Protein AF-A0A496R4R6-F1 (afdb_monomer)

pLDDT: mean 84.53, std 13.25, range [42.06, 98.25]

Solvent-accessible surface area (backbone atoms only — not comparable to full-atom values): 22936 Å² total; per-residue (Å²): 134,59,88,72,53,56,62,54,52,52,51,52,52,51,51,53,51,51,51,51,52,50,50,50,54,51,58,68,63,30,71,66,47,49,51,52,49,48,33,39,51,51,21,48,46,52,35,63,45,89,72,69,90,57,68,87,78,54,81,43,17,47,56,54,48,25,46,62,56,33,37,39,68,36,93,84,15,40,47,33,47,39,53,56,57,48,70,44,63,63,84,45,95,64,55,90,48,72,68,54,38,57,54,45,55,71,67,51,39,71,72,39,30,55,45,14,53,50,44,19,49,52,52,67,68,69,64,69,61,102,76,69,61,86,43,48,42,59,42,38,12,43,52,50,32,36,46,51,47,32,50,42,54,49,52,42,48,46,50,67,61,73,95,77,52,90,69,86,75,68,97,70,94,71,74,15,53,58,58,44,51,24,50,19,46,25,53,28,47,46,42,57,51,64,91,79,74,62,87,88,57,52,70,70,48,48,48,52,53,48,55,50,48,75,71,29,68,67,54,51,56,38,52,50,45,36,56,48,21,53,50,49,50,51,24,59,54,56,44,45,84,65,34,70,51,48,52,55,36,28,74,79,41,58,65,57,50,58,52,49,52,52,51,49,24,48,51,42,10,35,59,40,34,53,38,71,37,44,40,41,66,73,55,56,103,59,98,66,82,65,45,61,62,71,79,71,63,38,71,51,64,81,41,64,78,39,76,50,51,28,68,44,98,90,44,97,49,60,25,36,38,40,39,38,53,27,42,23,22,56,57,86,31,61,64,49,51,56,53,50,68,76,36,44,68,60,53,41,56,50,51,51,52,57,56,38,74,37,46,67,71,72,75,48,89,52,94,61,38,65,55,50,48,17,40,55,40,17,52,72,37,41,64,56,35,58,61,46,32,75,78,45,57,42,64,54,95,66,30,67,45,60,69,41,67,51,70,77,45,75,49,76,44,67,62,130

Mean predicted aligned error: 9.27 Å

Structure (mmCIF, N/CA/C/O backbone):
data_AF-A0A496R4R6-F1
#
_entry.id   AF-A0A496R4R6-F1
#
loop_
_atom_site.group_PDB
_atom_site.id
_atom_site.type_symbol
_atom_site.label_atom_id
_atom_site.label_alt_id
_atom_site.label_comp_id
_atom_site.label_asym_id
_atom_site.label_entity_id
_atom_site.label_seq_id
_atom_site.pdbx_PDB_ins_code
_atom_site.Cartn_x
_atom_site.Cartn_y
_atom_site.Cartn_z
_atom_site.occupancy
_atom_site.B_iso_or_equiv
_atom_site.auth_seq_id
_atom_site.auth_comp_id
_atom_site.auth_asym_id
_atom_site.auth_atom_id
_atom_site.pdbx_PDB_model_num
ATOM 1 N N . MET A 1 1 ? -59.969 5.761 44.847 1.00 56.72 1 MET A N 1
ATOM 2 C CA . MET A 1 1 ? -59.142 6.991 44.813 1.00 56.72 1 MET A CA 1
ATOM 3 C C . MET A 1 1 ? -60.073 8.198 44.739 1.00 56.72 1 MET A C 1
ATOM 5 O O . MET A 1 1 ? -60.975 8.191 43.911 1.00 56.72 1 MET A O 1
ATOM 9 N N . SER A 1 2 ? -59.933 9.185 45.628 1.00 58.22 2 SER A N 1
ATOM 10 C CA . SER A 1 2 ? -60.813 10.366 45.664 1.00 58.22 2 SER A CA 1
ATOM 11 C C . SER A 1 2 ? -60.614 11.240 44.414 1.00 58.22 2 SER A C 1
ATOM 13 O O . SER A 1 2 ? -59.483 11.438 43.965 1.00 58.22 2 SER A O 1
ATOM 15 N N . ARG A 1 3 ? -61.689 11.828 43.863 1.00 59.38 3 ARG A N 1
ATOM 16 C CA . ARG A 1 3 ? -61.599 12.794 42.742 1.00 59.38 3 ARG A CA 1
ATOM 17 C C . ARG A 1 3 ? -60.706 14.005 43.063 1.00 59.38 3 ARG A C 1
ATOM 19 O O . ARG A 1 3 ? -60.225 14.654 42.145 1.00 59.38 3 ARG A O 1
ATOM 26 N N . LYS A 1 4 ? -60.438 14.279 44.347 1.00 65.00 4 LYS A N 1
ATOM 27 C CA . LYS A 1 4 ? -59.539 15.352 44.807 1.00 65.00 4 LYS A CA 1
ATOM 28 C C . LYS A 1 4 ? -58.064 14.938 44.901 1.00 65.00 4 LYS A C 1
ATOM 30 O O . LYS A 1 4 ? -57.206 15.807 44.920 1.00 65.00 4 LYS A O 1
ATOM 35 N N . THR A 1 5 ? -57.750 13.639 44.934 1.00 66.25 5 THR A N 1
ATOM 36 C CA . THR A 1 5 ? -56.356 13.151 45.025 1.00 66.25 5 THR A CA 1
ATOM 37 C C . THR A 1 5 ? -55.632 13.103 43.677 1.00 66.25 5 THR A C 1
ATOM 39 O O . THR A 1 5 ? -54.421 13.275 43.642 1.00 66.25 5 THR A O 1
ATOM 42 N N . ILE A 1 6 ? -56.353 12.932 42.563 1.00 71.38 6 ILE A N 1
ATOM 43 C CA . ILE A 1 6 ? -55.758 12.869 41.212 1.00 71.38 6 ILE A CA 1
ATOM 44 C C . ILE A 1 6 ? -55.112 14.208 40.785 1.00 71.38 6 ILE A C 1
ATOM 46 O O . ILE A 1 6 ? -53.975 14.178 40.318 1.00 71.38 6 ILE A O 1
ATOM 50 N N . PRO A 1 7 ? -55.750 15.383 40.979 1.00 75.38 7 PRO A N 1
ATOM 51 C CA . PRO A 1 7 ? -55.152 16.672 40.616 1.00 75.38 7 PRO A CA 1
ATOM 52 C C . PRO A 1 7 ? -53.901 17.003 41.437 1.00 75.38 7 PRO A C 1
ATOM 54 O O . PRO A 1 7 ? -52.939 17.539 40.899 1.00 75.38 7 PRO A O 1
ATOM 57 N N . ILE A 1 8 ? -53.900 16.651 42.728 1.00 76.38 8 ILE A N 1
ATOM 58 C CA . ILE A 1 8 ? -52.760 16.870 43.629 1.00 76.38 8 ILE A CA 1
ATOM 59 C C . ILE A 1 8 ? -51.579 15.997 43.196 1.00 76.38 8 ILE A C 1
ATOM 61 O O . ILE A 1 8 ? -50.468 16.498 43.070 1.00 76.38 8 ILE A O 1
ATOM 65 N N . LEU A 1 9 ? -51.827 14.720 42.885 1.00 78.31 9 LEU A N 1
ATOM 66 C CA . LEU A 1 9 ? -50.794 13.806 42.396 1.00 78.31 9 LEU A CA 1
ATOM 67 C C . LEU A 1 9 ? -50.186 14.291 41.066 1.00 78.31 9 LEU A C 1
ATOM 69 O O . LEU A 1 9 ? -48.968 14.301 40.914 1.00 78.31 9 LEU A O 1
ATOM 73 N N . MET A 1 10 ? -51.024 14.743 40.127 1.00 77.94 10 MET A N 1
ATOM 74 C CA . MET A 1 10 ? -50.587 15.300 38.838 1.00 77.94 10 MET A CA 1
ATOM 75 C C . MET A 1 10 ? -49.743 16.569 39.022 1.00 77.94 10 MET A C 1
ATOM 77 O O . MET A 1 10 ? -48.710 16.715 38.371 1.00 77.94 10 MET A O 1
ATOM 81 N N . ALA A 1 11 ? -50.136 17.458 39.940 1.00 81.19 11 ALA A N 1
ATOM 82 C CA . ALA A 1 11 ? -49.364 18.654 40.269 1.00 81.19 11 ALA A CA 1
ATOM 83 C C . ALA A 1 11 ? -48.002 18.302 40.893 1.00 81.19 11 ALA A C 1
ATOM 85 O O . ALA A 1 11 ? -46.986 18.869 40.500 1.00 81.19 11 ALA A O 1
ATOM 86 N N . SER A 1 12 ? -47.949 17.328 41.807 1.00 82.44 12 SER A N 1
ATOM 87 C CA . SER A 1 12 ? -46.692 16.865 42.410 1.00 82.44 12 SER A CA 1
ATOM 88 C C . SER A 1 12 ? -45.744 16.230 41.387 1.00 82.44 12 SER A C 1
ATOM 90 O O . SER A 1 12 ? -44.550 16.520 41.413 1.00 82.44 12 SER A O 1
ATOM 92 N N . ILE A 1 13 ? -46.260 15.417 40.456 1.00 86.56 13 ILE A N 1
ATOM 93 C CA . ILE A 1 13 ? -45.467 14.831 39.360 1.00 86.56 13 ILE A CA 1
ATOM 94 C C . ILE A 1 13 ? -44.928 15.929 38.434 1.00 86.56 13 ILE A C 1
ATOM 96 O O . ILE A 1 13 ? -43.754 15.898 38.068 1.00 86.56 13 ILE A O 1
ATOM 100 N N . ALA A 1 14 ? -45.754 16.920 38.085 1.00 83.12 14 ALA A N 1
ATOM 101 C CA . ALA A 1 14 ? -45.334 18.037 37.243 1.00 83.12 14 ALA A CA 1
ATOM 102 C C . ALA A 1 14 ? -44.225 18.874 37.903 1.00 83.12 14 ALA A C 1
ATOM 104 O O . ALA A 1 14 ? -43.240 19.209 37.248 1.00 83.12 14 ALA A O 1
ATOM 105 N N . VAL A 1 15 ? -44.336 19.159 39.205 1.00 88.06 15 VAL A N 1
ATOM 106 C CA . VAL A 1 15 ? -43.291 19.868 39.963 1.00 88.06 15 VAL A CA 1
ATOM 107 C C . VAL A 1 15 ? -41.997 19.053 40.012 1.00 88.06 15 VAL A C 1
ATOM 109 O O . VAL A 1 15 ? -40.930 19.607 39.759 1.00 88.06 15 VAL A O 1
ATOM 112 N N . LEU A 1 16 ? -42.073 17.741 40.261 1.00 89.12 16 LEU A N 1
ATOM 113 C CA . LEU A 1 16 ? -40.908 16.847 40.239 1.00 89.12 16 LEU A CA 1
ATOM 114 C C . LEU A 1 16 ? -40.214 16.825 38.871 1.00 89.12 16 LEU A C 1
ATOM 116 O O . LEU A 1 16 ? -38.990 16.911 38.810 1.00 89.12 16 LEU A O 1
ATOM 120 N N . LEU A 1 17 ? -40.981 16.767 37.779 1.00 89.31 17 LEU A N 1
ATOM 121 C CA . LEU A 1 17 ? -40.442 16.837 36.418 1.00 89.31 17 LEU A CA 1
ATOM 122 C C . LEU A 1 17 ? -39.761 18.180 36.140 1.00 89.31 17 LEU A C 1
ATOM 124 O O . LEU A 1 17 ? -38.663 18.195 35.591 1.00 89.31 17 LEU A O 1
ATOM 128 N N . ILE A 1 18 ? -40.366 19.301 36.541 1.00 89.50 18 ILE A N 1
ATOM 129 C CA . ILE A 1 18 ? -39.772 20.634 36.355 1.00 89.50 18 ILE A CA 1
ATOM 130 C C . ILE A 1 18 ? -38.472 20.760 37.157 1.00 89.50 18 ILE A C 1
ATOM 132 O O . ILE A 1 18 ? -37.471 21.222 36.616 1.00 89.50 18 ILE A O 1
ATOM 136 N N . VAL A 1 19 ? -38.452 20.310 38.414 1.00 87.00 19 VAL A N 1
ATOM 137 C CA . VAL A 1 19 ? -37.242 20.319 39.252 1.00 87.00 19 VAL A CA 1
ATOM 138 C C . VAL A 1 19 ? -36.148 19.445 38.640 1.00 87.00 19 VAL A C 1
ATOM 140 O O . VAL A 1 19 ? -35.006 19.888 38.549 1.00 87.00 19 VAL A O 1
ATOM 143 N N . LEU A 1 20 ? -36.488 18.249 38.149 1.00 87.56 20 LEU A N 1
ATOM 144 C CA . LEU A 1 20 ? -35.544 17.375 37.454 1.00 87.56 20 LEU A CA 1
ATOM 145 C C . LEU A 1 20 ? -34.964 18.058 36.208 1.00 87.56 20 LEU A C 1
ATOM 147 O O . LEU A 1 20 ? -33.751 18.053 36.021 1.00 87.56 20 LEU A O 1
ATOM 151 N N . VAL A 1 21 ? -35.804 18.692 35.385 1.00 86.75 21 VAL A N 1
ATOM 152 C CA . VAL A 1 21 ? -35.360 19.436 34.196 1.00 86.75 21 VAL A CA 1
ATOM 153 C C . VAL A 1 21 ? -34.434 20.587 34.585 1.00 86.75 21 VAL A C 1
ATOM 155 O O . VAL A 1 21 ? -33.389 20.751 33.963 1.00 86.75 21 VAL A O 1
ATOM 158 N N . VAL A 1 22 ? -34.760 21.357 35.627 1.00 83.31 22 VAL A N 1
ATOM 159 C CA . VAL A 1 22 ? -33.910 22.458 36.109 1.00 83.31 22 VAL A CA 1
ATOM 160 C C . VAL A 1 22 ? -32.563 21.932 36.609 1.00 83.31 22 VAL A C 1
ATOM 162 O O . VAL A 1 22 ? -31.532 22.479 36.226 1.00 83.31 22 VAL A O 1
ATOM 165 N N . ILE A 1 23 ? -32.545 20.849 37.392 1.00 80.75 23 ILE A N 1
ATOM 166 C CA . ILE A 1 23 ? -31.305 20.207 37.858 1.00 80.75 23 ILE A CA 1
ATOM 167 C C . ILE A 1 23 ? -30.465 19.738 36.666 1.00 80.75 23 ILE A C 1
ATOM 169 O O . ILE A 1 23 ? -29.273 20.031 36.616 1.00 80.75 23 ILE A O 1
ATOM 173 N N . VAL A 1 24 ? -31.077 19.085 35.675 1.00 77.31 24 VAL A N 1
ATOM 174 C CA . VAL A 1 24 ? -30.392 18.645 34.450 1.00 77.31 24 VAL A CA 1
ATOM 175 C C . VAL A 1 24 ? -29.831 19.841 33.678 1.00 77.31 24 VAL A C 1
ATOM 177 O O . VAL A 1 24 ? -28.680 19.804 33.255 1.00 77.31 24 VAL A O 1
ATOM 180 N N . VAL A 1 25 ? -30.585 20.932 33.533 1.00 79.19 25 VAL A N 1
ATOM 181 C CA . VAL A 1 25 ? -30.117 22.156 32.860 1.00 79.19 25 VAL A CA 1
ATOM 182 C C . VAL A 1 25 ? -28.949 22.796 33.611 1.00 79.19 25 VAL A C 1
ATOM 184 O O . VAL A 1 25 ? -28.004 23.250 32.966 1.00 79.19 25 VAL A O 1
ATOM 187 N N . PHE A 1 26 ? -28.976 22.828 34.945 1.00 74.31 26 PHE A N 1
ATOM 188 C CA . PHE A 1 26 ? -27.861 23.331 35.753 1.00 74.31 26 PHE A CA 1
ATOM 189 C C . PHE A 1 26 ? -26.631 22.426 35.657 1.00 74.31 26 PHE A C 1
ATOM 191 O O . PHE A 1 26 ? -25.529 22.936 35.463 1.00 74.31 26 PHE A O 1
ATOM 198 N N . MET A 1 27 ? -26.809 21.104 35.717 1.00 69.81 27 MET A N 1
ATOM 199 C CA . MET A 1 27 ? -25.722 20.136 35.550 1.00 69.81 27 MET A CA 1
ATOM 200 C C . MET A 1 27 ? -25.083 20.229 34.159 1.00 69.81 27 MET A C 1
ATOM 202 O O . MET A 1 27 ? -23.863 20.284 34.053 1.00 69.81 27 MET A O 1
ATOM 206 N N . LEU A 1 28 ? -25.883 20.342 33.094 1.00 69.25 28 LEU A N 1
ATOM 207 C CA . LEU A 1 28 ? -25.392 20.503 31.717 1.00 69.25 28 LEU A CA 1
ATOM 208 C C . LEU A 1 28 ? -24.742 21.872 31.454 1.00 69.25 28 LEU A C 1
ATOM 210 O O . LEU A 1 28 ? -24.021 22.032 30.470 1.00 69.25 28 LEU A O 1
ATOM 214 N N . ASN A 1 29 ? -25.004 22.873 32.297 1.00 72.94 29 ASN A N 1
ATOM 215 C CA . ASN A 1 29 ? -24.421 24.212 32.191 1.00 72.94 29 ASN A CA 1
ATOM 216 C C . ASN A 1 29 ? -23.369 24.501 33.265 1.00 72.94 29 ASN A C 1
ATOM 218 O O . ASN A 1 29 ? -22.939 25.660 33.365 1.00 72.94 29 ASN A O 1
ATOM 222 N N . SER A 1 30 ? -22.945 23.495 34.032 1.00 74.25 30 SER A N 1
ATOM 223 C CA . SER A 1 30 ? -21.873 23.647 35.011 1.00 74.25 30 SER A CA 1
ATOM 224 C C . SER A 1 30 ? -20.559 24.051 34.317 1.00 74.25 30 SER A C 1
ATOM 226 O O . SER A 1 30 ? -20.356 23.730 33.139 1.00 74.25 30 SER A O 1
ATOM 228 N N . PRO A 1 31 ? -19.664 24.788 34.999 1.00 72.88 31 PRO A N 1
ATOM 229 C CA . PRO A 1 31 ? -18.361 25.162 34.449 1.00 72.88 31 PRO A CA 1
ATOM 230 C C . PRO A 1 31 ? -17.564 23.949 33.954 1.00 72.88 31 PRO A C 1
ATOM 232 O O . PRO A 1 31 ? -17.073 23.971 32.827 1.00 72.88 31 PRO A O 1
ATOM 235 N N . ASP A 1 32 ? -17.543 22.868 34.733 1.00 70.44 32 ASP A N 1
ATOM 236 C CA . ASP A 1 32 ? -16.808 21.639 34.415 1.00 70.44 32 ASP A CA 1
ATOM 237 C C . ASP A 1 32 ? -17.337 20.981 33.137 1.00 70.44 32 ASP A C 1
ATOM 239 O O . ASP A 1 32 ? -16.568 20.613 32.250 1.00 70.44 32 ASP A O 1
ATOM 243 N N . PHE A 1 33 ? -18.664 20.931 32.966 1.00 69.81 33 PHE A N 1
ATOM 244 C CA . PHE A 1 33 ? -19.266 20.377 31.755 1.00 69.81 33 PHE A CA 1
ATOM 245 C C . PHE A 1 33 ? -18.976 21.241 30.520 1.00 69.81 33 PHE A C 1
ATOM 247 O O . PHE A 1 33 ? -18.755 20.718 29.424 1.00 69.81 33 PHE A O 1
ATOM 254 N N . ARG A 1 34 ? -18.936 22.573 30.668 1.00 74.31 34 ARG A N 1
ATOM 255 C CA . ARG A 1 34 ? -18.546 23.476 29.569 1.00 74.31 34 ARG A CA 1
ATOM 256 C C . ARG A 1 34 ? -17.086 23.277 29.175 1.00 74.31 34 ARG A C 1
ATOM 258 O O . ARG A 1 34 ? -16.805 23.229 27.978 1.00 74.31 34 ARG A O 1
ATOM 265 N N . VAL A 1 35 ? -16.194 23.140 30.152 1.00 76.06 35 VAL A N 1
ATOM 266 C CA . VAL A 1 35 ? -14.762 22.894 29.938 1.00 76.06 35 VAL A CA 1
ATOM 267 C C . VAL A 1 35 ? -14.551 21.539 29.256 1.00 76.06 35 VAL A C 1
ATOM 269 O O . VAL A 1 35 ? -13.935 21.484 28.191 1.00 76.06 35 VAL A O 1
ATOM 272 N N . ALA A 1 36 ? -15.165 20.467 29.761 1.00 72.50 36 ALA A N 1
ATOM 273 C CA . ALA A 1 36 ? -15.125 19.145 29.132 1.00 72.50 36 ALA A CA 1
ATOM 274 C C . ALA A 1 36 ? -15.673 19.174 27.694 1.00 72.50 36 ALA A C 1
ATOM 276 O O . ALA A 1 36 ? -15.075 18.620 26.771 1.00 72.50 36 ALA A O 1
ATOM 277 N N . ARG A 1 37 ? -16.781 19.887 27.451 1.00 77.88 37 ARG A N 1
ATOM 278 C CA . ARG A 1 37 ? -17.339 20.064 26.101 1.00 77.88 37 ARG A CA 1
ATOM 279 C C . ARG A 1 37 ? -16.389 20.818 25.168 1.00 77.88 37 ARG A C 1
ATOM 281 O O . ARG A 1 37 ? -16.319 20.480 23.984 1.00 77.88 37 ARG A O 1
ATOM 288 N N . GLN A 1 38 ? -15.687 21.836 25.663 1.00 81.69 38 GLN A N 1
ATOM 289 C CA . GLN A 1 38 ? -14.679 22.563 24.889 1.00 81.69 38 GLN A CA 1
ATOM 290 C C . GLN A 1 38 ? -13.499 21.657 24.531 1.00 81.69 38 GLN A C 1
ATOM 292 O O . GLN A 1 38 ? -13.155 21.584 23.354 1.00 81.69 38 GLN A O 1
ATOM 297 N N . PHE A 1 39 ? -12.958 20.902 25.489 1.00 80.56 39 PHE A N 1
ATOM 298 C CA . PHE A 1 39 ? -11.883 19.936 25.245 1.00 80.56 39 PHE A CA 1
ATOM 299 C C . PHE A 1 39 ? -12.272 18.874 24.216 1.00 80.56 39 PHE A C 1
ATOM 301 O O . PHE A 1 39 ? -11.573 18.699 23.218 1.00 80.56 39 PHE A O 1
ATOM 308 N N . ARG A 1 40 ? -13.448 18.256 24.369 1.00 82.56 40 ARG A N 1
ATOM 309 C CA . ARG A 1 40 ? -13.989 17.282 23.405 1.00 82.56 40 ARG A CA 1
ATOM 310 C C . ARG A 1 40 ? -14.172 17.886 22.009 1.00 82.56 40 ARG A C 1
ATOM 312 O O . ARG A 1 40 ? -13.862 17.251 21.004 1.00 82.56 40 ARG A O 1
ATOM 319 N N . SER A 1 41 ? -14.647 19.130 21.925 1.00 84.00 41 SER A N 1
ATOM 320 C CA . SER A 1 41 ? -14.771 19.862 20.655 1.00 84.00 41 SER A CA 1
ATOM 321 C C . SER A 1 41 ? -13.409 20.095 19.994 1.00 84.00 41 SER A C 1
ATOM 323 O O . SER A 1 41 ? -13.270 19.883 18.788 1.00 84.00 41 SER A O 1
ATOM 325 N N . THR A 1 42 ? -12.397 20.485 20.770 1.00 84.38 42 THR A N 1
ATOM 326 C CA . THR A 1 42 ? -11.020 20.666 20.290 1.00 84.38 42 THR A CA 1
ATOM 327 C C . THR A 1 42 ? -10.412 19.343 19.834 1.00 84.38 42 THR A C 1
ATOM 329 O O . THR A 1 42 ? -9.906 19.277 18.717 1.00 84.38 42 THR A O 1
ATOM 332 N N . ALA A 1 43 ? -10.559 18.271 20.616 1.00 85.81 43 ALA A N 1
ATOM 333 C CA . ALA A 1 43 ? -10.089 16.935 20.258 1.00 85.81 43 ALA A CA 1
ATOM 334 C C . ALA A 1 43 ? -10.667 16.471 18.910 1.00 85.81 43 ALA A C 1
ATOM 336 O O . ALA A 1 43 ? -9.937 16.016 18.029 1.00 85.81 43 ALA A O 1
ATOM 337 N N . LEU A 1 44 ? -11.973 16.672 18.696 1.00 86.81 44 LEU A N 1
ATOM 338 C CA . LEU A 1 44 ? -12.625 16.338 17.426 1.00 86.81 44 LEU A CA 1
ATOM 339 C C . LEU A 1 44 ? -12.135 17.184 16.259 1.00 86.81 44 LEU A C 1
ATOM 341 O O . LEU A 1 44 ? -12.008 16.668 15.149 1.00 86.81 44 LEU A O 1
ATOM 345 N N . LYS A 1 45 ? -11.905 18.480 16.480 1.00 84.38 45 LYS A N 1
ATOM 346 C CA . LYS A 1 45 ? -11.366 19.361 15.440 1.00 84.38 45 LYS A CA 1
ATOM 347 C C . LYS A 1 45 ? -9.963 18.922 15.040 1.00 84.38 45 LYS A C 1
ATOM 349 O O . LYS A 1 45 ? -9.708 18.839 13.848 1.00 84.38 45 LYS A O 1
ATOM 354 N N . THR A 1 46 ? -9.117 18.579 16.003 1.00 84.69 46 THR A N 1
ATOM 355 C CA . THR A 1 46 ? -7.771 18.050 15.763 1.00 84.69 46 THR A CA 1
ATOM 356 C C . THR A 1 46 ? -7.807 16.765 14.936 1.00 84.69 46 THR A C 1
ATOM 358 O O . THR A 1 46 ? -7.237 16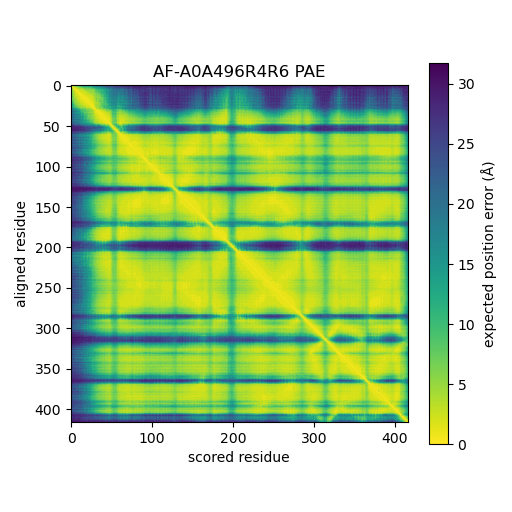.723 13.851 1.00 84.69 46 THR A O 1
ATOM 361 N N . LEU A 1 47 ? -8.531 15.742 15.400 1.00 89.44 47 LEU A N 1
ATOM 362 C CA . LEU A 1 47 ? -8.514 14.422 14.761 1.00 89.44 47 LEU A CA 1
ATOM 363 C C . LEU A 1 47 ? -9.216 14.412 13.390 1.00 89.44 47 LEU A C 1
ATOM 365 O O . LEU A 1 47 ? -8.811 13.689 12.481 1.00 89.44 47 LEU A O 1
ATOM 369 N N . LEU A 1 48 ? -10.304 15.183 13.245 1.00 87.06 48 LEU A N 1
ATOM 370 C CA . LEU A 1 48 ? -11.259 15.060 12.133 1.00 87.06 48 LEU A CA 1
ATOM 371 C C . LEU A 1 48 ? -11.409 16.335 11.286 1.00 87.06 48 LEU A C 1
ATOM 373 O O . LEU A 1 48 ? -12.397 16.445 10.540 1.00 87.06 48 LEU A O 1
ATOM 377 N N . SER A 1 49 ? -10.488 17.302 11.385 1.00 79.31 49 SER A N 1
ATOM 378 C CA . SER A 1 49 ? -10.545 18.538 10.590 1.00 79.31 49 SER A CA 1
ATOM 379 C C . SER A 1 49 ? -10.703 18.240 9.090 1.00 79.31 49 SER A C 1
ATOM 381 O O . SER A 1 49 ? -10.204 17.250 8.545 1.00 79.31 49 SER A O 1
ATOM 383 N N . ARG A 1 50 ? -11.472 19.100 8.410 1.00 65.00 50 ARG A N 1
ATOM 384 C CA . ARG A 1 50 ? -11.637 19.079 6.949 1.00 65.00 50 ARG A CA 1
ATOM 385 C C . ARG A 1 50 ? -10.647 19.982 6.222 1.00 65.00 50 ARG A C 1
ATOM 387 O O . ARG A 1 50 ? -10.408 19.722 5.049 1.00 65.00 50 ARG A O 1
ATOM 394 N N . SER A 1 51 ? -10.131 21.011 6.890 1.00 56.50 51 SER A N 1
ATOM 395 C CA . SER A 1 51 ? -9.323 22.052 6.259 1.00 56.50 51 SER A CA 1
ATOM 396 C C . SER A 1 51 ? -7.862 21.924 6.677 1.00 56.50 51 SER A C 1
ATOM 398 O O . SER A 1 51 ? -7.595 21.870 7.880 1.00 56.50 51 SER A O 1
ATOM 400 N N . PRO A 1 52 ? -6.928 21.909 5.715 1.00 50.16 52 PRO A N 1
ATOM 401 C CA . PRO A 1 52 ? -5.498 22.029 5.950 1.00 50.16 52 PRO A CA 1
ATOM 402 C C . PRO A 1 52 ? -5.063 23.505 6.026 1.00 50.16 52 PRO A C 1
ATOM 404 O O . PRO A 1 52 ? -3.939 23.805 5.658 1.00 50.16 52 PRO A O 1
ATOM 407 N N . ASP A 1 53 ? -5.932 24.439 6.437 1.00 49.84 53 ASP A N 1
ATOM 408 C CA . ASP A 1 53 ? -5.672 25.886 6.289 1.00 49.84 53 ASP A CA 1
ATOM 409 C C . ASP A 1 53 ? -4.493 26.405 7.144 1.00 49.84 53 ASP A C 1
ATOM 411 O O . ASP A 1 53 ? -4.023 27.512 6.909 1.00 49.84 53 ASP A O 1
ATOM 415 N N . SER A 1 54 ? -3.959 25.569 8.041 1.00 47.62 54 SER A N 1
ATOM 416 C CA . SER A 1 54 ? -2.561 25.605 8.489 1.00 47.62 54 SER A CA 1
ATOM 417 C C . SER A 1 54 ? -2.035 24.165 8.553 1.00 47.62 54 SER A C 1
ATOM 419 O O . SER A 1 54 ? -2.312 23.463 9.529 1.00 47.62 54 SER A O 1
ATOM 421 N N . PRO A 1 55 ? -1.296 23.677 7.540 1.00 45.44 55 PRO A N 1
ATOM 422 C CA . PRO A 1 55 ? -0.664 22.355 7.576 1.00 45.44 55 PRO A CA 1
ATOM 423 C C . PRO A 1 55 ? 0.353 22.228 8.721 1.00 45.44 55 PRO A C 1
ATOM 425 O O . PRO A 1 55 ? 0.623 21.127 9.184 1.00 45.44 55 PRO A O 1
ATOM 428 N N . GLU A 1 56 ? 0.878 23.362 9.191 1.00 51.84 56 GLU A N 1
ATOM 429 C CA . GLU A 1 56 ? 1.890 23.454 10.247 1.00 51.84 56 GLU A CA 1
ATOM 430 C C . GLU A 1 56 ? 1.333 23.199 11.660 1.00 51.84 56 GLU A C 1
ATOM 432 O O . GLU A 1 56 ? 2.098 22.850 12.554 1.00 51.84 56 GLU A O 1
ATOM 437 N N . ASP A 1 57 ? 0.013 23.290 11.876 1.00 50.00 57 ASP A N 1
ATOM 438 C CA . ASP A 1 57 ? -0.551 23.289 13.235 1.00 50.00 57 ASP A CA 1
ATOM 439 C C . ASP A 1 57 ? -1.015 21.907 13.735 1.00 50.00 57 ASP A C 1
ATOM 441 O O . ASP A 1 57 ? -1.324 21.763 14.922 1.00 50.00 57 ASP A O 1
ATOM 445 N N . ASN A 1 58 ? -1.109 20.873 12.878 1.00 64.56 58 ASN A N 1
ATOM 446 C CA . ASN A 1 58 ? -1.544 19.549 13.347 1.00 64.56 58 ASN A CA 1
ATOM 447 C C . ASN A 1 58 ? -1.211 18.360 12.417 1.00 64.56 58 ASN A C 1
ATOM 449 O O . ASN A 1 58 ? -2.085 17.914 11.665 1.00 64.56 58 ASN A O 1
ATOM 453 N N . PRO A 1 59 ? 0.001 17.779 12.495 1.00 68.75 59 PRO A N 1
ATOM 454 C CA . PRO A 1 59 ? 0.362 16.588 11.714 1.00 68.75 59 PRO A CA 1
ATOM 455 C C . PRO A 1 59 ? -0.479 15.346 12.074 1.00 68.75 59 PRO A C 1
ATOM 457 O O . PRO A 1 59 ? -0.597 14.420 11.283 1.00 68.75 59 PRO A O 1
ATOM 460 N N . LEU A 1 60 ? -1.146 15.340 13.234 1.00 77.50 60 LEU A N 1
ATOM 461 C CA . LEU A 1 60 ? -1.914 14.210 13.766 1.00 77.50 60 LEU A CA 1
ATOM 462 C C . LEU A 1 60 ? -3.398 14.222 13.340 1.00 77.50 60 LEU A C 1
ATOM 464 O O . LEU A 1 60 ? -4.297 13.852 14.098 1.00 77.50 60 LEU A O 1
ATOM 468 N N . ASN A 1 61 ? -3.671 14.668 12.114 1.00 87.69 61 ASN A N 1
ATOM 469 C CA . ASN A 1 61 ? -5.007 14.695 11.519 1.00 87.69 61 ASN A CA 1
ATOM 470 C C . ASN A 1 61 ? -5.187 13.517 10.553 1.00 87.69 61 ASN A C 1
ATOM 472 O O . ASN A 1 61 ? -4.462 13.408 9.565 1.00 87.69 61 ASN A O 1
ATOM 476 N N . LEU A 1 62 ? -6.232 12.703 10.746 1.00 91.62 62 LEU A N 1
ATOM 477 C CA . LEU A 1 62 ? -6.497 11.526 9.903 1.00 91.62 62 LEU A CA 1
ATOM 478 C C . LEU A 1 62 ? -6.695 11.861 8.415 1.00 91.62 62 LEU A C 1
ATOM 480 O O . LEU A 1 62 ? -6.463 11.021 7.552 1.00 91.62 62 LEU A O 1
ATOM 484 N N . ASN A 1 63 ? -7.139 13.077 8.085 1.00 88.94 63 ASN A N 1
ATOM 485 C CA . ASN A 1 63 ? -7.253 13.522 6.696 1.00 88.94 63 ASN A CA 1
ATOM 486 C C . ASN A 1 63 ? -5.894 13.827 6.054 1.00 88.94 63 ASN A C 1
ATOM 488 O O . ASN A 1 63 ? -5.757 13.633 4.851 1.00 88.94 63 ASN A O 1
ATOM 492 N N . LEU A 1 64 ? -4.934 14.341 6.829 1.00 87.62 64 LEU A N 1
ATOM 493 C CA . LEU A 1 64 ? -3.573 14.574 6.342 1.00 87.62 64 LEU A CA 1
ATOM 494 C C . LEU A 1 64 ? -2.846 13.242 6.185 1.00 87.62 64 LEU A C 1
ATOM 496 O O . LEU A 1 64 ? -2.350 12.977 5.102 1.00 87.62 64 LEU A O 1
ATOM 500 N N . ILE A 1 65 ? -2.955 12.353 7.174 1.00 92.00 65 ILE A N 1
ATOM 501 C CA . ILE A 1 65 ? -2.406 10.990 7.111 1.00 92.00 65 ILE A CA 1
ATOM 502 C C . ILE A 1 65 ? -2.927 10.240 5.874 1.00 92.00 65 ILE A C 1
ATOM 504 O O . ILE A 1 65 ? -2.155 9.664 5.112 1.00 92.00 65 ILE A O 1
ATOM 508 N N . ALA A 1 66 ? -4.240 10.290 5.612 1.00 92.00 66 ALA A N 1
ATOM 509 C CA . ALA A 1 66 ? -4.800 9.705 4.393 1.00 92.00 66 ALA A CA 1
ATOM 510 C C . ALA A 1 66 ? -4.220 10.352 3.122 1.00 92.00 66 ALA A C 1
ATOM 512 O O . ALA A 1 66 ? -3.894 9.653 2.168 1.00 92.00 66 ALA A O 1
ATOM 513 N N . LYS A 1 67 ? -4.065 11.681 3.101 1.00 90.44 67 LYS A N 1
ATOM 514 C CA . LYS A 1 67 ? -3.483 12.399 1.961 1.00 90.44 67 LYS A CA 1
ATOM 515 C C . LYS A 1 67 ? -2.023 12.002 1.724 1.00 90.44 67 LYS A C 1
ATOM 517 O O . LYS A 1 67 ? -1.651 11.774 0.579 1.00 90.44 67 LYS A O 1
ATOM 522 N N . ASP A 1 68 ? -1.223 11.874 2.775 1.00 91.06 68 ASP A N 1
ATOM 523 C CA . ASP A 1 68 ? 0.182 11.471 2.677 1.00 91.06 68 ASP A CA 1
ATOM 524 C C . ASP A 1 68 ? 0.319 10.046 2.131 1.00 91.06 68 ASP A C 1
ATOM 526 O O . ASP A 1 68 ? 1.182 9.783 1.296 1.00 91.06 68 ASP A O 1
ATOM 530 N N . LEU A 1 69 ? -0.610 9.154 2.483 1.00 93.56 69 LEU A N 1
ATOM 531 C CA . LEU A 1 69 ? -0.704 7.820 1.892 1.00 93.56 69 LEU A CA 1
ATOM 532 C C . LEU A 1 69 ? -1.062 7.843 0.391 1.00 93.56 69 LEU A C 1
ATOM 534 O O . LEU A 1 69 ? -0.564 7.013 -0.371 1.00 93.56 69 LEU A O 1
ATOM 538 N N . HIS A 1 70 ? -1.904 8.783 -0.055 1.00 93.62 70 HIS A N 1
ATOM 539 C CA . HIS A 1 70 ? -2.239 8.955 -1.477 1.00 93.62 70 HIS A CA 1
ATOM 540 C C . HIS A 1 70 ? -1.163 9.714 -2.267 1.00 93.62 70 HIS A C 1
ATOM 542 O O . HIS A 1 70 ? -1.080 9.548 -3.486 1.00 93.62 70 HIS A O 1
ATOM 548 N N . LYS A 1 71 ? -0.322 10.512 -1.598 1.00 93.44 71 LYS A N 1
ATOM 549 C CA . LYS A 1 71 ? 0.666 11.418 -2.203 1.00 93.44 71 LYS A CA 1
ATOM 550 C C . LYS A 1 71 ? 1.532 10.775 -3.295 1.00 93.44 71 LYS A C 1
ATOM 552 O O . LYS A 1 71 ? 1.706 11.433 -4.318 1.00 93.44 71 LYS A O 1
ATOM 557 N N . PRO A 1 72 ? 2.026 9.521 -3.183 1.00 96.31 72 PRO A N 1
ATOM 558 C CA . PRO A 1 72 ? 2.770 8.895 -4.279 1.00 96.31 72 PRO A CA 1
ATOM 559 C C . PRO A 1 72 ? 1.953 8.762 -5.574 1.00 96.31 72 PRO A C 1
ATOM 561 O O . PRO A 1 72 ? 2.501 8.904 -6.667 1.00 96.31 72 PRO A O 1
ATOM 564 N N . CYS A 1 73 ? 0.650 8.490 -5.458 1.00 95.81 73 CYS A N 1
ATOM 565 C CA . CYS A 1 73 ? -0.266 8.269 -6.579 1.00 95.81 73 CYS A CA 1
ATOM 566 C C . CYS A 1 73 ? -0.933 9.557 -7.097 1.00 95.81 73 CYS A C 1
ATOM 568 O O . CYS A 1 73 ? -1.481 9.551 -8.199 1.00 95.81 73 CYS A O 1
ATOM 570 N N . GLU A 1 74 ? -0.939 10.639 -6.315 1.00 94.94 74 GLU A N 1
ATOM 571 C CA . GLU A 1 74 ? -1.494 11.933 -6.728 1.00 94.94 74 GLU A CA 1
ATOM 572 C C . GLU A 1 74 ? -0.659 12.590 -7.839 1.00 94.94 74 GLU A C 1
ATOM 574 O O . GLU A 1 74 ? 0.508 12.270 -8.046 1.00 94.94 74 GLU A O 1
ATOM 579 N N . THR A 1 75 ? -1.246 13.551 -8.562 1.00 93.06 75 THR A N 1
ATOM 580 C CA . THR A 1 75 ? -0.533 14.284 -9.618 1.00 93.06 75 THR A CA 1
ATOM 581 C C . THR A 1 75 ? 0.710 14.990 -9.070 1.00 93.06 75 THR A C 1
ATOM 583 O O . THR A 1 75 ? 0.607 15.866 -8.215 1.00 93.06 75 THR A O 1
ATOM 586 N N . GLY A 1 76 ? 1.878 14.653 -9.614 1.00 92.62 76 GLY A N 1
ATOM 587 C CA . GLY A 1 76 ? 3.186 15.128 -9.167 1.00 92.62 76 GLY A CA 1
ATOM 588 C C . GLY A 1 76 ? 3.857 14.232 -8.120 1.00 92.62 76 GLY A C 1
ATOM 589 O O . GLY A 1 76 ? 5.013 14.492 -7.785 1.00 92.62 76 GLY A O 1
ATOM 590 N N . GLY A 1 77 ? 3.178 13.189 -7.636 1.00 96.00 77 GLY A N 1
ATOM 591 C CA . GLY A 1 77 ? 3.724 12.168 -6.742 1.00 96.00 77 GLY A CA 1
ATOM 592 C C . GLY A 1 77 ? 4.761 11.268 -7.413 1.00 96.00 77 GLY A C 1
ATOM 593 O O . GLY A 1 77 ? 4.884 11.240 -8.637 1.00 96.00 77 GLY A O 1
ATOM 594 N N . SER A 1 78 ? 5.536 10.521 -6.625 1.00 96.88 78 SER A N 1
ATOM 595 C CA . SER A 1 78 ? 6.616 9.663 -7.139 1.00 96.88 78 SER A CA 1
ATOM 596 C C . SER A 1 78 ? 6.125 8.583 -8.109 1.00 96.88 78 SER A C 1
ATOM 598 O O . SER A 1 78 ? 6.685 8.446 -9.200 1.00 96.88 78 SER A O 1
ATOM 600 N N . LEU A 1 79 ? 5.051 7.860 -7.767 1.00 97.50 79 LEU A N 1
ATOM 601 C CA . LEU A 1 79 ? 4.463 6.840 -8.642 1.00 97.50 79 LEU A CA 1
ATOM 602 C C . LEU A 1 79 ? 3.828 7.464 -9.880 1.00 97.50 79 LEU A C 1
ATOM 604 O O . LEU A 1 79 ? 4.032 6.969 -10.987 1.00 97.50 79 LEU A O 1
ATOM 608 N N . ASP A 1 80 ? 3.092 8.560 -9.723 1.00 97.81 80 ASP A N 1
ATOM 609 C CA . ASP A 1 80 ? 2.497 9.280 -10.850 1.00 97.81 80 ASP A CA 1
ATOM 610 C C . ASP A 1 80 ? 3.562 9.838 -11.815 1.00 97.81 80 ASP A C 1
ATOM 612 O O . ASP A 1 80 ? 3.416 9.713 -13.032 1.00 97.81 80 ASP A O 1
ATOM 616 N N . ASN A 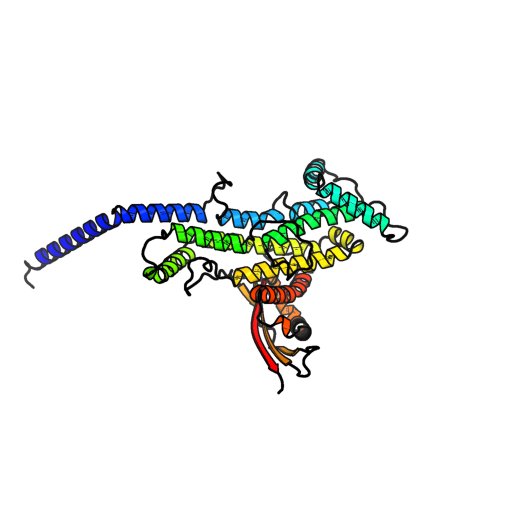1 81 ? 4.676 10.371 -11.309 1.00 97.81 81 ASN A N 1
ATOM 617 C CA . ASN A 1 81 ? 5.798 10.827 -12.135 1.00 97.81 81 ASN A CA 1
ATOM 618 C C . ASN A 1 81 ? 6.469 9.667 -12.881 1.00 97.81 81 ASN A C 1
ATOM 620 O O . ASN A 1 81 ? 6.801 9.816 -14.063 1.00 97.81 81 ASN A O 1
ATOM 624 N N . LEU A 1 82 ? 6.627 8.505 -12.234 1.00 98.25 82 LEU A N 1
ATOM 625 C CA . LEU A 1 82 ? 7.092 7.287 -12.897 1.00 98.25 82 LEU A CA 1
ATOM 626 C C . LEU A 1 82 ? 6.119 6.875 -14.010 1.00 98.25 82 LEU A C 1
ATOM 628 O O . LEU A 1 82 ? 6.537 6.714 -15.154 1.00 98.25 82 LEU A O 1
ATOM 632 N N . TYR A 1 83 ? 4.818 6.785 -13.729 1.00 97.75 83 TYR A N 1
ATOM 633 C CA . TYR A 1 83 ? 3.797 6.461 -14.731 1.00 97.75 83 TYR A CA 1
ATOM 634 C C . TYR A 1 83 ? 3.770 7.450 -15.897 1.00 97.75 83 TYR A C 1
ATOM 636 O O . TYR A 1 83 ? 3.688 7.039 -17.058 1.00 97.75 83 TYR A O 1
ATOM 644 N N . HIS A 1 84 ? 3.878 8.745 -15.606 1.00 97.69 84 HIS A N 1
ATOM 645 C CA . HIS A 1 84 ? 3.978 9.778 -16.623 1.00 97.69 84 HIS A CA 1
ATOM 646 C C . HIS A 1 84 ? 5.222 9.565 -17.489 1.00 97.69 84 HIS A C 1
ATOM 648 O O . HIS A 1 84 ? 5.099 9.545 -18.712 1.00 97.69 84 HIS A O 1
ATOM 654 N N . PHE A 1 85 ? 6.397 9.312 -16.901 1.00 97.62 85 PHE A N 1
ATOM 655 C CA . PHE A 1 85 ? 7.603 8.981 -17.666 1.00 97.62 85 PHE A CA 1
ATOM 656 C C . PHE A 1 85 ? 7.436 7.725 -18.526 1.00 97.62 85 PHE A C 1
ATOM 658 O O . PHE A 1 85 ? 7.784 7.739 -19.704 1.00 97.62 85 PHE A O 1
ATOM 665 N N . LEU A 1 86 ? 6.829 6.670 -17.984 1.00 97.38 86 LEU A N 1
ATOM 666 C CA . LEU A 1 86 ? 6.547 5.431 -18.711 1.00 97.38 86 LEU A CA 1
ATOM 667 C C . LEU A 1 86 ? 5.516 5.608 -19.840 1.00 97.38 86 LEU A C 1
ATOM 669 O O . LEU A 1 86 ? 5.411 4.739 -20.700 1.00 97.38 86 LEU A O 1
ATOM 673 N N . SER A 1 87 ? 4.762 6.711 -19.880 1.00 95.81 87 SER A N 1
ATOM 674 C CA . SER A 1 87 ? 3.885 7.034 -21.018 1.00 95.81 87 SER A CA 1
ATOM 675 C C . SER A 1 87 ? 4.653 7.562 -22.238 1.00 95.81 87 SER A C 1
ATOM 677 O O . SER A 1 87 ? 4.137 7.548 -23.359 1.00 95.81 87 SER A O 1
ATOM 679 N N . LYS A 1 88 ? 5.904 7.997 -22.041 1.00 93.69 88 LYS A N 1
ATOM 680 C CA . LYS A 1 88 ? 6.797 8.453 -23.103 1.00 93.69 88 LYS A CA 1
ATOM 681 C C . LYS A 1 88 ? 7.279 7.270 -23.943 1.00 93.69 88 LYS A C 1
ATOM 683 O O . LYS A 1 88 ? 7.546 6.180 -23.443 1.00 93.69 88 LYS A O 1
ATOM 688 N N . ASP A 1 89 ? 7.454 7.508 -25.237 1.00 92.12 89 ASP A N 1
ATOM 689 C CA . ASP A 1 89 ? 8.142 6.564 -26.113 1.00 92.12 89 ASP A CA 1
ATOM 690 C C . ASP A 1 89 ? 9.644 6.487 -25.747 1.00 92.12 89 ASP A C 1
ATOM 692 O O . ASP A 1 89 ? 10.305 7.531 -25.776 1.00 92.12 89 ASP A O 1
ATOM 696 N N . PRO A 1 90 ? 10.199 5.304 -25.408 1.00 91.25 90 PRO A N 1
ATOM 697 C CA . PRO A 1 90 ? 11.580 5.152 -24.947 1.00 91.25 90 PRO A CA 1
ATOM 698 C C . PRO A 1 90 ? 12.626 5.696 -25.919 1.00 91.25 90 PRO A C 1
ATOM 700 O O . PRO A 1 90 ? 13.601 6.298 -25.488 1.00 91.25 90 PRO A O 1
ATOM 703 N N . GLY A 1 91 ? 12.392 5.555 -27.229 1.00 88.56 91 GLY A N 1
ATOM 704 C CA . GLY A 1 91 ? 13.311 6.028 -28.269 1.00 88.56 91 GLY A CA 1
ATOM 705 C C . GLY A 1 91 ? 13.309 7.543 -28.490 1.00 88.56 91 GLY A C 1
ATOM 706 O O . GLY A 1 91 ? 14.088 8.046 -29.297 1.00 88.56 91 GLY A O 1
ATOM 707 N N . ARG A 1 92 ? 12.431 8.298 -27.818 1.00 89.69 92 ARG A N 1
ATOM 708 C CA . ARG A 1 92 ? 12.411 9.761 -27.920 1.00 89.69 92 ARG A CA 1
ATOM 709 C C . ARG A 1 92 ? 13.258 10.380 -26.822 1.00 89.69 92 ARG A C 1
ATOM 711 O O . ARG A 1 92 ? 13.178 9.977 -25.667 1.00 89.69 92 ARG A O 1
ATOM 718 N N . ARG A 1 93 ? 13.965 11.462 -27.145 1.00 85.25 93 ARG A N 1
ATOM 719 C CA . ARG A 1 93 ? 14.680 12.272 -26.146 1.00 85.25 93 ARG A CA 1
ATOM 720 C C . ARG A 1 93 ? 13.728 12.985 -25.183 1.00 85.25 93 ARG A C 1
ATOM 722 O O . ARG A 1 93 ? 13.901 12.908 -23.971 1.00 85.25 93 ARG A O 1
ATOM 729 N N . ASP A 1 94 ? 12.644 13.550 -25.710 1.00 88.44 94 ASP A N 1
ATOM 730 C CA . ASP A 1 94 ? 11.656 14.320 -24.949 1.00 88.44 94 ASP A CA 1
ATOM 731 C C . ASP A 1 94 ? 10.223 13.845 -25.206 1.00 88.44 94 ASP A C 1
ATOM 733 O O . ASP A 1 94 ? 9.935 13.132 -26.172 1.00 88.44 94 ASP A O 1
ATOM 737 N N . PHE A 1 95 ? 9.297 14.264 -24.342 1.00 94.31 95 PHE A N 1
ATOM 738 C CA . PHE A 1 95 ? 7.870 14.116 -24.609 1.00 94.31 95 PHE A CA 1
ATOM 739 C C . PHE A 1 95 ? 7.446 14.904 -25.854 1.00 94.31 95 PHE A C 1
ATOM 741 O O . PHE A 1 95 ? 7.976 15.978 -26.153 1.00 94.31 95 PHE A O 1
ATOM 748 N N . ALA A 1 96 ? 6.441 14.388 -26.567 1.00 91.00 96 ALA A N 1
ATOM 749 C CA . ALA A 1 96 ? 5.905 15.032 -27.765 1.00 91.00 96 ALA A CA 1
ATOM 750 C C . ALA A 1 96 ? 5.235 16.384 -27.447 1.00 91.00 96 ALA A C 1
ATOM 752 O O . ALA A 1 96 ? 5.455 17.369 -28.157 1.00 91.00 96 ALA A O 1
ATOM 753 N N . GLY A 1 97 ? 4.452 16.442 -26.366 1.00 92.88 97 GLY A N 1
ATOM 754 C CA . GLY A 1 97 ? 3.725 17.633 -25.932 1.00 92.88 97 GLY A CA 1
ATOM 755 C C . GLY A 1 97 ? 4.585 18.605 -25.123 1.00 92.88 97 GLY A C 1
ATOM 756 O O . GLY A 1 97 ? 5.399 18.202 -24.297 1.00 92.88 97 GLY A O 1
ATOM 757 N N . ALA A 1 98 ? 4.382 19.911 -25.321 1.00 94.19 98 ALA A N 1
ATOM 758 C CA . ALA A 1 98 ? 5.077 20.940 -24.540 1.00 94.19 98 ALA A CA 1
ATOM 759 C C . ALA A 1 98 ? 4.689 20.924 -23.048 1.00 94.19 98 ALA A C 1
ATOM 761 O O . ALA A 1 98 ? 5.533 21.208 -22.200 1.00 94.19 98 ALA A O 1
ATOM 762 N N . GLY A 1 99 ? 3.435 20.576 -22.732 1.00 94.06 99 GLY A N 1
ATOM 763 C CA . GLY A 1 99 ? 2.963 20.422 -21.352 1.00 94.06 99 GLY A CA 1
ATOM 764 C C . GLY A 1 99 ? 3.697 19.298 -20.622 1.00 94.06 99 GLY A C 1
ATOM 765 O O . GLY A 1 99 ? 4.268 19.529 -19.560 1.00 94.06 99 GLY A O 1
ATOM 766 N N . ASP A 1 100 ? 3.780 18.125 -21.248 1.00 94.50 100 ASP A N 1
ATOM 767 C CA . ASP A 1 100 ? 4.472 16.963 -20.685 1.00 94.50 100 ASP A CA 1
ATOM 768 C C . ASP A 1 100 ? 5.975 17.206 -20.539 1.00 94.50 100 ASP A C 1
ATOM 770 O O . ASP A 1 100 ? 6.5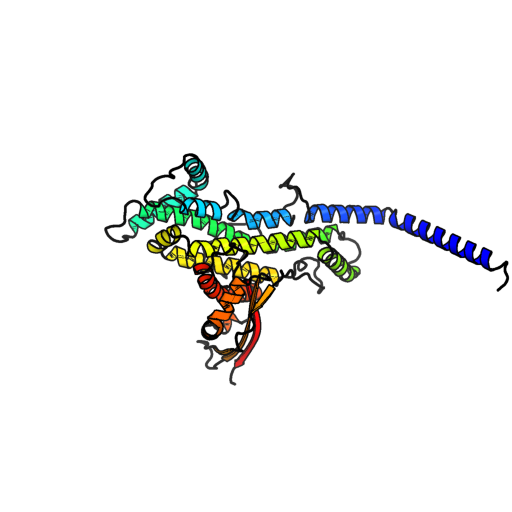53 16.815 -19.532 1.00 94.50 100 ASP A O 1
ATOM 774 N N . ARG A 1 101 ? 6.607 17.926 -21.482 1.00 94.06 101 ARG A N 1
ATOM 775 C CA . ARG A 1 101 ? 8.011 18.362 -21.343 1.00 94.06 101 ARG A CA 1
ATOM 776 C C . ARG A 1 101 ? 8.218 19.260 -20.125 1.00 94.06 101 ARG A C 1
ATOM 778 O O . ARG A 1 101 ? 9.190 19.096 -19.394 1.00 94.06 101 ARG A O 1
ATOM 785 N N . ARG A 1 102 ? 7.308 20.214 -19.898 1.00 93.19 102 ARG A N 1
ATOM 786 C CA . ARG A 1 102 ? 7.370 21.100 -18.727 1.00 93.19 102 ARG A CA 1
ATOM 787 C C . ARG A 1 102 ? 7.194 20.309 -17.433 1.00 93.19 102 ARG A C 1
ATOM 789 O O . ARG A 1 102 ? 7.930 20.546 -16.483 1.00 93.19 102 ARG A O 1
ATOM 796 N N . ARG A 1 103 ? 6.251 19.363 -17.410 1.00 94.25 103 ARG A N 1
ATOM 797 C CA . ARG A 1 103 ? 6.027 18.477 -16.263 1.00 94.25 103 ARG A CA 1
ATOM 798 C C . ARG A 1 103 ? 7.241 17.589 -16.002 1.00 94.25 103 ARG A C 1
ATOM 800 O O . ARG A 1 103 ? 7.699 17.528 -14.868 1.00 94.25 103 ARG A O 1
ATOM 807 N N . SER A 1 104 ? 7.790 16.960 -17.043 1.00 93.94 104 SER A N 1
ATOM 808 C CA . SER A 1 104 ? 8.946 16.077 -16.910 1.00 93.94 104 SER A CA 1
ATOM 809 C C . SER A 1 104 ? 10.167 16.807 -16.387 1.00 93.94 104 SER A C 1
ATOM 811 O O . SER A 1 104 ? 10.806 16.301 -15.476 1.00 93.94 104 SER A O 1
ATOM 813 N N . ALA A 1 105 ? 10.429 18.024 -16.871 1.00 91.75 105 ALA A N 1
ATOM 814 C CA . ALA A 1 105 ? 11.523 18.851 -16.366 1.00 91.75 105 ALA A CA 1
ATOM 815 C C . ALA A 1 105 ? 11.440 19.097 -14.846 1.00 91.75 105 ALA A C 1
ATOM 817 O O . ALA A 1 105 ? 12.476 19.216 -14.199 1.00 91.75 105 ALA A O 1
ATOM 818 N N . GLY A 1 106 ? 10.229 19.134 -14.275 1.00 90.25 106 GLY A N 1
ATOM 819 C CA . GLY A 1 106 ? 10.018 19.322 -12.840 1.00 90.25 106 GLY A CA 1
ATOM 820 C C . GLY A 1 106 ? 10.493 18.149 -11.980 1.00 90.25 106 GLY A C 1
ATOM 821 O O . GLY A 1 106 ? 11.038 18.379 -10.907 1.00 90.25 106 GLY A O 1
ATOM 822 N N . TYR A 1 107 ? 10.329 16.907 -12.447 1.00 91.75 107 TYR A N 1
ATOM 823 C CA . TYR A 1 107 ? 10.690 15.712 -11.671 1.00 91.75 107 TYR A CA 1
ATOM 824 C C . TYR A 1 107 ? 11.964 15.006 -12.165 1.00 91.75 107 TYR A C 1
ATOM 826 O O . TYR A 1 107 ? 12.509 14.165 -11.453 1.00 91.75 107 TYR A O 1
ATOM 834 N N . SER A 1 108 ? 12.442 15.313 -13.376 1.00 88.25 108 SER A N 1
ATOM 835 C CA . SER A 1 108 ? 13.648 14.709 -13.963 1.00 88.25 108 SER A CA 1
ATOM 836 C C . SER A 1 108 ? 14.919 15.538 -13.753 1.00 88.25 108 SER A C 1
ATOM 838 O O . SER A 1 108 ? 15.977 15.144 -14.233 1.00 88.25 108 SER A O 1
ATOM 840 N N . GLY A 1 109 ? 14.818 16.706 -13.115 1.00 87.62 109 GLY A N 1
ATOM 841 C CA . GLY A 1 109 ? 15.958 17.556 -12.763 1.00 87.62 109 GLY A CA 1
ATOM 842 C C . GLY A 1 109 ? 16.543 17.244 -11.380 1.00 87.62 109 GLY A C 1
ATOM 843 O O . GLY A 1 109 ? 16.144 16.287 -10.714 1.00 87.62 109 GLY A O 1
ATOM 844 N N . GLY A 1 110 ? 17.490 18.076 -10.934 1.00 90.81 110 GLY A N 1
ATOM 845 C CA . GLY A 1 110 ? 18.057 18.017 -9.581 1.00 90.81 110 GLY A CA 1
ATOM 846 C C . GLY A 1 110 ? 18.688 16.663 -9.240 1.00 90.81 110 GLY A C 1
ATOM 847 O O . GLY A 1 110 ? 19.370 16.063 -10.068 1.00 90.81 110 GLY A O 1
ATOM 848 N N . ALA A 1 111 ? 18.440 16.175 -8.022 1.00 89.25 111 ALA A N 1
ATOM 849 C CA . ALA A 1 111 ? 18.981 14.902 -7.541 1.00 89.25 111 ALA A CA 1
ATOM 850 C C . ALA A 1 111 ? 18.530 13.695 -8.386 1.00 89.25 111 ALA A C 1
ATOM 852 O O . ALA A 1 111 ? 19.336 12.803 -8.644 1.00 89.25 111 ALA A O 1
ATOM 853 N N . THR A 1 112 ? 17.280 13.684 -8.869 1.00 93.00 112 THR A N 1
ATOM 854 C CA . THR A 1 112 ? 16.779 12.621 -9.758 1.00 93.00 112 THR A CA 1
ATOM 855 C C . THR A 1 112 ? 17.551 12.597 -11.075 1.00 93.00 112 THR A C 1
ATOM 857 O O . THR A 1 112 ? 17.919 11.527 -11.548 1.00 93.00 112 THR A O 1
ATOM 860 N N . GLY A 1 113 ? 17.824 13.772 -11.654 1.00 92.69 113 GLY A N 1
ATOM 861 C CA . GLY A 1 113 ? 18.614 13.895 -12.881 1.00 92.69 113 GLY A CA 1
ATOM 862 C C . GLY A 1 113 ? 20.045 13.385 -12.704 1.00 92.69 113 GLY A C 1
ATOM 863 O O . GLY A 1 113 ? 20.502 12.576 -13.505 1.00 92.69 113 GLY A O 1
ATOM 864 N N . ILE A 1 114 ? 20.703 13.773 -11.606 1.00 94.94 114 ILE A N 1
ATOM 865 C CA . ILE A 1 114 ? 22.065 13.320 -11.273 1.00 94.94 114 ILE A CA 1
ATOM 866 C C . ILE A 1 114 ? 22.113 11.793 -11.124 1.00 94.94 114 ILE A C 1
ATOM 868 O O . ILE A 1 114 ? 22.981 11.150 -11.708 1.00 94.94 114 ILE A O 1
ATOM 872 N N . ARG A 1 115 ? 21.159 11.191 -10.398 1.00 94.44 115 ARG A N 1
ATOM 873 C CA . ARG A 1 115 ? 21.068 9.725 -10.284 1.00 94.44 115 ARG A CA 1
ATOM 874 C C . ARG A 1 115 ? 20.820 9.060 -11.633 1.00 94.44 115 ARG A C 1
ATOM 876 O O . ARG A 1 115 ? 21.421 8.035 -11.927 1.00 94.44 115 ARG A O 1
ATOM 883 N N . ALA A 1 116 ? 19.963 9.640 -12.473 1.00 94.81 116 ALA A N 1
ATOM 884 C CA . ALA A 1 116 ? 19.698 9.094 -13.800 1.00 94.81 116 ALA A CA 1
ATOM 885 C C . ALA A 1 116 ? 20.961 9.088 -14.675 1.00 94.81 116 ALA A C 1
ATOM 887 O O . ALA A 1 116 ? 21.203 8.109 -15.379 1.00 94.81 116 ALA A O 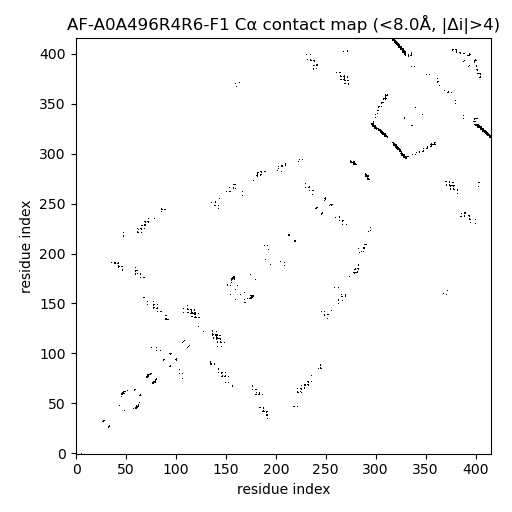1
ATOM 888 N N . GLU A 1 117 ? 21.775 10.145 -14.615 1.00 95.75 117 GLU A N 1
ATOM 889 C CA . GLU A 1 117 ? 23.069 10.225 -15.306 1.00 95.75 117 GLU A CA 1
ATOM 890 C C . GLU A 1 117 ? 24.070 9.194 -14.769 1.00 95.75 117 GLU A C 1
ATOM 892 O O . GLU A 1 117 ? 24.739 8.537 -15.565 1.00 95.75 117 GLU A O 1
ATOM 897 N N . GLN A 1 118 ? 24.117 8.992 -13.448 1.00 95.19 118 GLN A N 1
ATOM 898 C CA . GLN A 1 118 ? 24.940 7.954 -12.815 1.00 95.19 118 GLN A CA 1
ATOM 899 C C . GLN A 1 118 ? 24.546 6.556 -13.300 1.00 95.19 118 GLN A C 1
ATOM 901 O O . GLN A 1 118 ? 25.378 5.862 -13.874 1.00 95.19 118 GLN A O 1
ATOM 906 N N . TYR A 1 119 ? 23.266 6.181 -13.201 1.00 94.44 119 TYR A N 1
ATOM 907 C CA . TYR A 1 119 ? 22.792 4.878 -13.685 1.00 94.44 119 TYR A CA 1
ATOM 908 C C . TYR A 1 119 ? 23.012 4.685 -15.185 1.00 94.44 119 TYR A C 1
ATOM 910 O O . TYR A 1 119 ? 23.316 3.583 -15.638 1.00 94.44 119 TYR A O 1
ATOM 918 N N . THR A 1 120 ? 22.884 5.762 -15.962 1.00 93.38 120 THR A N 1
ATOM 919 C CA . THR A 1 120 ? 23.194 5.739 -17.393 1.00 93.38 120 THR A CA 1
ATOM 920 C C . THR A 1 120 ? 24.673 5.404 -17.613 1.00 93.38 120 THR A C 1
ATOM 922 O O . THR A 1 120 ? 24.983 4.534 -18.425 1.00 93.38 120 THR A O 1
ATOM 925 N N . ALA A 1 121 ? 25.587 6.056 -16.888 1.00 92.56 121 ALA A N 1
ATOM 926 C CA . ALA A 1 121 ? 27.024 5.809 -16.986 1.00 92.56 121 ALA A CA 1
ATOM 927 C C . ALA A 1 121 ? 27.411 4.399 -16.510 1.00 92.56 121 ALA A C 1
ATOM 929 O O . ALA A 1 121 ? 28.171 3.719 -17.199 1.00 92.56 121 ALA A O 1
ATOM 930 N N . ASP A 1 122 ? 26.843 3.930 -15.397 1.00 90.56 122 ASP A N 1
ATOM 931 C CA . ASP A 1 122 ? 27.089 2.592 -14.844 1.00 90.56 122 ASP A CA 1
ATOM 932 C C . ASP A 1 122 ? 26.662 1.492 -15.827 1.00 90.56 122 ASP A C 1
ATOM 934 O O . ASP A 1 122 ? 27.375 0.507 -16.047 1.00 90.56 122 ASP A O 1
ATOM 938 N N . MET A 1 123 ? 25.522 1.682 -16.495 1.00 88.31 123 MET A N 1
ATOM 939 C CA . MET A 1 123 ? 25.042 0.757 -17.520 1.00 88.31 123 MET A CA 1
ATOM 940 C C . MET A 1 123 ? 25.943 0.748 -18.764 1.00 88.31 123 MET A C 1
ATOM 942 O O . MET A 1 123 ? 26.168 -0.306 -19.356 1.00 88.31 123 MET A O 1
ATOM 946 N N . MET A 1 124 ? 26.498 1.900 -19.155 1.00 85.31 124 MET A N 1
ATOM 947 C CA . MET A 1 124 ? 27.479 1.961 -20.246 1.00 85.31 124 MET A CA 1
ATOM 948 C C . MET A 1 124 ? 28.828 1.335 -19.854 1.00 85.31 124 MET A C 1
ATOM 950 O O . MET A 1 124 ? 29.502 0.756 -20.705 1.00 85.31 124 MET A O 1
ATOM 954 N N . ALA A 1 125 ? 29.228 1.436 -18.583 1.00 84.19 125 ALA A N 1
ATOM 955 C CA . ALA A 1 125 ? 30.504 0.929 -18.076 1.00 84.19 125 ALA A CA 1
ATOM 956 C C . ALA A 1 125 ? 30.503 -0.587 -17.803 1.00 84.19 125 ALA A C 1
ATOM 958 O O . ALA A 1 125 ? 31.545 -1.230 -17.914 1.00 84.19 125 ALA A O 1
ATOM 959 N N . SER A 1 126 ? 29.347 -1.169 -17.472 1.00 74.06 126 SER A N 1
ATOM 960 C CA . SER A 1 126 ? 29.187 -2.587 -17.099 1.00 74.06 126 SER A CA 1
ATOM 961 C C . SER A 1 126 ? 29.306 -3.588 -18.260 1.00 74.06 126 SER A C 1
ATOM 963 O O . SER A 1 126 ? 29.216 -4.793 -18.039 1.00 74.06 126 SER A O 1
ATOM 965 N N . GLY A 1 127 ? 29.559 -3.132 -19.493 1.00 58.69 127 GLY A N 1
ATOM 966 C CA . GLY A 1 127 ? 29.865 -4.019 -20.625 1.00 58.69 127 GLY A CA 1
ATOM 967 C C . GLY A 1 127 ? 28.674 -4.830 -21.158 1.00 58.69 127 GLY A C 1
ATOM 968 O O . GLY A 1 127 ? 28.874 -5.847 -21.823 1.00 58.69 127 GLY A O 1
ATOM 969 N N . VAL A 1 128 ? 27.440 -4.392 -20.883 1.00 59.62 128 VAL A N 1
ATOM 970 C CA . VAL A 1 128 ? 26.186 -4.949 -21.435 1.00 59.62 128 VAL A CA 1
ATOM 971 C C . VAL A 1 128 ? 26.255 -4.906 -22.980 1.00 59.62 128 VAL A C 1
ATOM 973 O O . VAL A 1 128 ? 26.759 -3.921 -23.522 1.00 59.62 128 VAL A O 1
ATOM 976 N N . PRO A 1 129 ? 25.857 -5.978 -23.706 1.00 55.09 129 PRO A N 1
ATOM 977 C CA . PRO A 1 129 ? 26.546 -6.439 -24.917 1.00 55.09 129 PRO A CA 1
ATOM 978 C C . PRO A 1 129 ? 26.627 -5.414 -26.048 1.00 55.09 129 PRO A C 1
ATOM 980 O O . PRO A 1 129 ? 25.76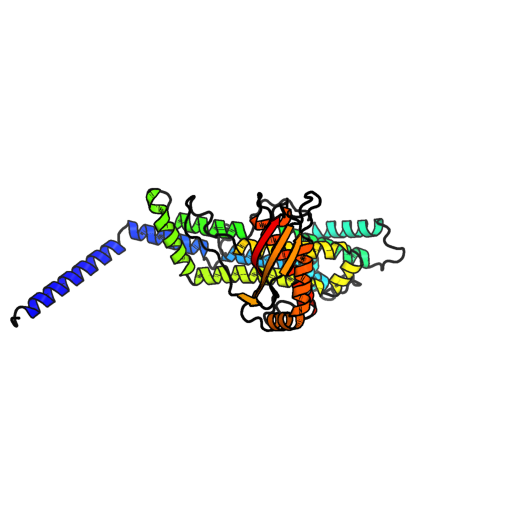0 -4.556 -26.185 1.00 55.09 129 PRO A O 1
ATOM 983 N N . GLU A 1 130 ? 27.641 -5.602 -26.903 1.00 56.84 130 GLU A N 1
ATOM 984 C CA . GLU A 1 130 ? 28.176 -4.750 -27.987 1.00 56.84 130 GLU A CA 1
ATOM 985 C C . GLU A 1 130 ? 27.187 -4.034 -28.947 1.00 56.84 130 GLU A C 1
ATOM 987 O O . GLU A 1 130 ? 27.641 -3.338 -29.854 1.00 56.84 130 GLU A O 1
ATOM 992 N N . LYS A 1 131 ? 25.859 -4.135 -28.791 1.00 68.38 131 LYS A N 1
ATOM 993 C CA . LYS A 1 131 ? 24.847 -3.382 -29.560 1.00 68.38 131 LYS A CA 1
ATOM 994 C C . LYS A 1 131 ? 23.567 -3.077 -28.762 1.00 68.38 131 LYS A C 1
ATOM 996 O O . LYS A 1 131 ? 22.476 -3.476 -29.173 1.00 68.38 131 LYS A O 1
ATOM 1001 N N . LEU A 1 132 ? 23.656 -2.349 -27.650 1.00 81.06 132 LEU A N 1
ATOM 1002 C CA . LEU A 1 132 ? 22.461 -1.708 -27.085 1.00 81.06 132 LEU A CA 1
ATOM 1003 C C . LEU A 1 132 ? 21.992 -0.559 -27.999 1.00 81.06 132 LEU A C 1
ATOM 1005 O O . LEU A 1 132 ? 22.824 0.213 -28.478 1.00 81.06 132 LEU A O 1
ATOM 1009 N N . PRO A 1 133 ? 20.678 -0.399 -28.245 1.00 87.12 133 PRO A N 1
ATOM 1010 C CA . PRO A 1 133 ? 20.163 0.817 -28.864 1.00 87.12 133 PRO A CA 1
ATOM 1011 C C . PRO A 1 133 ? 20.571 2.054 -28.052 1.00 87.12 133 PRO A C 1
ATOM 1013 O O . PRO A 1 133 ? 20.467 2.045 -26.828 1.00 87.12 133 PRO A O 1
ATOM 1016 N N . GLU A 1 134 ? 20.963 3.136 -28.730 1.00 86.88 134 GLU A N 1
ATOM 1017 C CA . GLU A 1 134 ? 21.507 4.354 -28.095 1.00 86.88 134 GLU A CA 1
ATOM 1018 C C . GLU A 1 134 ? 20.597 4.956 -27.011 1.00 86.88 134 GLU A C 1
ATOM 1020 O O . GLU A 1 134 ? 21.074 5.558 -26.055 1.00 86.88 134 GLU A O 1
ATOM 1025 N N . TRP A 1 135 ? 19.279 4.777 -27.130 1.00 91.31 135 TRP A N 1
ATOM 1026 C CA . TRP A 1 135 ? 18.303 5.306 -26.177 1.00 91.31 135 TRP A CA 1
ATOM 1027 C C . TRP A 1 135 ? 18.182 4.483 -24.885 1.00 91.31 135 TRP A C 1
ATOM 1029 O O . TRP A 1 135 ? 17.642 4.991 -23.901 1.00 91.31 135 TRP A O 1
ATOM 1039 N N . VAL A 1 136 ? 18.631 3.219 -24.871 1.00 93.31 136 VAL A N 1
ATOM 1040 C CA . VAL A 1 136 ? 18.391 2.287 -23.754 1.00 93.31 136 VAL A CA 1
ATOM 1041 C C . VAL A 1 136 ? 19.026 2.774 -22.453 1.00 93.31 136 VAL A C 1
ATOM 1043 O O . VAL A 1 136 ? 18.275 2.891 -21.482 1.00 93.31 136 VAL A O 1
ATOM 1046 N N . PRO A 1 137 ? 20.330 3.115 -22.400 1.00 92.88 137 PRO A N 1
ATOM 1047 C CA . PRO A 1 137 ? 20.951 3.541 -21.148 1.00 92.88 137 PRO A CA 1
ATOM 1048 C C . PRO A 1 137 ? 20.260 4.758 -20.526 1.00 92.88 137 PRO A C 1
ATOM 1050 O O . PRO A 1 137 ? 19.929 4.744 -19.344 1.00 92.88 137 PRO A O 1
ATOM 1053 N N . GLU A 1 138 ? 19.952 5.777 -21.335 1.00 92.75 138 GLU A N 1
ATOM 1054 C CA . GLU A 1 138 ? 19.285 6.995 -20.858 1.00 92.75 138 GLU A CA 1
ATOM 1055 C C . GLU A 1 138 ? 17.858 6.704 -20.363 1.00 92.75 138 GLU A C 1
ATOM 1057 O O . GLU A 1 138 ? 17.405 7.257 -19.356 1.00 92.75 138 GLU A O 1
ATOM 1062 N N . TYR A 1 139 ? 17.125 5.839 -21.068 1.00 95.19 139 TYR A N 1
ATOM 1063 C CA . TYR A 1 139 ? 15.767 5.468 -20.689 1.00 95.19 139 TYR A CA 1
ATOM 1064 C C . TYR A 1 139 ? 15.741 4.671 -19.381 1.00 95.19 139 TYR A C 1
ATOM 1066 O O . TYR A 1 139 ? 15.008 5.034 -18.459 1.00 95.19 139 TYR A O 1
ATOM 1074 N N . VAL A 1 140 ? 16.552 3.616 -19.292 1.00 95.12 140 VAL A N 1
ATOM 1075 C CA . VAL A 1 140 ? 16.641 2.737 -18.119 1.00 95.12 140 VAL A CA 1
ATOM 1076 C C . VAL A 1 140 ? 17.151 3.513 -16.909 1.00 95.12 140 VAL A C 1
ATOM 1078 O O . VAL A 1 140 ? 16.528 3.439 -15.851 1.00 95.12 140 VAL A O 1
ATOM 1081 N N . GLY A 1 141 ? 18.193 4.336 -17.069 1.00 95.06 141 GLY A N 1
ATOM 1082 C CA . GLY A 1 141 ? 18.721 5.176 -15.992 1.00 95.06 141 GLY A CA 1
ATOM 1083 C C . GLY A 1 141 ? 17.669 6.130 -15.417 1.00 95.06 141 GLY A C 1
ATOM 1084 O O . GLY A 1 141 ? 17.555 6.277 -14.199 1.00 95.06 141 GLY A O 1
ATOM 1085 N N . LYS A 1 142 ? 16.818 6.717 -16.271 1.00 96.19 142 LYS A N 1
ATOM 1086 C CA . LYS A 1 142 ? 15.689 7.556 -15.831 1.00 96.19 142 LYS A CA 1
ATOM 1087 C C . LYS A 1 142 ? 14.586 6.759 -15.137 1.00 96.19 142 LYS A C 1
ATOM 1089 O O . LYS A 1 142 ? 14.076 7.224 -14.120 1.00 96.19 142 LYS A O 1
ATOM 1094 N N . VAL A 1 143 ? 14.214 5.582 -15.652 1.00 97.50 143 VAL A N 1
ATOM 1095 C CA . VAL A 1 143 ? 13.238 4.702 -14.979 1.00 97.50 143 VAL A CA 1
ATOM 1096 C C . VAL A 1 143 ? 13.745 4.321 -13.592 1.00 97.50 143 VAL A C 1
ATOM 1098 O O . VAL A 1 143 ? 13.000 4.453 -12.623 1.00 97.50 143 VAL A O 1
ATOM 1101 N N . ARG A 1 144 ? 15.016 3.922 -13.486 1.00 96.69 144 ARG A N 1
ATOM 1102 C CA . ARG A 1 144 ? 15.654 3.541 -12.228 1.00 96.69 144 ARG A CA 1
ATOM 1103 C C . ARG A 1 144 ? 15.651 4.682 -11.213 1.00 96.69 144 ARG A C 1
ATOM 1105 O O . ARG A 1 144 ? 15.149 4.499 -10.109 1.00 96.69 144 ARG A O 1
ATOM 1112 N N . ALA A 1 145 ? 16.113 5.868 -11.607 1.00 96.75 145 ALA A N 1
ATOM 1113 C CA . ALA A 1 145 ? 16.148 7.028 -10.718 1.00 96.75 145 ALA A CA 1
ATOM 1114 C C . ALA A 1 145 ? 14.749 7.457 -10.234 1.00 96.75 145 ALA A C 1
ATOM 1116 O O . ALA A 1 145 ? 14.582 7.858 -9.084 1.00 96.75 145 ALA A O 1
ATOM 1117 N N . LEU A 1 146 ? 13.725 7.364 -11.092 1.00 97.62 146 LEU A N 1
ATOM 1118 C CA . LEU A 1 146 ? 12.340 7.635 -10.691 1.00 97.62 146 LEU A CA 1
ATOM 1119 C C . LEU A 1 146 ? 11.791 6.552 -9.762 1.00 97.62 146 LEU A C 1
ATOM 1121 O O . LEU A 1 146 ? 11.057 6.865 -8.825 1.00 97.62 146 LEU A O 1
ATOM 1125 N N . PHE A 1 147 ? 12.154 5.295 -10.002 1.00 97.56 147 PHE A N 1
ATOM 1126 C CA . PHE A 1 147 ? 11.760 4.185 -9.150 1.00 97.56 147 PHE A CA 1
ATOM 1127 C C . PHE A 1 147 ? 12.419 4.250 -7.764 1.00 97.56 147 PHE A C 1
ATOM 1129 O O . PHE A 1 147 ? 11.761 3.920 -6.784 1.00 97.56 147 PHE A O 1
ATOM 1136 N N . ASP A 1 148 ? 13.638 4.780 -7.629 1.00 95.50 148 ASP A N 1
ATOM 1137 C CA . ASP A 1 148 ? 14.230 5.042 -6.307 1.00 95.50 148 ASP A CA 1
ATOM 1138 C C . ASP A 1 148 ? 13.404 6.035 -5.481 1.00 95.50 148 ASP A C 1
ATOM 1140 O O . ASP A 1 148 ? 13.285 5.879 -4.267 1.00 95.50 148 ASP A O 1
ATOM 1144 N N . ASN A 1 149 ? 12.811 7.052 -6.118 1.00 94.81 149 ASN A N 1
ATOM 1145 C CA . ASN A 1 149 ? 11.925 7.988 -5.419 1.00 94.81 149 ASN A CA 1
ATOM 1146 C C . ASN A 1 149 ? 10.652 7.276 -4.937 1.00 94.81 149 ASN A C 1
ATOM 1148 O O . ASN A 1 149 ? 10.220 7.493 -3.810 1.00 94.81 149 ASN A O 1
ATOM 1152 N N . VAL A 1 150 ? 10.091 6.381 -5.761 1.00 96.50 150 VAL A N 1
ATOM 1153 C CA . VAL A 1 150 ? 8.967 5.515 -5.364 1.00 96.50 150 VAL A CA 1
ATOM 1154 C C . VAL A 1 150 ? 9.361 4.620 -4.190 1.00 96.50 150 VAL A C 1
ATOM 1156 O O . VAL A 1 150 ? 8.625 4.545 -3.209 1.00 96.50 150 VAL A O 1
ATOM 1159 N N . ARG A 1 151 ? 10.527 3.968 -4.260 1.00 96.00 151 ARG A N 1
ATOM 1160 C CA . ARG A 1 151 ? 11.059 3.118 -3.190 1.00 96.00 151 ARG A CA 1
ATOM 1161 C C . ARG A 1 151 ? 11.174 3.882 -1.881 1.00 96.00 151 ARG A C 1
ATOM 1163 O O . ARG A 1 151 ? 10.648 3.420 -0.873 1.00 96.00 151 ARG A O 1
ATOM 1170 N N . ASN A 1 152 ? 11.803 5.051 -1.904 1.00 93.38 152 ASN A N 1
ATOM 1171 C CA . ASN A 1 152 ? 11.998 5.864 -0.708 1.00 93.38 152 ASN A CA 1
ATOM 1172 C C . ASN A 1 152 ? 10.660 6.284 -0.083 1.00 93.38 152 ASN A C 1
ATOM 1174 O O . ASN A 1 152 ? 10.458 6.041 1.105 1.00 93.38 152 ASN A O 1
ATOM 1178 N N . ASP A 1 153 ? 9.729 6.824 -0.877 1.00 93.69 153 ASP A N 1
ATOM 1179 C CA . ASP A 1 153 ? 8.403 7.221 -0.384 1.00 93.69 153 ASP A CA 1
ATOM 1180 C C . ASP A 1 153 ? 7.659 6.032 0.247 1.00 93.69 153 ASP A C 1
ATOM 1182 O O . ASP A 1 153 ? 7.075 6.147 1.324 1.00 93.69 153 ASP A O 1
ATOM 1186 N N . LEU A 1 154 ? 7.699 4.861 -0.397 1.00 95.25 154 LEU A N 1
ATOM 1187 C CA . LEU A 1 154 ? 7.008 3.665 0.085 1.00 95.25 154 LEU A CA 1
ATOM 1188 C C . LEU A 1 154 ? 7.649 3.070 1.343 1.00 95.25 154 LEU A C 1
ATOM 1190 O O . LEU A 1 154 ? 6.929 2.626 2.239 1.00 95.25 154 LEU A O 1
ATOM 1194 N N . LEU A 1 155 ? 8.976 3.080 1.457 1.00 93.88 155 LEU A N 1
ATOM 1195 C CA . LEU A 1 155 ? 9.670 2.614 2.661 1.00 93.88 155 LEU A CA 1
ATOM 1196 C C . LEU A 1 155 ? 9.397 3.517 3.872 1.00 93.88 155 LEU A C 1
ATOM 1198 O O . LEU A 1 155 ? 9.327 3.002 4.991 1.00 93.88 155 LEU A O 1
ATOM 1202 N N . VAL A 1 156 ? 9.196 4.819 3.650 1.00 91.69 156 VAL A N 1
ATOM 1203 C CA . VAL A 1 156 ? 8.763 5.774 4.683 1.00 91.69 156 VAL A CA 1
ATOM 1204 C C . VAL A 1 156 ? 7.306 5.529 5.077 1.00 91.69 156 VAL A C 1
ATOM 1206 O O . VAL A 1 156 ? 7.015 5.282 6.246 1.00 91.69 156 VAL A O 1
ATOM 1209 N N . ILE A 1 157 ? 6.396 5.502 4.097 1.00 93.75 157 ILE A N 1
ATOM 1210 C CA . ILE A 1 157 ? 4.954 5.290 4.316 1.00 93.75 157 ILE A CA 1
ATOM 1211 C C . ILE A 1 157 ? 4.682 3.999 5.095 1.00 93.75 157 ILE A C 1
ATOM 1213 O O . ILE A 1 157 ? 3.840 3.977 5.998 1.00 93.75 157 ILE A O 1
ATOM 1217 N N . THR A 1 158 ? 5.386 2.920 4.745 1.00 94.38 158 THR A N 1
ATOM 1218 C CA . THR A 1 158 ? 5.203 1.596 5.354 1.00 94.38 158 THR A CA 1
ATOM 1219 C C . THR A 1 158 ? 5.825 1.491 6.738 1.00 94.38 158 THR A C 1
ATOM 1221 O O . THR A 1 158 ? 5.248 0.838 7.605 1.00 94.38 158 THR A O 1
ATOM 1224 N N . GLY A 1 159 ? 6.972 2.136 6.976 1.00 91.25 159 GLY A N 1
ATOM 1225 C CA . GLY A 1 159 ? 7.688 2.035 8.247 1.00 91.25 159 GLY A CA 1
ATOM 1226 C C . GLY A 1 159 ? 8.130 0.626 8.607 1.00 91.25 159 GLY A C 1
ATOM 1227 O O . GLY A 1 159 ? 8.261 0.335 9.794 1.00 91.25 159 GLY A O 1
ATOM 1228 N N . ILE A 1 160 ? 8.328 -0.243 7.611 1.00 91.44 160 ILE A N 1
ATOM 1229 C CA . ILE A 1 160 ? 8.872 -1.590 7.824 1.00 91.44 160 ILE A CA 1
ATOM 1230 C C . ILE A 1 160 ? 10.188 -1.507 8.627 1.00 91.44 160 ILE A C 1
ATOM 1232 O O . ILE A 1 160 ? 10.930 -0.551 8.445 1.00 91.44 160 ILE A O 1
ATOM 1236 N N . PRO A 1 161 ? 10.519 -2.413 9.552 1.00 88.94 161 PRO A N 1
ATOM 1237 C CA . PRO A 1 161 ? 11.836 -2.411 10.193 1.00 88.94 161 PRO A CA 1
ATOM 1238 C C . PRO A 1 161 ? 12.980 -2.619 9.185 1.00 88.94 161 PRO A C 1
ATOM 1240 O O . PRO A 1 161 ? 12.837 -3.392 8.242 1.00 88.94 161 PRO A O 1
ATOM 1243 N N . GLU A 1 162 ? 14.123 -1.947 9.379 1.00 87.25 162 GLU A N 1
ATOM 1244 C CA . GLU A 1 162 ? 15.304 -2.112 8.500 1.00 87.25 162 GLU A CA 1
ATOM 1245 C C . GLU A 1 162 ? 15.829 -3.549 8.501 1.00 87.25 162 GLU A C 1
ATOM 1247 O O . GLU A 1 162 ? 16.269 -4.048 7.478 1.00 87.25 162 GLU A O 1
ATOM 1252 N N . SER A 1 163 ? 15.708 -4.241 9.634 1.00 87.62 163 SER A N 1
ATOM 1253 C CA . SER A 1 163 ? 16.069 -5.652 9.806 1.00 87.62 163 SER A CA 1
ATOM 1254 C C . SER A 1 163 ? 15.261 -6.625 8.937 1.00 87.62 163 SER A C 1
ATOM 1256 O O . SER A 1 163 ? 15.602 -7.806 8.891 1.00 87.62 163 SER A O 1
ATOM 1258 N N . LEU A 1 164 ? 14.174 -6.169 8.303 1.00 88.25 164 LEU A N 1
ATOM 1259 C CA . LEU A 1 164 ? 13.221 -7.004 7.568 1.00 88.25 164 LEU A CA 1
ATOM 1260 C C . LEU A 1 164 ? 13.143 -6.679 6.068 1.00 88.25 164 LEU A C 1
ATOM 1262 O O . LEU A 1 164 ? 12.222 -7.148 5.397 1.00 88.25 164 LEU A O 1
ATOM 1266 N N . THR A 1 165 ? 14.064 -5.873 5.541 1.00 88.12 165 THR A N 1
ATOM 1267 C CA . THR A 1 165 ? 14.154 -5.576 4.106 1.00 88.12 165 THR A CA 1
ATOM 1268 C C . THR A 1 165 ? 15.597 -5.370 3.680 1.00 88.12 165 THR A C 1
ATOM 1270 O O . THR A 1 165 ? 16.373 -4.741 4.394 1.00 88.12 165 THR A O 1
ATOM 1273 N N . ASP A 1 166 ? 15.926 -5.854 2.486 1.00 87.00 166 ASP A N 1
ATOM 1274 C CA . ASP A 1 166 ? 17.248 -5.658 1.885 1.00 87.00 166 ASP A CA 1
ATOM 1275 C C . ASP A 1 166 ? 17.289 -4.399 0.998 1.00 87.00 166 ASP A C 1
ATOM 1277 O O . ASP A 1 166 ? 18.334 -4.022 0.457 1.00 87.00 166 ASP A O 1
ATOM 1281 N N . LEU A 1 167 ? 16.148 -3.718 0.841 1.00 88.62 167 LEU A N 1
ATOM 1282 C CA . LEU A 1 167 ? 16.041 -2.517 0.029 1.00 88.62 167 LEU A CA 1
ATOM 1283 C C . LEU A 1 167 ? 16.792 -1.340 0.671 1.00 88.62 167 LEU A C 1
ATOM 1285 O O . LEU A 1 167 ? 16.554 -1.015 1.838 1.00 88.62 167 LEU A O 1
ATOM 1289 N N . PRO A 1 168 ? 17.616 -0.606 -0.103 1.00 83.56 168 PRO A N 1
ATOM 1290 C CA . PRO A 1 168 ? 18.293 0.581 0.394 1.00 83.56 168 PRO A CA 1
ATOM 1291 C C . PRO A 1 168 ? 17.288 1.617 0.895 1.00 83.56 168 PRO A C 1
ATOM 1293 O O . PRO A 1 168 ? 16.407 2.061 0.144 1.00 83.56 168 PRO A O 1
ATOM 1296 N N . ARG A 1 169 ? 17.461 2.038 2.149 1.00 75.62 169 ARG A N 1
ATOM 1297 C CA . ARG A 1 169 ? 16.692 3.119 2.762 1.00 75.62 169 ARG A CA 1
ATOM 1298 C C . ARG A 1 169 ? 17.421 4.446 2.669 1.00 75.62 169 ARG A C 1
ATOM 1300 O O . ARG A 1 169 ? 18.636 4.518 2.819 1.00 75.62 169 ARG A O 1
ATOM 1307 N N . GLY A 1 170 ? 16.657 5.500 2.404 1.00 67.62 170 GLY A N 1
ATOM 1308 C CA . GLY A 1 170 ? 17.128 6.859 2.639 1.00 67.62 170 GLY A CA 1
ATOM 1309 C C . GLY A 1 170 ? 17.059 7.203 4.126 1.00 67.62 170 GLY A C 1
ATOM 1310 O O . GLY A 1 170 ? 16.246 6.632 4.852 1.00 67.62 170 GLY A O 1
ATOM 1311 N N . ASP A 1 171 ? 17.864 8.175 4.554 1.00 63.06 171 ASP A N 1
ATOM 1312 C CA . ASP A 1 171 ? 17.748 8.769 5.885 1.00 63.06 171 ASP A CA 1
ATOM 1313 C C . ASP A 1 171 ? 16.358 9.403 6.031 1.00 63.06 171 ASP A C 1
ATOM 1315 O O . ASP A 1 171 ? 16.043 10.390 5.361 1.00 63.06 171 ASP A O 1
ATOM 1319 N N . SER A 1 172 ? 15.509 8.841 6.890 1.00 64.56 172 SER A N 1
ATOM 1320 C CA . SER A 1 172 ? 14.216 9.437 7.214 1.00 64.56 172 SER A CA 1
ATOM 1321 C C . SER A 1 172 ? 13.944 9.353 8.707 1.00 64.56 172 SER A C 1
ATOM 1323 O O . SER A 1 172 ? 13.925 8.278 9.301 1.00 64.56 172 SER A O 1
ATOM 1325 N N . SER A 1 173 ? 13.722 10.517 9.315 1.00 63.94 173 SER A N 1
ATOM 1326 C CA . SER A 1 173 ? 13.196 10.645 10.675 1.00 63.94 173 SER A CA 1
ATOM 1327 C C . SER A 1 173 ? 11.662 10.612 10.714 1.00 63.94 173 SER A C 1
ATOM 1329 O O . SER A 1 173 ? 11.073 10.785 11.784 1.00 63.94 173 SER A O 1
ATOM 1331 N N . GLU A 1 174 ? 11.009 10.423 9.562 1.00 71.44 174 GLU A N 1
ATOM 1332 C CA . GLU A 1 174 ? 9.555 10.463 9.433 1.00 71.44 174 GLU A CA 1
ATOM 1333 C C . GLU A 1 174 ? 8.902 9.202 10.017 1.00 71.44 174 GLU A C 1
ATOM 1335 O O . GLU A 1 174 ? 9.456 8.098 10.006 1.00 71.44 174 GLU A O 1
ATOM 1340 N N . ARG A 1 175 ? 7.702 9.378 10.574 1.00 74.38 175 ARG A N 1
ATOM 1341 C CA . ARG A 1 175 ? 6.883 8.281 11.094 1.00 74.38 175 ARG A CA 1
ATOM 1342 C C . ARG A 1 175 ? 6.084 7.651 9.955 1.00 74.38 175 ARG A C 1
ATOM 1344 O O . ARG A 1 175 ? 5.801 8.285 8.946 1.00 74.38 175 ARG A O 1
ATOM 1351 N N . SER A 1 176 ? 5.729 6.381 10.124 1.00 89.38 176 SER A N 1
ATOM 1352 C CA . SER A 1 176 ? 4.889 5.674 9.162 1.00 89.38 176 SER A CA 1
ATOM 1353 C C . SER A 1 176 ? 3.415 5.998 9.345 1.00 89.38 176 SER A C 1
ATOM 1355 O O . SER A 1 176 ? 2.979 6.356 10.441 1.00 89.38 176 SER A O 1
ATOM 1357 N N . ILE A 1 177 ? 2.621 5.749 8.303 1.00 92.44 177 ILE A N 1
ATOM 1358 C CA . ILE A 1 177 ? 1.169 5.985 8.315 1.00 92.44 177 ILE A CA 1
ATOM 1359 C C . ILE A 1 177 ? 0.477 5.256 9.477 1.00 92.44 177 ILE A C 1
ATOM 1361 O O . ILE A 1 177 ? -0.441 5.799 10.095 1.00 92.44 177 ILE A O 1
ATOM 1365 N N . THR A 1 178 ? 0.919 4.038 9.807 1.00 91.00 178 THR A N 1
ATOM 1366 C CA . THR A 1 178 ? 0.391 3.274 10.949 1.00 91.00 178 THR A CA 1
ATOM 1367 C C . THR A 1 178 ? 0.672 3.991 12.269 1.00 91.00 178 THR A C 1
ATOM 1369 O O . THR A 1 178 ? -0.261 4.266 13.023 1.00 91.00 178 THR A O 1
ATOM 1372 N N . ARG A 1 179 ? 1.932 4.379 12.511 1.00 90.62 179 ARG A N 1
ATOM 1373 C CA . ARG A 1 179 ? 2.340 5.073 13.744 1.00 90.62 179 ARG A CA 1
ATOM 1374 C C . ARG A 1 179 ? 1.695 6.450 13.876 1.00 90.62 179 ARG A C 1
ATOM 1376 O O . ARG A 1 179 ? 1.336 6.848 14.981 1.00 90.62 179 ARG A O 1
ATOM 1383 N N . ASP A 1 180 ? 1.516 7.167 12.772 1.00 91.75 180 ASP A N 1
ATOM 1384 C CA . ASP A 1 180 ? 0.830 8.460 12.783 1.00 91.75 180 ASP A CA 1
ATOM 1385 C C . ASP A 1 180 ? -0.658 8.315 13.094 1.00 91.75 180 ASP A C 1
ATOM 1387 O O . ASP A 1 180 ? -1.223 9.141 13.811 1.00 91.75 180 ASP A O 1
ATOM 1391 N N . THR A 1 181 ? -1.292 7.236 12.626 1.00 93.00 181 THR A N 1
ATOM 1392 C CA . THR A 1 181 ? -2.692 6.939 12.960 1.00 93.00 181 THR A CA 1
ATOM 1393 C C . THR A 1 181 ? -2.849 6.646 14.455 1.00 93.00 181 THR A C 1
ATOM 1395 O O . THR A 1 181 ? -3.740 7.208 15.094 1.00 93.00 181 THR A O 1
ATOM 1398 N N . GLU A 1 182 ? -1.970 5.823 15.033 1.00 91.56 182 GLU A N 1
ATOM 1399 C CA . GLU A 1 182 ? -1.949 5.531 16.475 1.00 91.56 182 GLU A CA 1
ATOM 1400 C C . GLU A 1 182 ? -1.700 6.798 17.305 1.00 91.56 182 GLU A C 1
ATOM 1402 O O . GLU A 1 182 ? -2.454 7.097 18.233 1.00 91.56 182 GLU A O 1
ATOM 1407 N N . ALA A 1 183 ? -0.693 7.597 16.937 1.00 90.50 183 ALA A N 1
ATOM 1408 C CA . ALA A 1 183 ? -0.368 8.848 17.620 1.00 90.50 183 ALA A CA 1
ATOM 1409 C C . ALA A 1 183 ? -1.511 9.875 17.527 1.00 90.50 183 ALA A C 1
ATOM 1411 O O . ALA A 1 183 ? -1.759 10.624 18.474 1.00 90.50 183 ALA A O 1
ATOM 1412 N N . ALA A 1 184 ? -2.247 9.903 16.413 1.00 91.12 184 ALA A N 1
ATOM 1413 C CA . ALA A 1 184 ? -3.422 10.754 16.262 1.00 91.12 184 ALA A CA 1
ATOM 1414 C C . ALA A 1 184 ? -4.557 10.358 17.212 1.00 91.12 184 ALA A C 1
ATOM 1416 O O . ALA A 1 184 ? -5.181 11.229 17.830 1.00 91.12 184 ALA A O 1
ATOM 1417 N N . VAL A 1 185 ? -4.802 9.056 17.371 1.00 91.00 185 VAL A N 1
ATOM 1418 C CA . VAL A 1 185 ? -5.790 8.530 18.325 1.00 91.00 185 VAL A CA 1
ATOM 1419 C C . VAL A 1 185 ? -5.341 8.766 19.769 1.00 91.00 185 VAL A C 1
ATOM 1421 O O . VAL A 1 185 ? -6.158 9.173 20.597 1.00 91.00 185 VAL A O 1
ATOM 1424 N N . GLU A 1 186 ? -4.053 8.602 20.069 1.00 87.75 186 GLU A N 1
ATOM 1425 C CA . GLU A 1 186 ? -3.477 8.927 21.376 1.00 87.75 186 GLU A CA 1
ATOM 1426 C C . GLU A 1 186 ? -3.674 10.404 21.725 1.00 87.75 186 GLU A C 1
ATOM 1428 O O . GLU A 1 186 ? -4.208 10.739 22.784 1.00 87.75 186 GLU A O 1
ATOM 1433 N N . HIS A 1 187 ? -3.304 11.299 20.812 1.00 86.94 187 HIS A N 1
ATOM 1434 C CA . HIS A 1 187 ? -3.444 12.734 21.013 1.00 86.94 187 HIS A CA 1
ATOM 1435 C C . HIS A 1 187 ? -4.914 13.136 21.191 1.00 86.94 187 HIS A C 1
ATOM 1437 O O . HIS A 1 187 ? -5.245 13.922 22.084 1.00 86.94 187 HIS A O 1
ATOM 1443 N N . PHE A 1 188 ? -5.819 12.550 20.399 1.00 88.88 188 PHE A N 1
ATOM 1444 C CA . PHE A 1 188 ? -7.260 12.693 20.602 1.00 88.88 188 PHE A CA 1
ATOM 1445 C C . PHE A 1 188 ? -7.675 12.280 22.016 1.00 88.88 188 PHE A C 1
ATOM 1447 O O . PHE A 1 188 ? -8.358 13.053 22.689 1.00 88.88 188 PHE A O 1
ATOM 1454 N N . ALA A 1 189 ? -7.245 11.104 22.477 1.00 85.56 189 ALA A N 1
ATOM 1455 C CA . ALA A 1 189 ? -7.576 10.585 23.799 1.00 85.56 189 ALA A CA 1
ATOM 1456 C C . ALA A 1 189 ? -7.068 11.500 24.925 1.00 85.56 189 ALA A C 1
ATOM 1458 O O . ALA A 1 189 ? -7.834 11.820 25.832 1.00 85.56 189 ALA A O 1
ATOM 1459 N N . MET A 1 190 ? -5.826 11.994 24.834 1.00 80.31 190 MET A N 1
ATOM 1460 C CA . MET A 1 190 ? -5.249 12.908 25.832 1.00 80.31 190 MET A CA 1
ATOM 1461 C C . MET A 1 190 ? -6.008 14.234 25.955 1.00 80.31 190 MET A C 1
ATOM 1463 O O . MET A 1 190 ? -6.082 14.807 27.040 1.00 80.31 190 MET A O 1
ATOM 1467 N N . MET A 1 191 ? -6.557 14.749 24.853 1.00 80.44 191 MET A N 1
ATOM 1468 C CA . MET A 1 191 ? -7.392 15.953 24.889 1.00 80.44 191 MET A CA 1
ATOM 1469 C C . MET A 1 191 ? -8.828 15.651 25.313 1.00 80.44 191 MET A C 1
ATOM 1471 O O . MET A 1 191 ? -9.470 16.499 25.926 1.00 80.44 191 MET A O 1
ATOM 1475 N N . TRP A 1 192 ? -9.358 14.479 24.951 1.00 80.12 192 TRP A N 1
ATOM 1476 C CA . TRP A 1 192 ? -10.707 14.058 25.328 1.00 80.12 192 TRP A CA 1
ATOM 1477 C C . TRP A 1 192 ? -10.823 13.861 26.843 1.00 80.12 192 TRP A C 1
ATOM 1479 O O . TRP A 1 192 ? -11.863 14.195 27.414 1.00 80.12 192 TRP A O 1
ATOM 1489 N N . LEU A 1 193 ? -9.744 13.380 27.471 1.00 71.88 193 LEU A N 1
ATOM 1490 C CA . LEU A 1 193 ? -9.602 13.145 28.907 1.00 71.88 193 LEU A CA 1
ATOM 1491 C C . LEU A 1 193 ? -8.276 13.747 29.412 1.00 71.88 193 LEU A C 1
ATOM 1493 O O . LEU A 1 193 ? -7.230 13.098 29.318 1.00 71.88 193 LEU A O 1
ATOM 1497 N N . PRO A 1 194 ? -8.281 14.985 29.938 1.00 59.16 194 PRO A N 1
ATOM 1498 C CA . PRO A 1 194 ? -7.063 15.642 30.402 1.00 59.16 194 PRO A CA 1
ATOM 1499 C C . PRO A 1 194 ? -6.348 14.825 31.491 1.00 59.16 194 PRO A C 1
ATOM 1501 O O . PRO A 1 194 ? -6.953 14.415 32.482 1.00 59.16 194 PRO A O 1
ATOM 1504 N N . ARG A 1 195 ? -5.032 14.618 31.344 1.00 51.22 195 ARG A N 1
ATOM 1505 C CA . ARG A 1 195 ? -4.198 13.935 32.350 1.00 51.22 195 ARG A CA 1
ATOM 1506 C C . ARG A 1 195 ? -4.244 14.702 33.682 1.00 51.22 195 ARG A C 1
ATOM 1508 O O . ARG A 1 195 ? -3.671 15.782 33.784 1.00 51.22 195 ARG A O 1
ATOM 1515 N N . GLY A 1 196 ? -4.897 14.145 34.705 1.00 49.38 196 GLY A N 1
ATOM 1516 C CA . GLY A 1 196 ? -4.963 14.759 36.041 1.00 49.38 196 GLY A CA 1
ATOM 1517 C C . GLY A 1 196 ? -6.082 14.239 36.943 1.00 49.38 196 GLY A C 1
ATOM 1518 O O . GLY A 1 196 ? -5.940 14.281 38.163 1.00 49.38 196 GLY A O 1
ATOM 1519 N N . GLU A 1 197 ? -7.147 13.678 36.372 1.00 50.12 197 GLU A N 1
ATOM 1520 C CA . GLU A 1 197 ? -8.158 12.946 37.138 1.00 50.12 197 GLU A CA 1
ATOM 1521 C C . GLU A 1 197 ? -7.655 11.507 37.364 1.00 50.12 197 GLU A C 1
ATOM 1523 O O . GLU A 1 197 ? -7.184 10.835 36.450 1.00 50.12 197 GLU A O 1
ATOM 1528 N N . THR A 1 198 ? -7.597 11.102 38.633 1.00 42.06 198 THR A N 1
ATOM 1529 C CA . THR A 1 198 ? -6.915 9.924 39.204 1.00 42.06 198 THR A CA 1
ATOM 1530 C C . THR A 1 198 ? -6.742 8.695 38.293 1.00 42.06 198 THR A C 1
ATOM 1532 O O . THR A 1 198 ? -7.696 8.190 37.721 1.00 42.06 198 THR A O 1
ATOM 1535 N N . LYS A 1 199 ? -5.534 8.102 38.274 1.00 44.91 199 LYS A N 1
ATOM 1536 C CA . LYS A 1 199 ? -5.166 6.868 37.529 1.00 44.91 199 LYS A CA 1
ATOM 1537 C C . LYS A 1 199 ? -6.123 5.664 37.691 1.00 44.91 199 LYS A C 1
ATOM 1539 O O . LYS A 1 199 ? -6.070 4.748 36.883 1.00 44.91 199 LYS A O 1
ATOM 1544 N N . ALA A 1 200 ? -6.985 5.649 38.710 1.00 44.12 200 ALA A N 1
ATOM 1545 C CA . ALA A 1 200 ? -7.955 4.582 38.961 1.00 44.12 200 ALA A CA 1
ATOM 1546 C C . ALA A 1 200 ? -9.190 4.603 38.026 1.00 44.12 200 ALA A C 1
ATOM 1548 O O . ALA A 1 200 ? -9.894 3.600 37.953 1.00 44.12 200 ALA A O 1
ATOM 1549 N N . THR A 1 201 ? -9.448 5.699 37.298 1.00 48.75 201 THR A N 1
ATOM 1550 C CA . THR A 1 201 ? -10.615 5.869 36.398 1.00 48.75 201 THR A CA 1
ATOM 1551 C C . THR A 1 201 ? -10.341 5.558 34.919 1.00 48.75 201 THR A C 1
ATOM 1553 O O . THR A 1 201 ? -11.246 5.659 34.103 1.00 48.75 201 THR A O 1
ATOM 1556 N N . TYR A 1 202 ? -9.135 5.109 34.553 1.00 49.94 202 TYR A N 1
ATOM 1557 C CA . TYR A 1 202 ? -8.714 5.014 33.144 1.00 49.94 202 TYR A CA 1
ATOM 1558 C C . TYR A 1 202 ? -9.349 3.873 32.314 1.00 49.94 202 TYR A C 1
ATOM 1560 O O . TYR A 1 202 ? -9.411 3.988 31.090 1.00 49.94 202 TYR A O 1
ATOM 1568 N N . SER A 1 203 ? -9.840 2.776 32.915 1.00 50.28 203 SER A N 1
ATOM 1569 C CA . SER A 1 203 ? -10.447 1.680 32.127 1.00 50.28 203 SER A CA 1
ATOM 1570 C C . SER A 1 203 ? -11.895 1.944 31.660 1.00 50.28 203 SER A C 1
ATOM 1572 O O . SER A 1 203 ? -12.171 1.655 30.491 1.00 50.28 203 SER A O 1
ATOM 1574 N N . PRO A 1 204 ? -12.805 2.557 32.460 1.00 50.88 204 PRO A N 1
ATOM 1575 C CA . PRO A 1 204 ? -14.082 3.089 31.955 1.00 50.88 204 PRO A CA 1
ATOM 1576 C C . PRO A 1 204 ? -13.905 4.116 30.823 1.00 50.88 204 PRO A C 1
ATOM 1578 O O . PRO A 1 204 ? -14.684 4.160 29.873 1.00 50.88 204 PRO A O 1
ATOM 1581 N N . ASP A 1 205 ? -12.831 4.889 30.912 1.00 67.62 205 ASP A N 1
ATOM 1582 C CA . ASP A 1 205 ? -12.499 6.027 30.062 1.00 67.62 205 ASP A CA 1
ATOM 1583 C C . ASP A 1 205 ? -11.989 5.625 28.662 1.00 67.62 205 ASP A C 1
ATOM 1585 O O . ASP A 1 205 ? -12.402 6.197 27.646 1.00 67.62 205 ASP A O 1
ATOM 1589 N N . ARG A 1 206 ? -11.147 4.581 28.573 1.00 74.62 206 ARG A N 1
ATOM 1590 C CA . ARG A 1 206 ? -10.714 3.998 27.284 1.00 74.62 206 ARG A CA 1
ATOM 1591 C C . ARG A 1 206 ? -11.899 3.409 26.514 1.00 74.62 206 ARG A C 1
ATOM 1593 O O . ARG A 1 206 ? -11.995 3.594 25.301 1.00 74.62 206 ARG A O 1
ATOM 1600 N N . GLN A 1 207 ? -12.825 2.750 27.214 1.00 80.12 207 GLN A N 1
ATOM 1601 C CA . GLN A 1 207 ? -14.048 2.212 26.614 1.00 80.12 207 GLN A CA 1
ATOM 1602 C C . GLN A 1 207 ? -14.978 3.330 26.105 1.00 80.12 207 GLN A C 1
ATOM 1604 O O . GLN A 1 207 ? -15.505 3.203 25.001 1.00 80.12 207 GLN A O 1
ATOM 1609 N N . GLU A 1 208 ? -15.134 4.445 26.835 1.00 81.56 208 GLU A N 1
ATOM 1610 C CA . GLU A 1 208 ? -15.916 5.605 26.363 1.00 81.56 208 GLU A CA 1
ATOM 1611 C C . GLU A 1 208 ? -15.329 6.191 25.071 1.00 81.56 208 GLU A C 1
ATOM 1613 O O . GLU A 1 208 ? -16.061 6.428 24.105 1.00 81.56 208 GLU A O 1
ATOM 1618 N N . ILE A 1 209 ? -14.006 6.389 25.023 1.00 84.94 209 ILE A N 1
ATOM 1619 C CA . ILE A 1 209 ? -13.309 6.872 23.822 1.00 84.94 209 ILE A CA 1
ATOM 1620 C C . ILE A 1 209 ? -13.536 5.915 22.653 1.00 84.94 209 ILE A C 1
ATOM 1622 O O . ILE A 1 209 ? -13.893 6.347 21.553 1.00 84.94 209 ILE A O 1
ATOM 1626 N N . ARG A 1 210 ? -13.354 4.615 22.894 1.00 87.81 210 ARG A N 1
ATOM 1627 C CA . ARG A 1 210 ? -13.540 3.570 21.892 1.00 87.81 210 ARG A CA 1
ATOM 1628 C C . ARG A 1 210 ? -14.951 3.594 21.310 1.00 87.81 210 ARG A C 1
ATOM 1630 O O . ARG A 1 210 ? -15.114 3.661 20.090 1.00 87.81 210 ARG A O 1
ATOM 1637 N N . ASP A 1 211 ? -15.965 3.552 22.170 1.00 88.38 211 ASP A N 1
ATOM 1638 C CA . ASP A 1 211 ? -17.369 3.509 21.756 1.00 88.38 211 ASP A CA 1
ATOM 1639 C C . ASP A 1 211 ? -17.770 4.791 21.027 1.00 88.38 211 ASP A C 1
ATOM 1641 O O . ASP A 1 211 ? -18.497 4.744 20.029 1.00 88.38 211 ASP A O 1
ATOM 1645 N N . PHE A 1 212 ? -17.229 5.934 21.455 1.00 89.31 212 PHE A N 1
ATOM 1646 C CA . PHE A 1 212 ? -17.407 7.190 20.747 1.00 89.31 212 PHE A CA 1
ATOM 1647 C C . PHE A 1 212 ? -16.793 7.152 19.341 1.00 89.31 212 PHE A C 1
ATOM 1649 O O . PHE A 1 212 ? -17.472 7.517 18.379 1.00 89.31 212 PHE A O 1
ATOM 1656 N N . LEU A 1 213 ? -15.531 6.729 19.195 1.00 91.44 213 LEU A N 1
ATOM 1657 C CA . LEU A 1 213 ? -14.840 6.692 17.901 1.00 91.44 213 LEU A CA 1
ATOM 1658 C C . LEU A 1 213 ? -15.536 5.735 16.927 1.00 91.44 213 LEU A C 1
ATOM 1660 O O . LEU A 1 213 ? -15.857 6.141 15.809 1.00 91.44 213 LEU A O 1
ATOM 1664 N N . ILE A 1 214 ? -15.855 4.514 17.366 1.00 90.69 214 ILE A N 1
ATOM 1665 C CA . ILE A 1 214 ? -16.570 3.516 16.551 1.00 90.69 214 ILE A CA 1
ATOM 1666 C C . ILE A 1 214 ? -17.974 4.018 16.175 1.00 90.69 214 ILE A C 1
ATOM 1668 O O . ILE A 1 214 ? -18.411 3.850 15.036 1.00 90.69 214 ILE A O 1
ATOM 1672 N N . GLY A 1 215 ? -18.676 4.686 17.097 1.00 90.44 215 GLY A N 1
ATOM 1673 C CA . GLY A 1 215 ? -19.984 5.293 16.835 1.00 90.44 215 GLY A CA 1
ATOM 1674 C C . GLY A 1 215 ? -19.935 6.541 15.942 1.00 90.44 215 GLY A C 1
ATOM 1675 O O . GLY A 1 215 ? -20.972 7.009 15.458 1.00 90.44 215 GLY A O 1
ATOM 1676 N N . ASN A 1 216 ? -18.752 7.110 15.69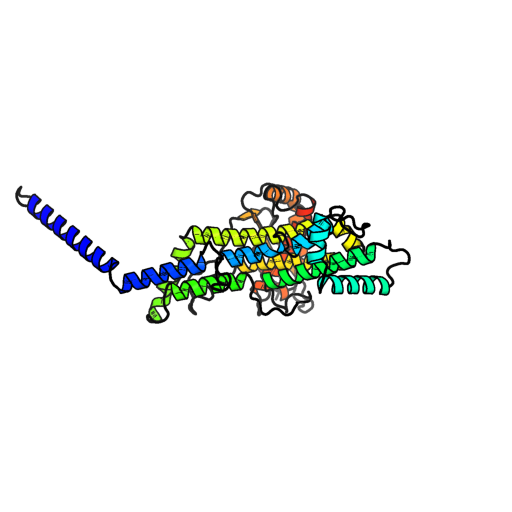6 1.00 93.31 216 ASN A N 1
ATOM 1677 C CA . ASN A 1 216 ? -18.603 8.359 14.964 1.00 93.31 216 ASN A CA 1
ATOM 1678 C C . ASN A 1 216 ? -18.447 8.131 13.454 1.00 93.31 216 ASN A C 1
ATOM 1680 O O . ASN A 1 216 ? -17.381 7.796 12.940 1.00 93.31 216 ASN A O 1
ATOM 1684 N N . ARG A 1 217 ? -19.496 8.467 12.697 1.00 93.25 217 ARG A N 1
ATOM 1685 C CA . ARG A 1 217 ? -19.503 8.365 11.226 1.00 93.25 217 ARG A CA 1
ATOM 1686 C C . ARG A 1 217 ? -18.343 9.096 10.534 1.00 93.25 217 ARG A C 1
ATOM 1688 O O . ARG A 1 217 ? -17.910 8.670 9.465 1.00 93.25 217 ARG A O 1
ATOM 1695 N N . ARG A 1 218 ? -17.874 10.233 11.065 1.00 91.81 218 ARG A N 1
ATOM 1696 C CA . ARG A 1 218 ? -16.762 10.976 10.445 1.00 91.81 218 ARG A CA 1
ATOM 1697 C C . ARG A 1 218 ? -15.446 10.243 10.646 1.00 91.81 218 ARG A C 1
ATOM 1699 O O . ARG A 1 218 ? -14.696 10.173 9.683 1.00 91.81 218 ARG A O 1
ATOM 1706 N N . PHE A 1 219 ? -15.204 9.706 11.841 1.00 93.12 219 PHE A N 1
ATOM 1707 C CA . PHE A 1 219 ? -14.053 8.845 12.106 1.00 93.12 219 PHE A CA 1
ATOM 1708 C C . PHE A 1 219 ? -14.059 7.644 11.158 1.00 93.12 219 PHE A C 1
ATOM 1710 O O . PHE A 1 219 ? -13.097 7.470 10.416 1.00 93.12 219 PHE A O 1
ATOM 1717 N N . GLY A 1 220 ? -15.191 6.935 11.054 1.00 93.56 220 GLY A N 1
ATOM 1718 C CA . GLY A 1 220 ? -15.317 5.808 10.127 1.00 93.56 220 GLY A CA 1
ATOM 1719 C C . GLY A 1 220 ? -14.997 6.176 8.676 1.00 93.56 220 GLY A C 1
ATOM 1720 O O . GLY A 1 220 ? -14.170 5.533 8.044 1.00 93.56 220 GLY A O 1
ATOM 1721 N N . LYS A 1 221 ? -15.530 7.302 8.179 1.00 92.94 221 LYS A N 1
ATOM 1722 C CA . LYS A 1 221 ? -15.200 7.803 6.833 1.00 92.94 221 LYS A CA 1
ATOM 1723 C C . LYS A 1 221 ? -13.710 8.146 6.657 1.00 92.94 221 LYS A C 1
ATOM 1725 O O . LYS A 1 221 ? -13.193 8.055 5.547 1.00 92.94 221 LYS A O 1
ATOM 1730 N N . ARG A 1 222 ? -13.023 8.626 7.702 1.00 92.44 222 ARG A N 1
ATOM 1731 C CA . ARG A 1 222 ? -11.581 8.925 7.622 1.00 92.44 222 ARG A CA 1
ATOM 1732 C C . ARG A 1 222 ? -10.759 7.647 7.535 1.00 92.44 222 ARG A C 1
ATOM 1734 O O . ARG A 1 222 ? -9.884 7.570 6.682 1.00 92.44 222 ARG A O 1
ATOM 1741 N N . MET A 1 223 ? -11.090 6.657 8.354 1.00 94.38 223 MET A N 1
ATOM 1742 C CA . MET A 1 223 ? -10.420 5.362 8.334 1.00 94.38 223 MET A CA 1
ATOM 1743 C C . MET A 1 223 ? -10.665 4.602 7.020 1.00 94.38 223 MET A C 1
ATOM 1745 O O . MET A 1 223 ? -9.719 4.065 6.454 1.00 94.38 223 MET A O 1
ATOM 1749 N N . GLU A 1 224 ? -11.880 4.664 6.458 1.00 93.19 224 GLU A N 1
ATOM 1750 C CA . GLU A 1 224 ? -12.166 4.174 5.095 1.00 93.19 224 GLU A CA 1
ATOM 1751 C C . GLU A 1 224 ? -11.269 4.844 4.039 1.00 93.19 224 GLU A C 1
ATOM 1753 O O . GLU A 1 224 ? -10.792 4.182 3.123 1.00 93.19 224 GLU A O 1
ATOM 1758 N N . GLY A 1 225 ? -11.003 6.149 4.175 1.00 92.56 225 GLY A N 1
ATOM 1759 C CA . GLY A 1 225 ? -10.083 6.870 3.291 1.00 92.56 225 GLY A CA 1
ATOM 1760 C C . GLY A 1 225 ? -8.643 6.359 3.383 1.00 92.56 225 GLY A C 1
ATOM 1761 O O . GLY A 1 225 ? -7.988 6.193 2.361 1.00 92.56 225 GLY A O 1
ATOM 1762 N N . ILE A 1 226 ? -8.168 6.039 4.590 1.00 94.50 226 ILE A N 1
ATOM 1763 C CA . ILE A 1 226 ? -6.858 5.398 4.787 1.00 94.50 226 ILE A CA 1
ATOM 1764 C C . ILE A 1 226 ? -6.850 4.004 4.133 1.00 94.50 226 ILE A C 1
ATOM 1766 O O . ILE A 1 226 ? -5.909 3.658 3.419 1.00 94.50 226 ILE A O 1
ATOM 1770 N N . ASP A 1 227 ? -7.910 3.207 4.308 1.00 94.19 227 ASP A N 1
ATOM 1771 C CA . ASP A 1 227 ? -8.024 1.884 3.677 1.00 94.19 227 ASP A CA 1
ATOM 1772 C C . ASP A 1 227 ? -8.026 1.945 2.144 1.00 94.19 227 ASP A C 1
ATOM 1774 O O . ASP A 1 227 ? -7.471 1.049 1.489 1.00 94.19 227 ASP A O 1
ATOM 1778 N N . ASP A 1 228 ? -8.671 2.969 1.581 1.00 92.69 228 ASP A N 1
ATOM 1779 C CA . ASP A 1 228 ? -8.704 3.249 0.149 1.00 92.69 228 ASP A CA 1
ATOM 1780 C C . ASP A 1 228 ? -7.328 3.678 -0.370 1.00 92.69 228 ASP A C 1
ATOM 1782 O O . ASP A 1 228 ? -6.913 3.178 -1.417 1.00 92.69 228 ASP A O 1
ATOM 1786 N N . GLY A 1 229 ? -6.581 4.488 0.385 1.00 93.94 229 GLY A N 1
ATOM 1787 C CA . GLY A 1 229 ? -5.199 4.850 0.063 1.00 93.94 229 GLY A CA 1
ATOM 1788 C C . GLY A 1 229 ? -4.281 3.637 -0.059 1.00 93.94 229 GLY A C 1
ATOM 1789 O O . GLY A 1 229 ? -3.630 3.465 -1.087 1.00 93.94 229 GLY A O 1
ATOM 1790 N N . TRP A 1 230 ? -4.304 2.719 0.912 1.00 95.38 230 TRP A N 1
ATOM 1791 C CA . TRP A 1 230 ? -3.490 1.492 0.862 1.00 95.38 230 TRP A CA 1
ATOM 1792 C C . TRP A 1 230 ? -3.834 0.617 -0.343 1.00 95.38 230 TRP A C 1
ATOM 1794 O O . TRP A 1 230 ? -2.965 0.063 -1.019 1.00 95.38 230 TRP A O 1
ATOM 1804 N N . LYS A 1 231 ? -5.131 0.510 -0.625 1.00 92.62 231 LYS A N 1
ATOM 1805 C CA . LYS A 1 231 ? -5.672 -0.252 -1.746 1.00 92.62 231 LYS A CA 1
ATOM 1806 C C . LYS A 1 231 ? -5.254 0.339 -3.096 1.00 92.62 231 LYS A C 1
ATOM 1808 O O . LYS A 1 231 ? -4.909 -0.413 -4.006 1.00 92.62 231 LYS A O 1
ATOM 1813 N N . GLU A 1 232 ? -5.307 1.660 -3.240 1.00 93.50 232 GLU A N 1
ATOM 1814 C CA . GLU A 1 232 ? -4.872 2.371 -4.446 1.00 93.50 232 GLU A CA 1
ATOM 1815 C C . GLU A 1 232 ? -3.360 2.289 -4.637 1.00 93.50 232 GLU A C 1
ATOM 1817 O O . GLU A 1 232 ? -2.908 2.011 -5.746 1.00 93.50 232 GLU A O 1
ATOM 1822 N N . LEU A 1 233 ? -2.590 2.432 -3.559 1.00 95.69 233 LEU A N 1
ATOM 1823 C CA . LEU A 1 233 ? -1.136 2.323 -3.575 1.00 95.69 233 LEU A CA 1
ATOM 1824 C C . LEU A 1 233 ? -0.683 0.945 -4.070 1.00 95.69 233 LEU A C 1
ATOM 1826 O O . LEU A 1 233 ? 0.070 0.844 -5.041 1.00 95.69 233 LEU A O 1
ATOM 1830 N N . ALA A 1 234 ? -1.219 -0.126 -3.476 1.00 95.12 234 ALA A N 1
ATOM 1831 C CA . ALA A 1 234 ? -0.942 -1.491 -3.913 1.00 95.12 234 ALA A CA 1
ATOM 1832 C C . ALA A 1 234 ? -1.387 -1.723 -5.369 1.00 95.12 234 ALA A C 1
ATOM 1834 O O . ALA A 1 234 ? -0.655 -2.322 -6.157 1.00 95.12 234 ALA A O 1
ATOM 1835 N N . ALA A 1 235 ? -2.566 -1.224 -5.760 1.00 94.88 235 ALA A N 1
ATOM 1836 C CA . ALA A 1 235 ? -3.058 -1.340 -7.132 1.00 94.88 235 ALA A CA 1
ATOM 1837 C C . ALA A 1 235 ? -2.130 -0.669 -8.152 1.00 94.88 235 ALA A C 1
ATOM 1839 O O . ALA A 1 235 ? -1.833 -1.260 -9.194 1.00 94.88 235 ALA A O 1
ATOM 1840 N N . SER A 1 236 ? -1.657 0.538 -7.846 1.00 95.38 236 SER A N 1
ATOM 1841 C CA . SER A 1 236 ? -0.706 1.280 -8.670 1.00 95.38 236 SER A CA 1
ATOM 1842 C C . SER A 1 236 ? 0.621 0.539 -8.808 1.00 95.38 236 SER A C 1
ATOM 1844 O O . SER A 1 236 ? 1.158 0.491 -9.909 1.00 95.38 236 SER A O 1
ATOM 1846 N N . MET A 1 237 ? 1.115 -0.115 -7.758 1.00 96.50 237 MET A N 1
ATOM 1847 C CA . MET A 1 237 ? 2.327 -0.940 -7.836 1.00 96.50 237 MET A CA 1
ATOM 1848 C C . MET A 1 237 ? 2.133 -2.163 -8.742 1.00 96.50 237 MET A C 1
ATOM 1850 O O . MET A 1 237 ? 2.873 -2.348 -9.707 1.00 96.50 237 MET A O 1
ATOM 1854 N N . TYR A 1 238 ? 1.076 -2.951 -8.523 1.00 96.75 238 TYR A N 1
ATOM 1855 C CA . TYR A 1 238 ? 0.790 -4.132 -9.351 1.00 96.75 238 TYR A CA 1
ATOM 1856 C C . TYR A 1 238 ? 0.561 -3.795 -10.828 1.00 96.75 238 TYR A C 1
ATOM 1858 O O . TYR A 1 238 ? 0.897 -4.588 -11.709 1.00 96.75 238 TYR A O 1
ATOM 1866 N N . ASN A 1 239 ? -0.009 -2.628 -11.128 1.00 96.69 239 ASN A N 1
ATOM 1867 C CA . ASN A 1 239 ? -0.247 -2.208 -12.505 1.00 96.69 239 ASN A CA 1
ATOM 1868 C C . ASN A 1 239 ? 1.059 -1.913 -13.284 1.00 96.69 239 ASN A C 1
ATOM 1870 O O . ASN A 1 239 ? 1.029 -1.968 -14.518 1.00 96.69 239 ASN A O 1
ATOM 1874 N N . LEU A 1 240 ? 2.209 -1.701 -12.618 1.00 96.38 240 LEU A N 1
ATOM 1875 C CA . LEU A 1 240 ? 3.514 -1.567 -13.287 1.00 96.38 240 LEU A CA 1
ATOM 1876 C C . LEU A 1 240 ? 3.923 -2.861 -13.997 1.00 96.38 240 LEU A C 1
ATOM 1878 O O . LEU A 1 240 ? 4.414 -2.800 -15.122 1.00 96.38 240 LEU A O 1
ATOM 1882 N N . LEU A 1 241 ? 3.591 -4.027 -13.428 1.00 93.94 241 LEU A N 1
ATOM 1883 C CA . LEU A 1 241 ? 3.846 -5.354 -14.020 1.00 93.94 241 LEU A CA 1
ATOM 1884 C C . LEU A 1 241 ? 3.173 -5.557 -15.385 1.00 93.94 241 LEU A C 1
ATOM 1886 O O . LEU A 1 241 ? 3.427 -6.531 -16.089 1.00 93.94 241 LEU A O 1
ATOM 1890 N N . ARG A 1 242 ? 2.270 -4.651 -15.762 1.00 93.69 242 ARG A N 1
ATOM 1891 C CA . ARG A 1 242 ? 1.573 -4.660 -17.046 1.00 93.69 242 ARG A CA 1
ATOM 1892 C C . ARG A 1 242 ? 1.952 -3.523 -17.962 1.00 93.69 242 ARG A C 1
ATOM 1894 O O . ARG A 1 242 ? 1.504 -3.514 -19.109 1.00 93.69 242 ARG A O 1
ATOM 1901 N N . ASN A 1 243 ? 2.692 -2.544 -17.462 1.00 96.06 243 ASN A N 1
ATOM 1902 C CA . ASN A 1 243 ? 3.078 -1.399 -18.252 1.00 96.06 243 ASN A CA 1
ATOM 1903 C C . ASN A 1 243 ? 4.136 -1.857 -19.274 1.00 96.06 243 ASN A C 1
ATOM 1905 O O . ASN A 1 243 ? 5.233 -2.243 -18.878 1.00 96.06 243 ASN A O 1
ATOM 1909 N N . PRO A 1 244 ? 3.861 -1.806 -20.593 1.00 96.25 244 PRO A N 1
ATOM 1910 C CA . PRO A 1 244 ? 4.800 -2.319 -21.590 1.00 96.25 244 PRO A CA 1
ATOM 1911 C C . PRO A 1 244 ? 6.151 -1.602 -21.570 1.00 96.25 244 PRO A C 1
ATOM 1913 O O . PRO A 1 244 ? 7.164 -2.182 -21.938 1.00 96.25 244 PRO A O 1
ATOM 1916 N N . ARG A 1 245 ? 6.176 -0.333 -21.152 1.00 97.25 245 ARG A N 1
ATOM 1917 C CA . ARG A 1 245 ? 7.393 0.477 -21.090 1.00 97.25 245 ARG A CA 1
ATOM 1918 C C . ARG A 1 245 ? 8.209 0.181 -19.829 1.00 97.25 245 ARG A C 1
ATOM 1920 O O . ARG A 1 245 ? 9.429 0.127 -19.910 1.00 97.25 245 ARG A O 1
ATOM 1927 N N . TRP A 1 246 ? 7.543 -0.145 -18.719 1.00 97.25 246 TRP A N 1
ATOM 1928 C CA . TRP A 1 246 ? 8.198 -0.744 -17.550 1.00 97.25 246 TRP A CA 1
ATOM 1929 C C . TRP A 1 246 ? 8.859 -2.078 -17.909 1.00 97.25 246 TRP A C 1
ATOM 1931 O O . TRP A 1 246 ? 10.038 -2.270 -17.641 1.00 97.25 246 TRP A O 1
ATOM 1941 N N . LEU A 1 247 ? 8.132 -2.964 -18.599 1.00 96.56 247 LEU A N 1
ATOM 1942 C CA . LEU A 1 247 ? 8.656 -4.271 -19.015 1.00 96.56 247 LEU A CA 1
ATOM 1943 C C . LEU A 1 247 ? 9.863 -4.155 -19.962 1.00 96.56 247 LEU A C 1
ATOM 1945 O O . LEU A 1 247 ? 10.757 -4.992 -19.916 1.00 96.56 247 LEU A O 1
ATOM 1949 N N . ILE A 1 248 ? 9.926 -3.101 -20.785 1.00 95.31 248 ILE A N 1
ATOM 1950 C CA . ILE A 1 248 ? 11.124 -2.786 -21.579 1.00 95.31 248 ILE A CA 1
ATOM 1951 C C . ILE A 1 248 ? 12.304 -2.426 -20.669 1.00 95.31 248 ILE A C 1
ATOM 1953 O O . ILE A 1 248 ? 13.406 -2.898 -20.921 1.00 95.31 248 ILE A O 1
ATOM 1957 N N . ALA A 1 249 ? 12.102 -1.609 -19.631 1.00 95.56 249 ALA A N 1
ATOM 1958 C CA . ALA A 1 249 ? 13.177 -1.272 -18.697 1.00 95.56 249 ALA A CA 1
ATOM 1959 C C . ALA A 1 249 ? 13.673 -2.512 -17.937 1.00 95.56 249 ALA A C 1
ATOM 1961 O O . ALA A 1 249 ? 14.874 -2.754 -17.902 1.00 95.56 249 ALA A O 1
ATOM 1962 N N . VAL A 1 250 ? 12.749 -3.334 -17.427 1.00 96.12 250 VAL A N 1
ATOM 1963 C CA . VAL A 1 250 ? 13.053 -4.609 -16.751 1.00 96.12 250 VAL A CA 1
ATOM 1964 C C . VAL A 1 250 ? 13.851 -5.551 -17.650 1.00 96.12 250 VAL A C 1
ATOM 1966 O O . VAL A 1 250 ? 14.788 -6.187 -17.188 1.00 96.12 250 VAL A O 1
ATOM 1969 N N . HIS A 1 251 ? 13.534 -5.623 -18.946 1.00 94.06 251 HIS A N 1
ATOM 1970 C CA . HIS A 1 251 ? 14.278 -6.472 -19.878 1.00 94.06 251 HIS A CA 1
ATOM 1971 C C . HIS A 1 251 ? 15.781 -6.147 -19.918 1.00 94.06 251 HIS A C 1
ATOM 1973 O O . HIS A 1 251 ? 16.594 -7.054 -20.077 1.00 94.06 251 HIS A O 1
ATOM 1979 N N . TYR A 1 252 ? 16.141 -4.870 -19.775 1.00 91.94 252 TYR A N 1
ATOM 1980 C CA . TYR A 1 252 ? 17.531 -4.415 -19.794 1.00 91.94 252 TYR A CA 1
ATOM 1981 C C . TYR A 1 252 ? 18.151 -4.240 -18.400 1.00 91.94 252 TYR A C 1
ATOM 1983 O O . TYR A 1 252 ? 19.370 -4.143 -18.303 1.00 91.94 252 TYR A O 1
ATOM 1991 N N . TYR A 1 253 ? 17.333 -4.190 -17.347 1.00 92.56 253 TYR A N 1
ATOM 1992 C CA . TYR A 1 253 ? 17.756 -4.080 -15.949 1.00 92.56 253 TYR A CA 1
ATOM 1993 C C . TYR A 1 253 ? 16.831 -4.943 -15.066 1.00 92.56 253 TYR A C 1
ATOM 1995 O O . TYR A 1 253 ? 15.865 -4.424 -14.488 1.00 92.56 253 TYR A O 1
ATOM 2003 N N . PRO A 1 254 ? 17.052 -6.273 -15.022 1.00 93.31 254 PRO A N 1
ATOM 2004 C CA . PRO A 1 254 ? 16.144 -7.229 -14.380 1.00 93.31 254 PRO A CA 1
ATOM 2005 C C . PRO A 1 254 ? 15.917 -6.992 -12.885 1.00 93.31 254 PRO A C 1
ATOM 2007 O O . PRO A 1 254 ? 14.849 -7.317 -12.367 1.00 93.31 254 PRO A O 1
ATOM 2010 N N . GLU A 1 255 ? 16.872 -6.368 -12.198 1.00 93.50 255 GLU A N 1
ATOM 2011 C CA . GLU A 1 255 ? 16.796 -6.041 -10.772 1.00 93.50 255 GLU A CA 1
ATOM 2012 C C . GLU A 1 255 ? 15.614 -5.104 -10.450 1.00 93.50 255 GLU A C 1
ATOM 2014 O O . GLU A 1 255 ? 15.104 -5.099 -9.329 1.00 93.50 255 GLU A O 1
ATOM 2019 N N . LEU A 1 256 ? 15.109 -4.348 -11.439 1.00 96.00 256 LEU A N 1
ATOM 2020 C CA . LEU A 1 256 ? 13.883 -3.556 -11.284 1.00 96.00 256 LEU A CA 1
ATOM 2021 C C . LEU A 1 256 ? 12.665 -4.430 -10.956 1.00 96.00 256 LEU A C 1
ATOM 2023 O O . LEU A 1 256 ? 11.797 -3.988 -10.204 1.00 96.00 256 LEU A O 1
ATOM 2027 N N . GLU A 1 257 ? 12.568 -5.643 -11.511 1.00 95.88 257 GLU A N 1
ATOM 2028 C CA . GLU A 1 257 ? 11.446 -6.542 -11.215 1.00 95.88 257 GLU A CA 1
ATOM 2029 C C . GLU A 1 257 ? 11.546 -7.106 -9.800 1.00 95.88 257 GLU A C 1
ATOM 2031 O O . GLU A 1 257 ? 10.554 -7.064 -9.074 1.00 95.88 257 GLU A O 1
ATOM 2036 N N . SER A 1 258 ? 12.729 -7.564 -9.381 1.00 95.25 258 SER A N 1
ATOM 2037 C CA . SER A 1 258 ? 12.921 -8.088 -8.023 1.00 95.25 258 SER A CA 1
ATOM 2038 C C . SER A 1 258 ? 12.657 -7.024 -6.960 1.00 95.25 258 SER A C 1
ATOM 2040 O O . SER A 1 258 ? 11.969 -7.300 -5.978 1.00 95.25 258 SER A O 1
ATOM 2042 N N . GLU A 1 259 ? 13.121 -5.790 -7.176 1.00 95.81 259 GLU A N 1
ATOM 2043 C CA . GLU A 1 259 ? 12.858 -4.696 -6.239 1.00 95.81 259 GLU A CA 1
ATOM 2044 C C . GLU A 1 259 ? 11.383 -4.274 -6.232 1.00 95.81 259 GLU A C 1
ATOM 2046 O O . GLU A 1 259 ? 10.837 -3.963 -5.173 1.00 95.81 259 GLU A O 1
ATOM 2051 N N . LEU A 1 260 ? 10.702 -4.281 -7.386 1.00 97.06 260 LEU A N 1
ATOM 2052 C CA . LEU A 1 260 ? 9.259 -4.035 -7.439 1.00 97.06 260 LEU A CA 1
ATOM 2053 C C . LEU A 1 260 ? 8.476 -5.122 -6.697 1.00 97.06 260 LEU A C 1
ATOM 2055 O O . LEU A 1 260 ? 7.520 -4.799 -5.985 1.00 97.06 260 LEU A O 1
ATOM 2059 N N . ASP A 1 261 ? 8.863 -6.386 -6.852 1.00 96.31 261 ASP A N 1
ATOM 2060 C CA . ASP A 1 261 ? 8.232 -7.511 -6.171 1.00 96.31 261 ASP A CA 1
ATOM 2061 C C . ASP A 1 261 ? 8.399 -7.397 -4.648 1.00 96.31 261 ASP A C 1
ATOM 2063 O O . ASP A 1 261 ? 7.400 -7.465 -3.922 1.00 96.31 261 ASP A O 1
ATOM 2067 N N . GLU A 1 262 ? 9.619 -7.150 -4.155 1.00 95.50 262 GLU A N 1
ATOM 2068 C CA . GLU A 1 262 ? 9.880 -6.933 -2.724 1.00 95.50 262 GLU A CA 1
ATOM 2069 C C . GLU A 1 262 ? 9.085 -5.735 -2.193 1.00 95.50 262 GLU A C 1
ATOM 2071 O O . GLU A 1 262 ? 8.318 -5.867 -1.238 1.00 95.50 262 GLU A O 1
ATOM 2076 N N . LEU A 1 263 ? 9.161 -4.584 -2.862 1.00 96.69 263 LEU A N 1
ATOM 2077 C CA . LEU A 1 263 ? 8.477 -3.370 -2.423 1.00 96.69 263 LEU A CA 1
ATOM 2078 C C . LEU A 1 263 ? 6.949 -3.529 -2.411 1.00 96.69 263 LEU A C 1
ATOM 2080 O O . LEU A 1 263 ? 6.269 -3.057 -1.499 1.00 96.69 263 LEU A O 1
ATOM 2084 N N . THR A 1 264 ? 6.387 -4.246 -3.387 1.00 96.62 264 THR A N 1
ATOM 2085 C CA . THR A 1 264 ? 4.948 -4.544 -3.427 1.00 96.62 264 THR A CA 1
ATOM 2086 C C . THR A 1 264 ? 4.537 -5.484 -2.290 1.00 96.62 264 THR A C 1
ATOM 2088 O O . THR A 1 264 ? 3.461 -5.308 -1.707 1.00 96.62 264 THR A O 1
ATOM 2091 N N . ARG A 1 265 ? 5.378 -6.470 -1.944 1.00 95.44 265 ARG A N 1
ATOM 2092 C CA . ARG A 1 265 ? 5.167 -7.338 -0.771 1.00 95.44 265 ARG A CA 1
ATOM 2093 C C . ARG A 1 265 ? 5.201 -6.528 0.520 1.00 95.44 265 ARG A C 1
ATOM 2095 O O . ARG A 1 265 ? 4.319 -6.726 1.349 1.00 95.44 265 ARG A O 1
ATOM 2102 N N . ILE A 1 266 ? 6.136 -5.588 0.655 1.00 95.69 266 ILE A N 1
ATOM 2103 C CA . ILE A 1 266 ? 6.246 -4.689 1.814 1.00 95.69 266 ILE A CA 1
ATOM 2104 C C . ILE A 1 266 ? 4.991 -3.823 1.959 1.00 95.69 266 ILE A C 1
ATOM 2106 O O . ILE A 1 266 ? 4.426 -3.750 3.047 1.00 95.69 266 ILE A O 1
ATOM 2110 N N . VAL A 1 267 ? 4.493 -3.220 0.874 1.00 96.56 267 VAL A N 1
ATOM 2111 C CA . VAL A 1 267 ? 3.252 -2.422 0.908 1.00 96.56 267 VAL A CA 1
ATOM 2112 C C . VAL A 1 267 ? 2.049 -3.272 1.331 1.00 96.56 267 VAL A C 1
ATOM 2114 O O . VAL A 1 267 ? 1.246 -2.835 2.156 1.00 96.56 267 VAL A O 1
ATOM 2117 N N . LEU A 1 268 ? 1.924 -4.502 0.816 1.00 95.38 268 LEU A N 1
ATOM 2118 C CA . LEU A 1 268 ? 0.875 -5.427 1.259 1.00 95.38 268 LEU A CA 1
ATOM 2119 C C . LEU A 1 268 ? 1.035 -5.832 2.725 1.00 95.38 268 LEU A C 1
ATOM 2121 O O . LEU A 1 268 ? 0.047 -5.875 3.455 1.00 95.38 268 LEU A O 1
ATOM 2125 N N . ALA A 1 269 ? 2.259 -6.133 3.152 1.00 94.75 269 ALA A N 1
ATOM 2126 C CA . ALA A 1 269 ? 2.568 -6.491 4.526 1.00 94.75 269 ALA A CA 1
ATOM 2127 C C . ALA A 1 269 ? 2.225 -5.342 5.475 1.00 94.75 269 ALA A C 1
ATOM 2129 O O . ALA A 1 269 ? 1.567 -5.580 6.475 1.00 94.75 269 ALA A O 1
ATOM 2130 N N . ALA A 1 270 ? 2.547 -4.097 5.126 1.00 95.31 270 ALA A N 1
ATOM 2131 C CA . ALA A 1 270 ? 2.183 -2.921 5.912 1.00 95.31 270 ALA A CA 1
ATOM 2132 C C . ALA A 1 270 ? 0.658 -2.739 6.021 1.00 95.31 270 ALA A C 1
ATOM 2134 O O . ALA A 1 270 ? 0.139 -2.498 7.113 1.00 95.31 270 ALA A O 1
ATOM 2135 N N . ASP A 1 271 ? -0.078 -2.929 4.917 1.00 95.19 271 ASP A N 1
ATOM 2136 C CA . ASP A 1 271 ? -1.548 -2.911 4.914 1.00 95.19 271 ASP A CA 1
ATOM 2137 C C . ASP A 1 271 ? -2.137 -4.031 5.790 1.00 95.19 271 ASP A C 1
ATOM 2139 O O . ASP A 1 271 ? -3.186 -3.862 6.408 1.00 95.19 271 ASP A O 1
ATOM 2143 N N . ILE A 1 272 ? -1.502 -5.203 5.841 1.00 93.75 272 ILE A N 1
ATOM 2144 C CA . ILE A 1 272 ? -1.899 -6.313 6.720 1.00 93.75 272 ILE A CA 1
ATOM 2145 C C . ILE A 1 272 ? -1.557 -5.993 8.176 1.00 93.75 272 ILE A C 1
ATOM 2147 O O . ILE A 1 272 ? -2.441 -6.095 9.022 1.00 93.75 272 ILE A O 1
ATOM 2151 N N . PHE A 1 273 ? -0.322 -5.587 8.458 1.00 92.75 273 PHE A N 1
ATOM 2152 C CA . PHE A 1 273 ? 0.196 -5.265 9.786 1.00 92.75 273 PHE A CA 1
ATOM 2153 C C . PHE A 1 273 ? -0.705 -4.246 10.486 1.00 92.75 273 PHE A C 1
ATOM 2155 O O . PHE A 1 273 ? -1.327 -4.566 11.493 1.00 92.75 273 PHE A O 1
ATOM 2162 N N . ARG A 1 274 ? -0.932 -3.080 9.866 1.00 92.88 274 ARG A N 1
ATOM 2163 C CA . ARG A 1 274 ? -1.755 -2.006 10.455 1.00 92.88 274 ARG A CA 1
ATOM 2164 C C . ARG A 1 274 ? -3.186 -2.427 10.819 1.00 92.88 274 ARG A C 1
ATOM 2166 O O . ARG A 1 274 ? -3.826 -1.784 11.636 1.00 92.88 274 ARG A O 1
ATOM 2173 N N . ARG A 1 275 ? -3.737 -3.433 10.126 1.00 90.62 275 ARG A N 1
ATOM 2174 C CA . ARG A 1 275 ? -5.109 -3.930 10.327 1.00 90.62 275 ARG A CA 1
ATOM 2175 C C . ARG A 1 275 ? -5.208 -4.870 11.527 1.00 90.62 275 ARG A C 1
ATOM 2177 O O . ARG A 1 275 ? -6.310 -5.106 12.015 1.00 90.62 275 ARG A O 1
ATOM 2184 N N . HIS A 1 276 ? -4.074 -5.429 11.945 1.00 87.19 276 HIS A N 1
ATOM 2185 C CA . HIS A 1 276 ? -3.949 -6.269 13.131 1.00 87.19 276 HIS A CA 1
ATOM 2186 C C . HIS A 1 276 ? -3.482 -5.464 14.354 1.00 87.19 276 HIS A C 1
ATOM 2188 O O . HIS A 1 276 ? -3.651 -5.946 15.469 1.00 87.19 276 HIS A O 1
ATOM 2194 N N . GLU A 1 277 ? -2.982 -4.239 14.159 1.00 87.56 277 GLU A N 1
ATOM 2195 C CA . GLU A 1 277 ? -2.652 -3.332 15.258 1.00 87.56 277 GLU A CA 1
ATOM 2196 C C . GLU A 1 277 ? -3.899 -2.754 15.941 1.00 87.56 277 GLU A C 1
ATOM 2198 O O . GLU A 1 277 ? -4.914 -2.425 15.313 1.00 87.56 277 GLU A O 1
ATOM 2203 N N . ASP A 1 278 ? -3.794 -2.584 17.260 1.00 88.94 278 ASP A N 1
ATOM 2204 C CA . ASP A 1 278 ? -4.743 -1.795 18.035 1.00 88.94 278 ASP A CA 1
ATOM 2205 C C . ASP A 1 278 ? -4.436 -0.301 17.858 1.00 88.94 278 ASP A C 1
ATOM 2207 O O . ASP A 1 278 ? -3.443 0.205 18.374 1.00 88.94 278 ASP A O 1
ATOM 2211 N N . LEU A 1 279 ? -5.332 0.449 17.212 1.00 89.62 279 LEU A N 1
ATOM 2212 C CA . LEU A 1 279 ? -5.176 1.902 17.056 1.00 89.62 279 LEU A CA 1
ATOM 2213 C C . LEU A 1 279 ? -5.118 2.653 18.396 1.00 89.62 279 LEU A C 1
ATOM 2215 O O . LEU A 1 279 ? -4.667 3.795 18.450 1.00 89.62 279 LEU A O 1
ATOM 2219 N N . MET A 1 280 ? -5.609 2.038 19.474 1.00 87.25 280 MET A N 1
ATOM 2220 C CA . MET A 1 280 ? -5.573 2.580 20.829 1.00 87.25 280 MET A CA 1
ATOM 2221 C C . MET A 1 280 ? -4.376 2.078 21.644 1.00 87.25 280 MET A C 1
ATOM 2223 O O . MET A 1 280 ? -4.320 2.357 22.839 1.00 87.25 280 MET A O 1
ATOM 2227 N N . LYS A 1 281 ? -3.413 1.366 21.042 1.00 84.12 281 LYS A N 1
ATOM 2228 C CA . LYS A 1 281 ? -2.239 0.791 21.727 1.00 84.12 281 LYS A CA 1
ATOM 2229 C C . LYS A 1 281 ? -1.489 1.811 22.585 1.00 84.12 281 LYS A C 1
ATOM 2231 O O . LYS A 1 281 ? -1.100 1.493 23.700 1.00 84.12 281 LYS A O 1
ATOM 2236 N N . LEU A 1 282 ? -1.364 3.048 22.104 1.00 81.06 282 LEU A N 1
ATOM 2237 C CA . LEU A 1 282 ? -0.691 4.146 22.810 1.00 81.06 282 LEU A CA 1
ATOM 2238 C C . LEU A 1 282 ? -1.581 4.847 23.865 1.00 81.06 282 LEU A C 1
ATOM 2240 O O . LEU A 1 282 ? -1.110 5.669 24.649 1.00 81.06 282 LEU A O 1
ATOM 2244 N N . VAL A 1 283 ? -2.879 4.529 23.927 1.00 78.12 283 VAL A N 1
ATOM 2245 C CA . VAL A 1 283 ? -3.844 5.128 24.864 1.00 78.12 283 VAL A CA 1
ATOM 2246 C C . VAL A 1 283 ? -3.787 4.408 26.220 1.00 78.12 283 VAL A C 1
ATOM 2248 O O . VAL A 1 283 ? -4.635 3.570 26.523 1.00 78.12 283 VAL A O 1
ATOM 2251 N N . ALA A 1 284 ? -2.823 4.803 27.058 1.00 65.19 284 ALA A N 1
ATOM 2252 C CA . ALA A 1 284 ? -2.582 4.325 28.432 1.00 65.19 284 ALA A CA 1
ATOM 2253 C C . ALA A 1 284 ? -2.046 2.879 28.572 1.00 65.19 284 ALA A C 1
ATOM 2255 O O . ALA A 1 284 ? -2.513 1.960 27.907 1.00 65.19 284 ALA A O 1
ATOM 2256 N N . ASP A 1 285 ? -1.109 2.689 29.516 1.00 58.66 285 ASP A N 1
ATOM 2257 C CA . ASP A 1 285 ? -0.412 1.427 29.863 1.00 58.66 285 ASP A CA 1
ATOM 2258 C C . ASP A 1 285 ? -1.304 0.393 30.591 1.00 58.66 285 ASP A C 1
ATOM 2260 O O . ASP A 1 285 ? -0.894 -0.241 31.564 1.00 58.66 285 ASP A O 1
ATOM 2264 N N . THR A 1 286 ? -2.564 0.239 30.192 1.00 54.50 286 THR A N 1
ATOM 2265 C CA . THR A 1 286 ? -3.463 -0.759 30.792 1.00 54.50 286 THR A CA 1
ATOM 2266 C C . THR A 1 286 ? -4.090 -1.627 29.721 1.00 54.50 286 THR A C 1
ATOM 2268 O O . THR A 1 286 ? -4.648 -1.096 28.759 1.00 54.50 286 THR A O 1
ATOM 2271 N N . ASP A 1 287 ? -4.068 -2.944 29.941 1.00 59.84 287 ASP A N 1
ATOM 2272 C CA . ASP A 1 287 ? -4.831 -3.920 29.165 1.00 59.84 287 ASP A CA 1
ATOM 2273 C C . ASP A 1 287 ? -6.303 -3.492 29.113 1.00 59.84 287 ASP A C 1
ATOM 2275 O O . ASP A 1 287 ? -7.012 -3.458 30.123 1.00 59.84 287 ASP A O 1
ATOM 2279 N N . GLY A 1 288 ? -6.754 -3.104 27.924 1.00 64.88 288 GLY A N 1
ATOM 2280 C CA . GLY A 1 288 ? -8.075 -2.542 27.706 1.00 64.88 288 GLY A CA 1
ATOM 2281 C C . GLY A 1 288 ? -8.553 -2.766 26.273 1.00 64.88 288 GLY A C 1
ATOM 2282 O O . GLY A 1 288 ? -7.761 -3.096 25.391 1.00 64.88 288 GLY A O 1
ATOM 2283 N N . PRO A 1 289 ? -9.860 -2.615 26.022 1.00 72.44 289 PRO A N 1
ATOM 2284 C CA . PRO A 1 289 ? -10.440 -2.865 24.711 1.00 72.44 289 PRO A CA 1
ATOM 2285 C C . PRO A 1 289 ? -9.903 -1.866 23.677 1.00 72.44 289 PRO A C 1
ATOM 2287 O O . PRO A 1 289 ? -9.952 -0.650 23.873 1.00 72.44 289 PRO A O 1
ATOM 2290 N N . GLY A 1 290 ? -9.395 -2.409 22.574 1.00 84.00 290 GLY A N 1
ATO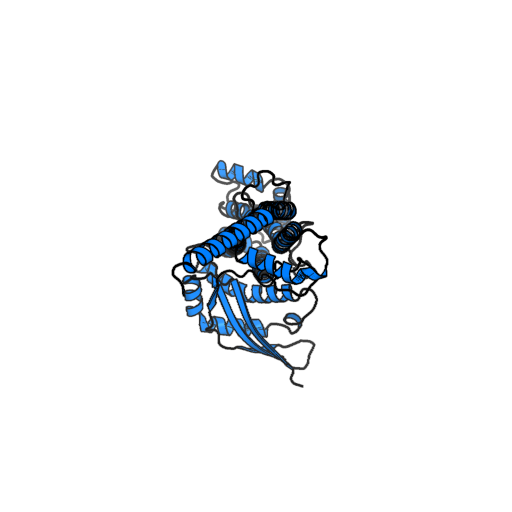M 2291 C CA . GLY A 1 290 ? -8.816 -1.666 21.461 1.00 84.00 290 GLY A CA 1
ATOM 2292 C C . GLY A 1 290 ? -9.760 -1.410 20.285 1.00 84.00 290 GLY A C 1
ATOM 2293 O O . GLY A 1 290 ? -10.923 -1.842 20.275 1.00 84.00 290 GLY A O 1
ATOM 2294 N N . ILE A 1 291 ? -9.232 -0.744 19.257 1.00 87.69 291 ILE A N 1
ATOM 2295 C CA . ILE A 1 291 ? -9.843 -0.614 17.929 1.00 87.69 291 ILE A CA 1
ATOM 2296 C C . ILE A 1 291 ? -8.927 -1.299 16.915 1.00 87.69 291 ILE A C 1
ATOM 2298 O O . ILE A 1 291 ? -7.956 -0.710 16.455 1.00 87.69 291 ILE A O 1
ATOM 2302 N N . MET A 1 292 ? -9.291 -2.516 16.513 1.00 88.12 292 MET A N 1
ATOM 2303 C CA . MET A 1 292 ? -8.753 -3.132 15.300 1.00 88.12 292 MET A CA 1
ATOM 2304 C C . MET A 1 292 ? -9.624 -2.700 14.122 1.00 88.12 292 MET A C 1
ATOM 2306 O O . MET A 1 292 ? -10.776 -3.132 13.998 1.00 88.12 292 MET A O 1
ATOM 2310 N N . TRP A 1 293 ? -9.110 -1.800 13.286 1.00 88.56 293 TRP A N 1
ATOM 2311 C CA . TRP A 1 293 ? -9.857 -1.301 12.135 1.00 88.56 293 TRP A CA 1
ATOM 2312 C C . TRP A 1 293 ? -9.713 -2.248 10.941 1.00 88.56 293 TRP A C 1
ATOM 2314 O O . TRP A 1 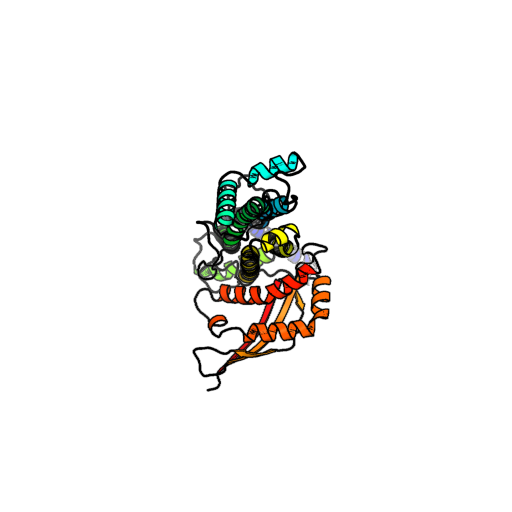293 ? -8.637 -2.379 10.359 1.00 88.56 293 TRP A O 1
ATOM 2324 N N . LEU A 1 294 ? -10.818 -2.887 10.552 1.00 87.00 294 LEU A N 1
ATOM 2325 C CA . LEU A 1 294 ? -10.871 -3.823 9.433 1.00 87.00 294 LEU A CA 1
ATOM 2326 C C . LEU A 1 294 ? -11.914 -3.364 8.406 1.00 87.00 294 LEU A C 1
ATOM 2328 O O . LEU A 1 294 ? -13.091 -3.251 8.759 1.00 87.00 294 LEU A O 1
ATOM 2332 N N . PRO A 1 295 ? -11.532 -3.142 7.135 1.00 85.94 295 PRO A N 1
ATOM 2333 C CA . PRO A 1 295 ? -12.506 -2.880 6.085 1.00 85.94 295 PRO A CA 1
ATOM 2334 C C . PRO A 1 295 ? -13.344 -4.130 5.789 1.00 85.94 295 PRO A C 1
ATOM 2336 O O . PRO A 1 295 ? -12.979 -5.259 6.124 1.00 85.94 295 PRO A O 1
ATOM 2339 N N . GLU A 1 296 ? -14.470 -3.940 5.101 1.00 88.88 296 GLU A N 1
ATOM 2340 C CA . GLU A 1 296 ? -15.330 -5.053 4.701 1.00 88.88 296 GLU A CA 1
ATOM 2341 C C . GLU A 1 296 ? -14.624 -5.978 3.690 1.00 88.88 296 GLU A C 1
ATOM 2343 O O . GLU A 1 296 ? -14.315 -5.594 2.552 1.00 88.88 296 GLU A O 1
ATOM 2348 N N . PHE A 1 297 ? -14.429 -7.239 4.088 1.00 91.19 297 PHE A N 1
ATOM 2349 C CA . PHE A 1 297 ? -13.901 -8.303 3.237 1.00 91.19 297 PHE A CA 1
ATOM 2350 C C . PHE A 1 297 ? -14.965 -9.335 2.871 1.00 91.19 297 PHE A C 1
ATOM 2352 O O . PHE A 1 297 ? -15.851 -9.688 3.648 1.00 91.19 297 PHE A O 1
ATOM 2359 N N . SER A 1 298 ? -14.838 -9.877 1.665 1.00 93.44 298 SER A N 1
ATOM 2360 C CA . SER A 1 298 ? -15.384 -11.184 1.307 1.00 93.44 298 SER A CA 1
ATOM 2361 C C . SER A 1 298 ? -14.263 -12.215 1.368 1.00 93.44 298 SER A C 1
ATOM 2363 O O . SER A 1 298 ? -13.142 -11.926 0.964 1.00 93.44 298 SER A O 1
ATOM 2365 N N . TYR A 1 299 ? -14.561 -13.422 1.851 1.00 93.44 299 TYR A N 1
ATOM 2366 C CA . TYR A 1 299 ? -13.559 -14.477 2.005 1.00 93.44 299 TYR A CA 1
ATOM 2367 C C . TYR A 1 299 ? -13.817 -15.638 1.050 1.00 93.44 299 TYR A C 1
ATOM 2369 O O . TYR A 1 299 ? -14.909 -16.211 1.024 1.00 93.44 299 TYR A O 1
ATOM 2377 N N . TYR A 1 300 ? -12.794 -16.019 0.290 1.00 94.38 300 TYR A N 1
ATOM 2378 C CA . TYR A 1 300 ? -12.762 -17.266 -0.463 1.00 94.38 300 TYR A CA 1
ATOM 2379 C C . TYR A 1 300 ? -12.241 -18.383 0.446 1.00 94.38 300 TYR A C 1
ATOM 2381 O O . TYR A 1 300 ? -11.130 -18.292 0.963 1.00 94.38 300 TYR A O 1
ATOM 2389 N N . LYS A 1 301 ? -13.063 -19.422 0.648 1.00 93.00 301 LYS A N 1
ATOM 2390 C CA . LYS A 1 301 ? -12.842 -20.485 1.651 1.00 93.00 301 LYS A CA 1
ATOM 2391 C C . LYS A 1 301 ? -12.678 -21.889 1.054 1.00 93.00 301 LYS A C 1
ATOM 2393 O O . LYS A 1 301 ? -12.574 -22.870 1.793 1.00 93.00 301 LYS A O 1
ATOM 2398 N N . ASN A 1 302 ? -12.677 -21.991 -0.279 1.00 92.50 302 ASN A N 1
ATOM 2399 C CA . ASN A 1 302 ? -12.701 -23.266 -1.007 1.00 92.50 302 ASN A CA 1
ATOM 2400 C C . ASN A 1 302 ? -11.309 -23.891 -1.212 1.00 92.50 302 ASN A C 1
ATOM 2402 O O . ASN A 1 302 ? -11.194 -24.861 -1.958 1.00 92.50 302 ASN A O 1
ATOM 2406 N N . ILE A 1 303 ? -10.268 -23.354 -0.568 1.00 91.56 303 ILE A N 1
ATOM 2407 C CA . ILE A 1 303 ? -8.972 -24.029 -0.439 1.00 91.56 303 ILE A CA 1
ATOM 2408 C C . ILE A 1 303 ? -9.149 -25.092 0.654 1.00 91.56 303 ILE A C 1
ATOM 2410 O O . ILE A 1 303 ? -9.597 -24.732 1.750 1.00 91.56 303 ILE A O 1
ATOM 2414 N N . PRO A 1 304 ? -8.906 -26.387 0.387 1.00 90.81 304 PRO A N 1
ATOM 2415 C CA . PRO A 1 304 ? -8.987 -27.420 1.416 1.00 90.81 304 PRO A CA 1
ATOM 2416 C C . PRO A 1 304 ? -7.950 -27.168 2.520 1.00 90.81 304 PRO A C 1
ATOM 2418 O O . PRO A 1 304 ? -7.089 -26.300 2.400 1.00 90.81 304 PRO A O 1
ATOM 2421 N N . GLU A 1 305 ? -8.076 -27.880 3.635 1.00 90.00 305 GLU A N 1
ATOM 2422 C CA . GLU A 1 305 ? -6.986 -27.904 4.609 1.00 90.00 305 GLU A CA 1
ATOM 2423 C C . GLU A 1 305 ? -5.750 -28.535 3.960 1.00 90.00 305 GLU A C 1
ATOM 2425 O O . GLU A 1 305 ? -5.855 -29.523 3.232 1.00 90.00 305 GLU A O 1
ATOM 2430 N N . LEU A 1 306 ? -4.607 -27.902 4.182 1.00 88.19 306 LEU A N 1
ATOM 2431 C CA . LEU A 1 306 ? -3.318 -28.275 3.630 1.00 88.19 306 LEU A CA 1
ATOM 2432 C C . LEU A 1 306 ? -2.538 -29.019 4.704 1.00 88.19 306 LEU A C 1
ATOM 2434 O O . LEU A 1 306 ? -2.573 -28.638 5.877 1.00 88.19 306 LEU A O 1
ATOM 2438 N N . THR A 1 307 ? -1.820 -30.057 4.301 1.00 86.25 307 THR A N 1
ATOM 2439 C CA . THR A 1 307 ? -0.966 -30.831 5.198 1.00 86.25 307 THR A CA 1
ATOM 2440 C C . THR A 1 307 ? 0.364 -31.065 4.510 1.00 86.25 307 THR A C 1
ATOM 2442 O O . THR A 1 307 ? 0.393 -31.496 3.358 1.00 86.25 307 THR A O 1
ATOM 2445 N N . GLY A 1 308 ? 1.458 -30.786 5.206 1.00 81.50 308 GLY A N 1
ATOM 2446 C CA . GLY A 1 308 ? 2.794 -30.943 4.650 1.00 81.50 308 GLY A CA 1
ATOM 2447 C C . GLY A 1 308 ? 3.862 -30.994 5.727 1.00 81.50 308 GLY A C 1
ATOM 2448 O O . GLY A 1 308 ? 3.562 -31.136 6.913 1.00 81.50 308 GLY A O 1
ATOM 2449 N N . GLN A 1 309 ? 5.115 -30.913 5.299 1.00 79.50 309 GLN A N 1
ATOM 2450 C CA . GLN A 1 309 ? 6.278 -30.986 6.174 1.00 79.50 309 GLN A CA 1
ATOM 2451 C C . GLN A 1 309 ? 7.147 -29.752 5.963 1.00 79.50 309 GLN A C 1
ATOM 2453 O O . GLN A 1 309 ? 7.433 -29.393 4.823 1.00 79.50 309 GLN A O 1
ATOM 2458 N N . ILE A 1 310 ? 7.572 -29.142 7.062 1.00 76.38 310 ILE A N 1
ATOM 2459 C CA . ILE A 1 310 ? 8.625 -28.131 7.095 1.00 76.38 310 ILE A CA 1
ATOM 2460 C C . ILE A 1 310 ? 9.923 -28.859 7.428 1.00 76.38 310 ILE A C 1
ATOM 2462 O O . ILE A 1 310 ? 10.003 -29.584 8.425 1.00 76.38 310 ILE A O 1
ATOM 2466 N N . ARG A 1 311 ? 10.931 -28.695 6.571 1.00 67.50 311 ARG A N 1
ATOM 2467 C CA . ARG A 1 311 ? 12.277 -29.223 6.805 1.00 67.50 311 ARG A CA 1
ATOM 2468 C C . ARG A 1 311 ? 13.127 -28.097 7.366 1.00 67.50 311 ARG A C 1
ATOM 2470 O O . ARG A 1 311 ? 13.340 -27.107 6.679 1.00 67.50 311 ARG A O 1
ATOM 2477 N N . SER A 1 312 ? 13.598 -28.249 8.597 1.00 64.12 312 SER A N 1
ATOM 2478 C CA . SER A 1 312 ? 14.635 -27.370 9.131 1.00 64.12 312 SER A CA 1
ATOM 2479 C C . SER A 1 312 ? 15.996 -27.979 8.821 1.00 64.12 312 SER A C 1
ATOM 2481 O O . SER A 1 312 ? 16.168 -29.187 8.974 1.00 64.12 312 SER A O 1
ATOM 2483 N N . ALA A 1 313 ? 16.958 -27.164 8.393 1.00 63.34 313 ALA A N 1
ATOM 2484 C CA . ALA A 1 313 ? 18.336 -27.623 8.211 1.00 63.34 313 ALA A CA 1
ATOM 2485 C C . ALA A 1 313 ? 18.984 -28.048 9.545 1.00 63.34 313 ALA A C 1
ATOM 2487 O O . ALA A 1 313 ? 19.869 -28.900 9.549 1.00 63.34 313 ALA A O 1
ATOM 2488 N N . ASP A 1 314 ? 18.492 -27.498 10.661 1.00 60.84 314 ASP A N 1
ATOM 2489 C CA . ASP A 1 314 ? 19.104 -27.610 11.990 1.00 60.84 314 ASP A CA 1
ATOM 2490 C C . ASP A 1 314 ? 18.375 -28.578 12.941 1.00 60.84 314 ASP A C 1
ATOM 2492 O O . ASP A 1 314 ? 18.774 -28.730 14.095 1.00 60.84 314 ASP A O 1
ATOM 2496 N N . VAL A 1 315 ? 17.291 -29.224 12.492 1.00 60.62 315 VAL A N 1
ATOM 2497 C CA . VAL A 1 315 ? 16.479 -30.134 13.318 1.00 60.62 315 VAL A CA 1
ATOM 2498 C C . VAL A 1 315 ? 16.283 -31.446 12.557 1.00 60.62 315 VAL A C 1
ATOM 2500 O O . VAL A 1 315 ? 15.715 -31.441 11.467 1.00 60.62 315 VAL A O 1
ATOM 2503 N N . GLU A 1 316 ? 16.751 -32.569 13.121 1.00 59.28 316 GLU A N 1
ATOM 2504 C CA . GLU A 1 316 ? 16.530 -33.913 12.548 1.00 59.28 316 GLU A CA 1
ATOM 2505 C C . GLU A 1 316 ? 15.032 -34.276 12.487 1.00 59.28 316 GLU A C 1
ATOM 2507 O O . GLU A 1 316 ? 14.612 -35.074 11.644 1.00 59.28 316 GLU A O 1
ATOM 2512 N N . ASP A 1 317 ? 14.211 -33.636 13.325 1.00 62.06 317 ASP A N 1
ATOM 2513 C CA . ASP A 1 317 ? 12.773 -33.864 13.398 1.00 62.06 317 ASP A CA 1
ATOM 2514 C C . ASP A 1 317 ? 12.007 -33.170 12.270 1.00 62.06 317 ASP A C 1
ATOM 2516 O O . ASP A 1 317 ? 12.002 -31.947 12.091 1.00 62.06 317 ASP A O 1
ATOM 2520 N N . VAL A 1 318 ? 11.252 -33.985 11.539 1.00 66.06 318 VAL A N 1
ATOM 2521 C CA . VAL A 1 318 ? 10.272 -33.517 10.564 1.00 66.06 318 VAL A CA 1
ATOM 2522 C C . VAL A 1 318 ? 9.140 -32.811 11.302 1.00 66.06 318 VAL A C 1
ATOM 2524 O O . VAL A 1 318 ? 8.403 -33.440 12.063 1.00 66.06 318 VAL A O 1
ATOM 2527 N N . THR A 1 319 ? 8.953 -31.520 11.025 1.00 73.31 319 THR A N 1
ATOM 2528 C CA . THR A 1 319 ? 7.800 -30.784 11.544 1.00 73.31 319 THR A CA 1
ATOM 2529 C C . THR A 1 319 ? 6.636 -30.883 10.569 1.00 73.31 319 THR A C 1
ATOM 2531 O O . THR A 1 319 ? 6.738 -30.444 9.425 1.00 73.31 319 THR A O 1
ATOM 2534 N N . ILE A 1 320 ? 5.507 -31.439 11.006 1.00 76.94 320 ILE A N 1
ATOM 2535 C CA . ILE A 1 320 ? 4.283 -31.493 10.191 1.00 76.94 320 ILE A CA 1
ATOM 2536 C C . ILE A 1 320 ? 3.494 -30.202 10.394 1.00 76.94 320 ILE A C 1
ATOM 2538 O O . ILE A 1 320 ? 3.285 -29.804 11.540 1.00 76.94 320 ILE A O 1
ATOM 2542 N N . PHE A 1 321 ? 3.016 -29.592 9.305 1.00 81.38 321 PHE A N 1
ATOM 2543 C CA . PHE A 1 321 ? 2.092 -28.460 9.353 1.00 81.38 321 PHE A CA 1
ATOM 2544 C C . PHE A 1 321 ? 0.683 -28.845 8.898 1.00 81.38 321 PHE A C 1
ATOM 2546 O O . PHE A 1 321 ? 0.500 -29.616 7.956 1.00 81.38 321 PHE A O 1
ATOM 2553 N N . PHE A 1 322 ? -0.316 -28.234 9.536 1.00 84.31 322 PHE A N 1
ATOM 2554 C CA . PHE A 1 322 ? -1.711 -28.220 9.088 1.00 84.31 322 PHE A CA 1
ATOM 2555 C C . PHE A 1 322 ? -2.134 -26.774 8.887 1.00 84.31 322 PHE A C 1
ATOM 2557 O O . PHE A 1 322 ? -2.149 -26.033 9.867 1.00 84.31 322 PHE A O 1
ATOM 2564 N N . ALA A 1 323 ? -2.474 -26.380 7.660 1.00 84.19 323 ALA A N 1
ATOM 2565 C CA . ALA A 1 323 ? -2.819 -25.001 7.331 1.00 84.19 323 ALA A CA 1
ATOM 2566 C C . ALA A 1 323 ? -4.197 -24.901 6.676 1.00 84.19 323 ALA A C 1
ATOM 2568 O O . ALA A 1 323 ? -4.458 -25.481 5.624 1.00 84.19 323 ALA A O 1
ATOM 2569 N N . LYS A 1 324 ? -5.083 -24.091 7.263 1.00 89.00 324 LYS A N 1
ATOM 2570 C CA . LYS A 1 324 ? -6.351 -23.707 6.632 1.00 89.00 324 LYS A CA 1
ATOM 2571 C C . LYS A 1 324 ? -6.294 -22.247 6.201 1.00 89.00 324 LYS A C 1
ATOM 2573 O O . LYS A 1 324 ? -6.226 -21.343 7.034 1.00 89.00 324 LYS A O 1
ATOM 2578 N N . VAL A 1 325 ? -6.356 -22.048 4.886 1.00 90.44 325 VAL A N 1
ATOM 2579 C CA . VAL A 1 325 ? -6.207 -20.747 4.232 1.00 90.44 325 VAL A CA 1
ATOM 2580 C C . VAL A 1 325 ? -7.555 -20.194 3.791 1.00 90.44 325 VAL A C 1
ATOM 2582 O O . VAL A 1 325 ? -8.310 -20.864 3.083 1.00 90.44 325 VAL A O 1
ATOM 2585 N N . ASN A 1 326 ? -7.828 -18.940 4.150 1.00 92.88 326 ASN A N 1
ATOM 2586 C CA . ASN A 1 326 ? -8.913 -18.155 3.574 1.00 92.88 326 ASN A CA 1
ATOM 2587 C C . ASN A 1 326 ? -8.360 -16.854 2.980 1.00 92.88 326 ASN A C 1
ATOM 2589 O O . ASN A 1 326 ? -7.590 -16.144 3.625 1.00 92.88 326 ASN A O 1
ATOM 2593 N N . LEU A 1 327 ? -8.793 -16.523 1.764 1.00 94.75 327 LEU A N 1
ATOM 2594 C CA . LEU A 1 327 ? -8.340 -15.332 1.041 1.00 94.75 327 LEU A CA 1
ATOM 2595 C C . LEU A 1 327 ? -9.386 -14.228 1.147 1.00 94.75 327 LEU A C 1
ATOM 2597 O O . LEU A 1 327 ? -10.488 -14.378 0.612 1.00 94.75 327 LEU A O 1
ATOM 2601 N N . GLY A 1 328 ? -9.052 -13.138 1.833 1.00 94.00 328 GLY A N 1
ATOM 2602 C CA . GLY A 1 328 ? -9.897 -11.955 1.944 1.00 94.00 328 GLY A CA 1
ATOM 2603 C C . GLY A 1 328 ? -9.653 -10.986 0.789 1.00 94.00 328 GLY A C 1
ATOM 2604 O O . GLY A 1 328 ? -8.526 -10.567 0.530 1.00 94.00 328 GLY A O 1
ATOM 2605 N N . TYR A 1 329 ? -10.716 -10.621 0.084 1.00 93.25 329 TYR A N 1
ATOM 2606 C CA . TYR A 1 329 ? -10.713 -9.650 -1.011 1.00 93.25 329 TYR A CA 1
ATOM 2607 C C . TYR A 1 329 ? -11.803 -8.605 -0.777 1.00 93.25 329 TYR A C 1
ATOM 2609 O O . TYR A 1 329 ? -12.744 -8.840 -0.012 1.00 93.25 329 TYR A O 1
ATOM 2617 N N . SER A 1 330 ? -11.669 -7.433 -1.404 1.00 89.62 330 SER A N 1
ATOM 2618 C CA . SER A 1 330 ? -12.606 -6.320 -1.211 1.00 89.62 330 SER A CA 1
ATOM 2619 C C . SER A 1 330 ? -14.061 -6.764 -1.372 1.00 89.62 330 SER A C 1
ATOM 2621 O O . SER A 1 330 ? -14.401 -7.499 -2.306 1.00 89.62 330 SER A O 1
ATOM 2623 N N . PHE A 1 331 ? -14.927 -6.326 -0.453 1.00 87.44 331 PHE A N 1
ATOM 2624 C CA . PHE A 1 331 ? -16.334 -6.711 -0.455 1.00 87.44 331 PHE A CA 1
ATOM 2625 C C . PHE A 1 331 ? -16.992 -6.461 -1.820 1.00 87.44 331 PHE A C 1
ATOM 2627 O O . PHE A 1 331 ? -16.875 -5.384 -2.408 1.00 87.44 331 PHE A O 1
ATOM 2634 N N . ARG A 1 332 ? -17.692 -7.486 -2.327 1.00 84.25 332 ARG A N 1
ATOM 2635 C CA . ARG A 1 332 ? -18.359 -7.495 -3.645 1.00 84.25 332 ARG A CA 1
ATOM 2636 C C . ARG A 1 332 ? -17.431 -7.344 -4.860 1.00 84.25 332 ARG A C 1
ATOM 2638 O O . ARG A 1 332 ? -17.919 -7.045 -5.953 1.00 84.25 332 ARG A O 1
ATOM 2645 N N . ASP A 1 333 ? -16.135 -7.629 -4.738 1.00 88.81 333 ASP A N 1
ATOM 2646 C CA . ASP A 1 333 ? -15.260 -7.814 -5.904 1.00 88.81 333 ASP A CA 1
ATOM 2647 C C . ASP A 1 333 ? -15.528 -9.176 -6.579 1.00 88.81 333 ASP A C 1
ATOM 2649 O O . ASP A 1 333 ? -14.801 -10.163 -6.432 1.00 88.81 333 ASP A O 1
ATOM 2653 N N . GLY A 1 334 ? -16.621 -9.229 -7.348 1.00 89.56 334 GLY A N 1
ATOM 2654 C CA . GLY A 1 334 ? -17.061 -10.440 -8.045 1.00 89.56 334 GLY A CA 1
ATOM 2655 C C . GLY A 1 334 ? -16.078 -10.931 -9.114 1.00 89.56 334 GLY A C 1
ATOM 2656 O O . GLY A 1 334 ? -16.131 -12.096 -9.516 1.00 89.56 334 GLY A O 1
ATOM 2657 N N . ARG A 1 335 ? -15.155 -10.080 -9.580 1.00 92.88 335 ARG A N 1
ATOM 2658 C CA . ARG A 1 335 ? -14.149 -10.456 -10.583 1.00 92.88 335 ARG A CA 1
ATOM 2659 C C . ARG A 1 335 ? -12.981 -11.186 -9.943 1.00 92.88 335 ARG A C 1
ATOM 2661 O O . ARG A 1 335 ? -12.607 -12.237 -10.466 1.00 92.88 335 ARG A O 1
ATOM 2668 N N . THR A 1 336 ? -12.476 -10.691 -8.814 1.00 93.38 336 THR A N 1
ATOM 2669 C CA . THR A 1 336 ? -11.496 -11.422 -7.998 1.00 93.38 336 THR A CA 1
ATOM 2670 C C . THR A 1 336 ? -12.088 -12.751 -7.544 1.00 93.38 336 THR A C 1
ATOM 2672 O O . THR A 1 336 ? -11.488 -13.795 -7.787 1.00 93.38 336 THR A O 1
ATOM 2675 N N . GLN A 1 337 ? -13.326 -12.761 -7.038 1.00 94.25 337 GLN A N 1
ATOM 2676 C CA . GLN A 1 337 ? -14.022 -14.004 -6.682 1.00 94.25 337 GLN A CA 1
ATOM 2677 C C . GLN A 1 337 ? -14.099 -14.997 -7.855 1.00 94.25 337 GLN A C 1
ATOM 2679 O O . GLN A 1 337 ? -13.755 -16.171 -7.714 1.00 94.25 337 GLN A O 1
ATOM 2684 N N . SER A 1 338 ? -14.525 -14.535 -9.034 1.00 94.25 338 SER A N 1
ATOM 2685 C CA . SER A 1 338 ? -14.619 -15.378 -10.234 1.00 94.25 338 SER A CA 1
ATOM 2686 C C . SER A 1 338 ? -13.255 -15.876 -10.712 1.00 94.25 338 SER A C 1
ATOM 2688 O O . SER A 1 338 ? -13.166 -16.927 -11.348 1.00 94.25 338 SER A O 1
ATOM 2690 N N . TRP A 1 339 ? -12.189 -15.112 -10.478 1.00 95.38 339 TRP A N 1
ATOM 2691 C CA . TRP A 1 339 ? -10.825 -15.526 -10.790 1.00 95.38 339 TRP A CA 1
ATOM 2692 C C . TRP A 1 339 ? -10.352 -16.632 -9.838 1.00 95.38 339 TRP A C 1
ATOM 2694 O O . TRP A 1 339 ? -9.827 -17.634 -10.324 1.00 95.38 339 TRP A O 1
ATOM 2704 N N . LEU A 1 340 ? -10.612 -16.483 -8.531 1.00 95.75 340 LEU A N 1
ATOM 2705 C CA . LEU A 1 340 ? -10.269 -17.460 -7.488 1.00 95.75 340 LEU A CA 1
ATOM 2706 C C . LEU A 1 340 ? -11.009 -18.790 -7.695 1.00 95.75 340 LEU A C 1
ATOM 2708 O O . LEU A 1 340 ? -10.380 -19.843 -7.730 1.00 95.75 340 LEU A O 1
ATOM 2712 N N . ASN A 1 341 ? -12.324 -18.744 -7.942 1.00 95.00 341 ASN A N 1
ATOM 2713 C CA . ASN A 1 341 ? -13.139 -19.941 -8.201 1.00 95.00 341 ASN A CA 1
ATOM 2714 C C . ASN A 1 341 ? -12.634 -20.762 -9.400 1.00 95.00 341 ASN A C 1
ATOM 2716 O O . ASN A 1 341 ? -12.690 -21.987 -9.375 1.00 95.00 341 ASN A O 1
ATOM 2720 N N . ARG A 1 342 ? -12.127 -20.100 -10.449 1.00 95.56 342 ARG A N 1
ATOM 2721 C CA . ARG A 1 342 ? -11.602 -20.765 -11.655 1.00 95.56 342 ARG A CA 1
ATOM 2722 C C . ARG A 1 342 ? -10.235 -21.423 -11.455 1.00 95.56 342 ARG A C 1
ATOM 2724 O O . ARG A 1 342 ? -9.769 -22.106 -12.357 1.00 95.56 342 ARG A O 1
ATOM 2731 N N . ARG A 1 343 ? -9.574 -21.183 -10.321 1.00 94.94 343 ARG A N 1
ATOM 2732 C CA . ARG A 1 343 ? -8.199 -21.626 -10.041 1.00 94.94 343 ARG A CA 1
ATOM 2733 C C . ARG A 1 343 ? -8.084 -22.348 -8.704 1.00 94.94 343 ARG A C 1
ATOM 2735 O O . ARG A 1 343 ? -7.032 -22.317 -8.082 1.00 94.94 343 ARG A O 1
ATOM 2742 N N . LYS A 1 344 ? -9.165 -22.990 -8.256 1.00 93.81 344 LYS A N 1
ATOM 2743 C CA . LYS A 1 344 ? -9.212 -23.713 -6.980 1.00 93.81 344 LYS A CA 1
ATOM 2744 C C . LYS A 1 344 ? -8.060 -24.712 -6.826 1.00 93.81 344 LYS A C 1
ATOM 2746 O O . LYS A 1 344 ? -7.391 -24.692 -5.796 1.00 93.81 344 LYS A O 1
ATOM 2751 N N . ASP A 1 345 ? -7.836 -25.545 -7.838 1.00 93.75 345 ASP A N 1
ATOM 2752 C CA . ASP A 1 345 ? -6.827 -26.607 -7.770 1.00 93.75 345 ASP A CA 1
ATOM 2753 C C . ASP A 1 345 ? -5.422 -25.995 -7.732 1.00 93.75 345 ASP A C 1
ATOM 2755 O O . ASP A 1 345 ? -4.670 -26.236 -6.794 1.00 93.75 345 ASP A O 1
ATOM 2759 N N . TRP A 1 346 ? -5.144 -25.042 -8.632 1.00 95.62 346 TRP A N 1
ATOM 2760 C CA . TRP A 1 346 ? -3.888 -24.285 -8.628 1.00 95.62 346 TRP A CA 1
ATOM 2761 C C . TRP A 1 346 ? -3.613 -23.569 -7.295 1.00 95.62 346 TRP A C 1
ATOM 2763 O O . TRP A 1 346 ? -2.479 -23.569 -6.835 1.00 95.62 346 TRP A O 1
ATOM 2773 N N . LEU A 1 347 ? -4.625 -22.963 -6.661 1.00 95.19 347 LEU A N 1
ATOM 2774 C CA . LEU A 1 347 ? -4.471 -22.304 -5.356 1.00 95.19 347 LEU A CA 1
ATOM 2775 C C . LEU A 1 347 ? -4.096 -23.299 -4.252 1.00 95.19 347 LEU A C 1
ATOM 2777 O O . LEU A 1 347 ? -3.338 -22.952 -3.353 1.00 95.19 347 LEU A O 1
ATOM 2781 N N . THR A 1 348 ? -4.636 -24.516 -4.313 1.00 92.62 348 THR A N 1
ATOM 2782 C CA . THR A 1 348 ? -4.335 -25.578 -3.346 1.00 92.62 348 THR A CA 1
ATOM 2783 C C . THR A 1 348 ? -2.878 -26.010 -3.475 1.00 92.62 348 THR A C 1
ATOM 2785 O O . THR A 1 348 ? -2.150 -26.007 -2.484 1.00 92.62 348 THR A O 1
ATOM 2788 N N . ASP A 1 349 ? -2.435 -26.290 -4.701 1.00 92.62 349 ASP A N 1
ATOM 2789 C CA . ASP A 1 349 ? -1.049 -26.673 -4.987 1.00 92.62 349 ASP A CA 1
ATOM 2790 C C . ASP A 1 349 ? -0.075 -25.545 -4.639 1.00 92.62 349 ASP A C 1
ATOM 2792 O O . ASP A 1 349 ? 0.943 -25.776 -3.989 1.00 92.62 349 ASP A O 1
ATOM 2796 N N . TYR A 1 350 ? -0.422 -24.308 -5.007 1.00 94.12 350 TYR A N 1
ATOM 2797 C CA . TYR A 1 350 ? 0.368 -23.120 -4.702 1.00 94.12 350 TYR A CA 1
ATOM 2798 C C . TYR A 1 350 ? 0.625 -22.977 -3.200 1.00 94.12 350 TYR A C 1
ATOM 2800 O O . TYR A 1 350 ? 1.775 -22.822 -2.801 1.00 94.12 350 TYR A O 1
ATOM 2808 N N . PHE A 1 351 ? -0.413 -23.055 -2.360 1.00 92.19 351 PHE A N 1
ATOM 2809 C CA . PHE A 1 351 ? -0.215 -22.909 -0.919 1.00 92.19 351 PHE A CA 1
ATOM 2810 C C . PHE A 1 351 ? 0.481 -24.117 -0.285 1.00 92.19 351 PHE A C 1
ATOM 2812 O O . PHE A 1 351 ? 1.240 -23.925 0.661 1.00 92.19 351 PHE A O 1
ATOM 2819 N N . ASN A 1 352 ? 0.283 -25.336 -0.803 1.00 88.88 352 ASN A N 1
ATOM 2820 C CA . ASN A 1 352 ? 1.057 -26.500 -0.358 1.00 88.88 352 ASN A CA 1
ATOM 2821 C C . ASN A 1 352 ? 2.560 -26.271 -0.558 1.00 88.88 352 ASN A C 1
ATOM 2823 O O . ASN A 1 352 ? 3.332 -26.458 0.382 1.00 88.88 352 ASN A O 1
ATOM 2827 N N . VAL A 1 353 ? 2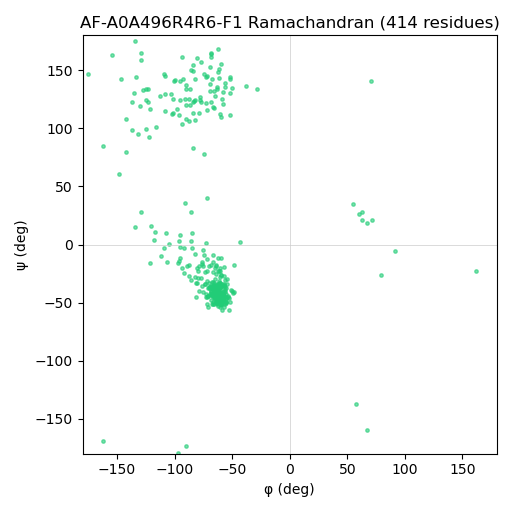.964 -25.823 -1.751 1.00 90.31 353 VAL A N 1
ATOM 2828 C CA . VAL A 1 353 ? 4.365 -25.494 -2.046 1.00 90.31 353 VAL A CA 1
ATOM 2829 C C . VAL A 1 353 ? 4.830 -24.334 -1.170 1.00 90.31 353 VAL A C 1
ATOM 2831 O O . VAL A 1 353 ? 5.813 -24.478 -0.452 1.00 90.31 353 VAL A O 1
ATOM 2834 N N . PHE A 1 354 ? 4.063 -23.240 -1.135 1.00 90.31 354 PHE A N 1
ATOM 2835 C CA . PHE A 1 354 ? 4.408 -22.039 -0.376 1.00 90.31 354 PHE A CA 1
ATOM 2836 C C . PHE A 1 354 ? 4.724 -22.329 1.093 1.00 90.31 354 PHE A C 1
ATOM 2838 O O . PHE A 1 354 ? 5.711 -21.806 1.591 1.00 90.31 354 PHE A O 1
ATOM 2845 N N . PHE A 1 355 ? 3.910 -23.135 1.789 1.00 86.25 355 PHE A N 1
ATOM 2846 C CA . PHE A 1 355 ? 4.159 -23.480 3.195 1.00 86.25 355 PHE A CA 1
ATOM 2847 C C . PHE A 1 355 ? 5.249 -24.537 3.382 1.00 86.25 355 PHE A C 1
ATOM 2849 O O . PHE A 1 355 ? 5.917 -24.520 4.410 1.00 86.25 355 PHE A O 1
ATOM 2856 N N . SER A 1 356 ? 5.447 -25.438 2.416 1.00 84.19 356 SER A N 1
ATOM 2857 C CA . SER A 1 356 ? 6.504 -26.461 2.495 1.00 84.19 356 SER A CA 1
ATOM 2858 C C . SER A 1 356 ? 7.905 -25.875 2.301 1.00 84.19 356 SER A C 1
ATOM 2860 O O . SER A 1 356 ? 8.881 -26.472 2.740 1.00 84.19 356 SER A O 1
ATOM 2862 N N . GLU A 1 357 ? 8.005 -24.714 1.652 1.00 86.88 357 GLU A N 1
ATOM 2863 C CA . GLU A 1 357 ? 9.250 -23.958 1.468 1.00 86.88 357 GLU A CA 1
ATOM 2864 C C . GLU A 1 357 ? 9.582 -23.035 2.652 1.00 86.88 357 GLU A C 1
ATOM 2866 O O . GLU A 1 357 ? 10.606 -22.357 2.617 1.00 86.88 357 GLU A O 1
ATOM 2871 N N . LYS A 1 358 ? 8.722 -22.959 3.678 1.00 83.69 358 LYS A N 1
ATOM 2872 C CA . LYS A 1 358 ? 8.976 -22.135 4.868 1.00 83.69 358 LYS A CA 1
ATOM 2873 C C . LYS A 1 358 ? 9.797 -22.869 5.902 1.00 83.69 358 LYS A C 1
ATOM 2875 O O . LYS A 1 358 ? 9.685 -24.083 6.048 1.00 83.69 358 LYS A O 1
ATOM 2880 N N . GLU A 1 359 ? 10.570 -22.102 6.652 1.00 78.06 359 GLU A N 1
ATOM 2881 C CA . GLU A 1 359 ? 11.344 -22.583 7.784 1.00 78.06 359 GLU A CA 1
ATOM 2882 C C . GLU A 1 359 ? 10.564 -22.414 9.091 1.00 78.06 359 GLU A C 1
ATOM 2884 O O . GLU A 1 359 ? 9.626 -21.625 9.194 1.00 78.06 359 GLU A O 1
ATOM 2889 N N . LEU A 1 360 ? 10.963 -23.139 10.140 1.00 73.75 360 LEU A N 1
ATOM 2890 C CA . LEU A 1 360 ? 10.388 -22.970 11.483 1.00 73.75 360 LEU A CA 1
ATOM 2891 C C . LEU A 1 360 ? 10.530 -21.529 11.996 1.00 73.75 360 LEU A C 1
ATOM 2893 O O . LEU A 1 360 ? 9.634 -21.011 12.665 1.00 73.75 360 LEU A O 1
ATOM 2897 N N . SER A 1 361 ? 11.649 -20.889 11.660 1.00 73.88 361 SER A N 1
ATOM 2898 C CA . SER A 1 361 ? 11.969 -19.504 12.001 1.00 73.88 361 SER A CA 1
ATOM 2899 C C . SER A 1 361 ? 10.923 -18.517 11.461 1.00 73.88 361 SER A C 1
ATOM 2901 O O . SER A 1 361 ? 10.580 -17.568 12.170 1.00 73.88 361 SER A O 1
ATOM 2903 N N . ASP A 1 362 ? 10.328 -18.790 10.291 1.00 72.50 362 ASP A N 1
ATOM 2904 C CA . ASP A 1 362 ? 9.264 -17.979 9.672 1.00 72.50 362 ASP A CA 1
ATOM 2905 C C . ASP A 1 362 ? 7.963 -17.957 10.494 1.00 72.50 362 ASP A C 1
ATOM 2907 O O . ASP A 1 362 ? 7.131 -17.061 10.327 1.00 72.50 362 ASP A O 1
ATOM 2911 N N . PHE A 1 363 ? 7.777 -18.939 11.383 1.00 68.19 363 PHE A N 1
ATOM 2912 C CA . PHE A 1 363 ? 6.614 -19.063 12.268 1.00 68.19 363 PHE A CA 1
ATOM 2913 C C . PHE A 1 363 ? 6.939 -18.773 13.741 1.00 68.19 363 PHE A C 1
ATOM 2915 O O . PHE A 1 363 ? 6.042 -18.827 14.585 1.00 68.19 363 PHE A O 1
ATOM 2922 N N . SER A 1 364 ? 8.205 -18.501 14.069 1.00 62.09 364 SER A N 1
ATOM 2923 C CA . SER A 1 364 ? 8.674 -18.329 15.448 1.00 62.09 364 SER A CA 1
ATOM 2924 C C . SER A 1 364 ? 8.446 -16.909 15.990 1.00 62.09 364 SER A C 1
ATOM 2926 O O . SER A 1 364 ? 8.451 -15.930 15.245 1.00 62.09 364 SER A O 1
ATOM 2928 N N . SER A 1 365 ? 8.231 -16.792 17.307 1.00 51.41 365 SER A N 1
ATOM 2929 C CA . SER A 1 365 ? 7.982 -15.522 18.002 1.00 51.41 365 SER A CA 1
ATOM 2930 C C . SER A 1 365 ? 9.278 -14.919 18.557 1.00 51.41 365 SER A C 1
ATOM 2932 O O . SER A 1 365 ? 9.774 -15.360 19.595 1.00 51.41 365 SER A O 1
ATOM 2934 N N . VAL A 1 366 ? 9.799 -13.892 17.894 1.00 57.09 366 VAL A N 1
ATOM 2935 C CA . VAL A 1 366 ? 10.846 -12.987 18.408 1.00 57.09 366 VAL A CA 1
ATOM 2936 C C . VAL A 1 366 ? 10.413 -11.549 18.080 1.00 57.09 366 VAL A C 1
ATOM 2938 O O . VAL A 1 366 ? 9.382 -11.364 17.431 1.00 57.09 366 VAL A O 1
ATOM 2941 N N . ASP A 1 367 ? 11.151 -10.538 18.538 1.00 56.34 367 ASP A N 1
ATOM 2942 C CA . ASP A 1 367 ? 10.978 -9.129 18.161 1.00 56.34 367 ASP A CA 1
ATOM 2943 C C . ASP A 1 367 ? 10.608 -8.973 16.665 1.00 56.34 367 ASP A C 1
ATOM 2945 O O . ASP A 1 367 ? 11.139 -9.668 15.794 1.00 56.34 367 ASP A O 1
ATOM 2949 N N . ASP A 1 368 ? 9.638 -8.101 16.375 1.00 68.75 368 ASP A N 1
ATOM 2950 C CA . ASP A 1 368 ? 8.980 -7.930 15.066 1.00 68.75 368 ASP A CA 1
ATOM 2951 C C . ASP A 1 368 ? 8.101 -9.104 14.571 1.00 68.75 368 ASP A C 1
ATOM 2953 O O . ASP A 1 368 ? 7.770 -9.173 13.383 1.00 68.75 368 ASP A O 1
ATOM 2957 N N . ALA A 1 369 ? 7.662 -10.015 15.450 1.00 77.69 369 ALA A N 1
ATOM 2958 C CA . ALA A 1 369 ? 6.788 -11.147 15.091 1.00 77.69 369 ALA A CA 1
ATOM 2959 C C . ALA A 1 369 ? 5.552 -10.743 14.259 1.00 77.69 369 ALA A C 1
ATOM 2961 O O . ALA A 1 369 ? 5.202 -11.418 13.288 1.00 77.69 369 ALA A O 1
ATOM 2962 N N . GLU A 1 370 ? 4.904 -9.628 14.602 1.00 84.06 370 GLU A N 1
ATOM 2963 C CA . GLU A 1 370 ? 3.730 -9.116 13.882 1.00 84.06 370 GLU A CA 1
ATOM 2964 C C . GLU A 1 370 ? 4.080 -8.700 12.444 1.00 84.06 370 GLU A C 1
ATOM 2966 O O . GLU A 1 370 ? 3.351 -9.037 11.506 1.00 84.06 370 GLU A O 1
ATOM 2971 N N . TRP A 1 371 ? 5.231 -8.050 12.243 1.00 87.94 371 TRP A N 1
ATOM 2972 C CA . TRP A 1 371 ? 5.738 -7.688 10.918 1.00 87.94 371 TRP A CA 1
ATOM 2973 C C . TRP A 1 371 ? 6.158 -8.907 10.103 1.00 87.94 371 TRP A C 1
ATOM 2975 O O . TRP A 1 371 ? 5.803 -8.998 8.928 1.00 87.94 371 TRP A O 1
ATOM 2985 N N . ARG A 1 372 ? 6.859 -9.869 10.712 1.00 86.19 372 ARG A N 1
ATOM 2986 C CA . ARG A 1 372 ? 7.244 -11.129 10.052 1.00 86.19 372 ARG A CA 1
ATOM 2987 C C . ARG A 1 372 ? 6.018 -11.903 9.581 1.00 86.19 372 ARG A C 1
ATOM 2989 O O . ARG A 1 372 ? 5.965 -12.338 8.431 1.00 86.19 372 ARG A O 1
ATOM 2996 N N . LEU A 1 373 ? 4.982 -11.991 10.416 1.00 86.56 373 LEU A N 1
ATOM 2997 C CA . LEU A 1 373 ? 3.708 -12.591 10.027 1.00 86.56 373 LEU A CA 1
ATOM 2998 C C . LEU A 1 373 ? 3.034 -11.806 8.892 1.00 86.56 373 LEU A C 1
ATOM 3000 O O . LEU A 1 373 ? 2.486 -12.409 7.965 1.00 86.56 373 LEU A O 1
ATOM 3004 N N . ALA A 1 374 ? 3.067 -10.473 8.935 1.00 90.75 374 ALA A N 1
ATOM 3005 C CA . ALA A 1 374 ? 2.508 -9.642 7.875 1.00 90.75 374 ALA A CA 1
ATOM 3006 C C . ALA A 1 374 ? 3.256 -9.826 6.543 1.00 90.75 374 ALA A C 1
ATOM 3008 O O . ALA A 1 374 ? 2.610 -9.918 5.498 1.00 90.75 374 ALA A O 1
ATOM 3009 N N . LEU A 1 375 ? 4.585 -9.955 6.577 1.00 90.38 375 LEU A N 1
ATOM 3010 C CA . LEU A 1 375 ? 5.435 -10.258 5.422 1.00 90.38 375 LEU A CA 1
ATOM 3011 C C . LEU A 1 375 ? 5.164 -11.653 4.866 1.00 90.38 375 LEU A C 1
ATOM 3013 O O . LEU A 1 375 ? 4.989 -11.798 3.656 1.00 90.38 375 LEU A O 1
ATOM 3017 N N . LEU A 1 376 ? 5.034 -12.662 5.732 1.00 88.50 376 LEU A N 1
ATOM 3018 C CA . LEU A 1 376 ? 4.655 -14.016 5.331 1.00 88.50 376 LEU A CA 1
ATOM 3019 C C . LEU A 1 376 ? 3.305 -14.008 4.602 1.00 88.50 376 LEU A C 1
ATOM 3021 O O . LEU A 1 376 ? 3.174 -14.560 3.506 1.00 88.50 376 LEU A O 1
ATOM 3025 N N . LYS A 1 377 ? 2.304 -13.325 5.172 1.00 91.75 377 LYS A N 1
ATOM 3026 C CA . LYS A 1 377 ? 0.993 -13.160 4.535 1.00 91.75 377 LYS A CA 1
ATOM 3027 C C . LYS A 1 377 ? 1.106 -12.392 3.214 1.00 91.75 377 LYS A C 1
ATOM 3029 O O . LYS A 1 377 ? 0.562 -12.845 2.210 1.00 91.75 377 LYS A O 1
ATOM 3034 N N . GLY A 1 378 ? 1.831 -11.274 3.185 1.00 92.75 378 GLY A N 1
ATOM 3035 C CA . GLY A 1 378 ? 2.061 -10.461 1.988 1.00 92.75 378 GLY A CA 1
ATOM 3036 C C . GLY A 1 378 ? 2.703 -11.260 0.851 1.00 92.75 378 GLY A C 1
ATOM 3037 O O . GLY A 1 378 ? 2.219 -11.206 -0.281 1.00 92.75 378 GLY A O 1
ATOM 3038 N N . GLY A 1 379 ? 3.714 -12.075 1.159 1.00 90.88 379 GLY A N 1
ATOM 3039 C CA . GLY A 1 379 ? 4.367 -12.984 0.216 1.00 90.88 379 GLY A CA 1
ATOM 3040 C C . GLY A 1 379 ? 3.416 -14.039 -0.355 1.00 90.88 379 GLY A C 1
ATOM 3041 O O . GLY A 1 379 ? 3.376 -14.228 -1.570 1.00 90.88 379 GLY A O 1
ATOM 3042 N N . GLY A 1 380 ? 2.583 -14.657 0.490 1.00 91.06 380 GLY A N 1
ATOM 3043 C CA . GLY A 1 380 ? 1.571 -15.628 0.050 1.00 91.06 380 GLY A CA 1
ATOM 3044 C C . GLY A 1 380 ? 0.453 -15.021 -0.813 1.00 91.06 380 GLY A C 1
ATOM 3045 O O . GLY A 1 380 ? -0.186 -15.715 -1.602 1.00 91.06 380 GLY A O 1
ATOM 3046 N N . LEU A 1 381 ? 0.200 -13.715 -0.691 1.00 95.31 381 LEU A N 1
ATOM 3047 C CA . LEU A 1 381 ? -0.767 -13.003 -1.535 1.00 95.31 381 LEU A CA 1
ATOM 3048 C C . LEU A 1 381 ? -0.158 -12.474 -2.834 1.00 95.31 381 LEU A C 1
ATOM 3050 O O . LEU A 1 381 ? -0.875 -12.302 -3.825 1.00 95.31 381 LEU A O 1
ATOM 3054 N N . HIS A 1 382 ? 1.143 -12.197 -2.836 1.00 95.44 382 HIS A N 1
ATOM 3055 C CA . HIS A 1 382 ? 1.806 -11.500 -3.926 1.00 95.44 382 HIS A CA 1
ATOM 3056 C C . HIS A 1 382 ? 1.722 -12.258 -5.252 1.00 95.44 382 HIS A C 1
ATOM 3058 O O . HIS A 1 382 ? 1.251 -11.697 -6.242 1.00 95.44 382 HIS A O 1
ATOM 3064 N N . GLU A 1 383 ? 2.048 -13.552 -5.268 1.00 93.62 383 GLU A N 1
ATOM 3065 C CA . GLU A 1 383 ? 1.991 -14.365 -6.494 1.00 93.62 383 GLU A CA 1
ATOM 3066 C C . GLU A 1 383 ? 0.572 -14.493 -7.058 1.00 93.62 383 GLU A C 1
ATOM 3068 O O . GLU A 1 383 ? 0.355 -14.489 -8.275 1.00 93.62 383 GLU A O 1
ATOM 3073 N N . ILE A 1 384 ? -0.427 -14.558 -6.175 1.00 95.75 384 ILE A N 1
ATOM 3074 C CA . ILE A 1 384 ? -1.835 -14.559 -6.572 1.00 95.75 384 ILE A CA 1
ATOM 3075 C C . ILE A 1 384 ? -2.160 -13.233 -7.265 1.00 95.75 384 ILE A C 1
ATOM 3077 O O . ILE A 1 384 ? -2.700 -13.226 -8.375 1.00 95.75 384 ILE A O 1
ATOM 3081 N N . ASN A 1 385 ? -1.788 -12.110 -6.653 1.00 96.88 385 ASN A N 1
ATOM 3082 C CA . ASN A 1 385 ? -2.058 -10.783 -7.191 1.00 96.88 385 ASN A CA 1
ATOM 3083 C C . ASN A 1 385 ? -1.296 -10.495 -8.492 1.00 96.88 385 ASN A C 1
ATOM 3085 O O . ASN A 1 385 ? -1.918 -9.946 -9.405 1.00 96.88 385 ASN A O 1
ATOM 3089 N N . LYS A 1 386 ? -0.038 -10.947 -8.653 1.00 95.12 386 LYS A N 1
ATOM 3090 C CA . LYS A 1 386 ? 0.692 -10.897 -9.940 1.00 95.12 386 LYS A CA 1
ATOM 3091 C C . LYS A 1 386 ? -0.122 -11.569 -11.050 1.00 95.12 386 LYS A C 1
ATOM 3093 O O . LYS A 1 386 ? -0.308 -11.007 -12.130 1.00 95.12 386 LYS A O 1
ATOM 3098 N N . LYS A 1 387 ? -0.694 -12.750 -10.788 1.00 95.00 387 LYS A N 1
ATOM 3099 C CA . LYS A 1 387 ? -1.501 -13.464 -11.792 1.00 95.00 387 LYS A CA 1
ATOM 3100 C C . LYS A 1 387 ? -2.880 -12.835 -12.025 1.00 95.00 387 LYS A C 1
ATOM 3102 O O . LYS A 1 387 ? -3.377 -12.879 -13.156 1.00 95.00 387 LYS A O 1
ATOM 3107 N N . ILE A 1 388 ? -3.519 -12.258 -11.003 1.00 94.38 388 ILE A N 1
ATOM 3108 C CA . ILE A 1 388 ? -4.794 -11.549 -11.193 1.00 94.38 388 ILE A CA 1
ATOM 3109 C C . ILE A 1 388 ? -4.561 -10.298 -12.033 1.00 94.38 388 ILE A C 1
ATOM 3111 O O . ILE A 1 388 ? -5.258 -10.136 -13.042 1.00 94.38 388 ILE A O 1
ATOM 3115 N N . VAL A 1 389 ? -3.585 -9.456 -11.667 1.00 94.75 389 VAL A N 1
ATOM 3116 C CA . VAL A 1 389 ? -3.409 -8.143 -12.294 1.00 94.75 389 VAL A CA 1
ATOM 3117 C C . VAL A 1 389 ? -3.194 -8.281 -13.794 1.00 94.75 389 VAL A C 1
ATOM 3119 O O . VAL A 1 389 ? -3.884 -7.598 -14.552 1.00 94.75 389 VAL A O 1
ATOM 3122 N N . ILE A 1 390 ? -2.365 -9.237 -14.242 1.00 90.31 390 ILE A N 1
ATOM 3123 C CA . ILE A 1 390 ? -2.113 -9.550 -15.665 1.00 90.31 390 ILE A CA 1
ATOM 3124 C C . ILE A 1 390 ? -3.425 -9.738 -16.443 1.00 90.31 390 ILE A C 1
ATOM 3126 O O . ILE A 1 390 ? -3.569 -9.241 -17.560 1.00 90.31 390 ILE A O 1
ATOM 3130 N N . THR A 1 391 ? -4.417 -10.395 -15.837 1.00 88.94 391 THR A N 1
ATOM 3131 C CA . THR A 1 391 ? -5.731 -10.625 -16.461 1.00 88.94 391 THR A CA 1
ATOM 3132 C C . THR A 1 391 ? -6.713 -9.465 -16.276 1.00 88.94 391 THR A C 1
ATOM 3134 O O . THR A 1 391 ? -7.574 -9.236 -17.128 1.00 88.94 391 THR A O 1
ATOM 3137 N N . LEU A 1 392 ? -6.614 -8.727 -15.169 1.00 87.31 392 LEU A N 1
ATOM 3138 C CA . LEU A 1 392 ? -7.573 -7.714 -14.734 1.00 87.31 392 LEU A CA 1
ATOM 3139 C C . LEU A 1 392 ? -6.815 -6.538 -14.103 1.00 87.31 392 LEU A C 1
ATOM 3141 O O . LEU A 1 392 ? -6.323 -6.696 -12.991 1.00 87.31 392 LEU A O 1
ATOM 3145 N N . PRO A 1 393 ? -6.725 -5.364 -14.760 1.00 89.50 393 PRO A N 1
ATOM 3146 C CA . PRO A 1 393 ? -5.975 -4.252 -14.189 1.00 89.50 393 PRO A CA 1
ATOM 3147 C C . PRO A 1 393 ? -6.640 -3.817 -12.886 1.00 89.50 393 PRO A C 1
ATOM 3149 O O . PRO A 1 393 ? -7.870 -3.672 -12.839 1.00 89.50 393 PRO A O 1
ATOM 3152 N N . PHE A 1 394 ? -5.846 -3.613 -11.840 1.00 92.69 394 PHE A N 1
ATOM 3153 C CA . PHE A 1 394 ? -6.378 -3.196 -10.549 1.00 92.69 394 PHE A CA 1
ATOM 3154 C C . PHE A 1 394 ? -6.898 -1.756 -10.612 1.00 92.69 394 PHE A C 1
ATOM 3156 O O . PHE A 1 394 ? -6.511 -0.974 -11.482 1.00 92.69 394 PHE A O 1
ATOM 3163 N N . GLY A 1 395 ? -7.874 -1.435 -9.761 1.00 84.88 395 GLY A N 1
ATOM 3164 C CA . GLY A 1 395 ? -8.663 -0.198 -9.801 1.00 84.88 395 GLY A CA 1
ATOM 3165 C C . GLY A 1 395 ? -9.778 -0.199 -10.854 1.00 84.88 395 GLY A C 1
ATOM 3166 O O . GLY A 1 395 ? -10.826 0.423 -10.667 1.00 84.88 395 GLY A O 1
ATOM 3167 N N . THR A 1 396 ? -9.641 -0.971 -11.937 1.00 82.56 396 THR A N 1
ATOM 3168 C CA . THR A 1 396 ? -10.672 -1.036 -12.981 1.00 82.56 396 THR A CA 1
ATOM 3169 C C . THR A 1 396 ? -11.884 -1.818 -12.486 1.00 82.56 396 THR A C 1
ATOM 3171 O O . THR A 1 396 ? -11.779 -2.996 -12.152 1.00 82.56 396 THR A O 1
ATOM 3174 N N . LYS A 1 397 ? -13.070 -1.192 -12.490 1.00 80.00 397 LYS A N 1
ATOM 3175 C CA . LYS A 1 397 ? -14.331 -1.813 -12.026 1.00 80.00 397 LYS A CA 1
ATOM 3176 C C . LYS A 1 397 ? -14.237 -2.351 -10.588 1.00 80.00 397 LYS A C 1
ATOM 3178 O O . LYS A 1 397 ? -14.862 -3.361 -10.277 1.00 80.00 397 LYS A O 1
ATOM 3183 N N . LYS A 1 398 ? -13.480 -1.652 -9.732 1.00 82.25 398 LYS A N 1
ATOM 3184 C CA . LYS A 1 398 ? -13.275 -1.975 -8.310 1.00 82.25 398 LYS A CA 1
ATOM 3185 C C . LYS A 1 398 ? -12.575 -3.320 -8.047 1.00 82.25 398 LYS A C 1
ATOM 3187 O O . LYS A 1 398 ? -12.806 -3.922 -7.003 1.00 82.25 398 LYS A O 1
ATOM 3192 N N . VAL A 1 399 ? -11.742 -3.788 -8.980 1.00 88.00 399 VAL A N 1
ATOM 3193 C CA . VAL A 1 399 ? -10.891 -4.969 -8.765 1.00 88.00 399 VAL A CA 1
ATOM 3194 C C . VAL A 1 399 ? -9.629 -4.561 -8.023 1.00 88.00 399 VAL A C 1
ATOM 3196 O O . VAL A 1 399 ? -8.900 -3.707 -8.520 1.00 88.00 399 VAL A O 1
ATOM 3199 N N . TYR A 1 400 ? -9.357 -5.176 -6.875 1.00 89.75 400 TYR A N 1
ATOM 3200 C CA . TYR A 1 400 ? -8.173 -4.854 -6.059 1.00 89.75 400 TYR A CA 1
ATOM 3201 C C . TYR A 1 400 ? -7.421 -6.093 -5.560 1.00 89.75 400 TYR A C 1
ATOM 3203 O O . TYR A 1 400 ? -6.588 -5.996 -4.664 1.00 89.75 400 TYR A O 1
ATOM 3211 N N . GLY A 1 401 ? -7.716 -7.254 -6.149 1.00 91.94 401 GLY A N 1
ATOM 3212 C CA . GLY A 1 401 ? -7.054 -8.507 -5.813 1.00 91.94 401 GLY A CA 1
ATOM 3213 C C . GLY A 1 401 ? -7.370 -8.996 -4.400 1.00 91.94 401 GLY A C 1
ATOM 3214 O O . GLY A 1 401 ? -8.386 -8.640 -3.792 1.00 91.94 401 GLY A O 1
ATOM 3215 N N . VAL A 1 402 ? -6.501 -9.865 -3.896 1.00 95.00 402 VAL A N 1
ATOM 3216 C CA . VAL A 1 402 ? -6.556 -10.384 -2.530 1.00 95.00 402 VAL A CA 1
ATOM 3217 C C . VAL A 1 402 ? -5.743 -9.467 -1.625 1.00 95.00 402 VAL A C 1
ATOM 3219 O O . VAL A 1 402 ? -4.623 -9.088 -1.959 1.00 95.00 402 VAL A O 1
ATOM 3222 N N . ARG A 1 403 ? -6.309 -9.113 -0.474 1.00 93.44 403 ARG A N 1
ATOM 3223 C CA . ARG A 1 403 ? -5.713 -8.172 0.483 1.00 93.44 403 ARG A CA 1
ATOM 3224 C C . ARG A 1 403 ? -5.501 -8.772 1.861 1.00 93.44 403 ARG A C 1
ATOM 3226 O O . ARG A 1 403 ? -4.794 -8.183 2.665 1.00 93.44 403 ARG A O 1
ATOM 3233 N N . ASP A 1 404 ? -6.125 -9.900 2.170 1.00 92.62 404 ASP A N 1
ATOM 3234 C CA . ASP A 1 404 ? -5.968 -10.556 3.461 1.00 92.62 404 ASP A CA 1
ATOM 3235 C C . ASP A 1 404 ? -5.739 -12.056 3.295 1.00 92.62 404 ASP A C 1
ATOM 3237 O O . ASP A 1 404 ? -6.321 -12.697 2.414 1.00 92.62 404 ASP A O 1
ATOM 3241 N N . LEU A 1 405 ? -4.905 -12.600 4.173 1.00 89.69 405 LEU A N 1
ATOM 3242 C CA . LEU A 1 405 ? -4.642 -14.025 4.297 1.00 89.69 405 LEU A CA 1
ATOM 3243 C C . LEU A 1 405 ? -4.992 -14.435 5.727 1.00 89.69 405 LEU A C 1
ATOM 3245 O O . LEU A 1 405 ? -4.174 -14.341 6.645 1.00 89.69 405 LEU A O 1
ATOM 3249 N N . ALA A 1 406 ? -6.233 -14.877 5.913 1.00 81.31 406 ALA A N 1
ATOM 3250 C CA . ALA A 1 406 ? -6.700 -15.375 7.195 1.00 81.31 406 ALA A CA 1
ATOM 3251 C C . ALA A 1 406 ? -6.272 -16.843 7.345 1.00 81.31 406 ALA A C 1
ATOM 3253 O O . ALA A 1 406 ? -6.809 -17.736 6.680 1.00 81.31 406 ALA A O 1
ATOM 3254 N N . LEU A 1 407 ? -5.287 -17.066 8.216 1.00 68.38 407 LEU A N 1
ATOM 3255 C CA . LEU A 1 407 ? -4.778 -18.381 8.600 1.00 68.38 407 LEU A CA 1
ATOM 3256 C C . LEU A 1 407 ? -5.553 -18.867 9.822 1.00 68.38 407 LEU A C 1
ATOM 3258 O O . LEU A 1 407 ? -5.628 -18.159 10.823 1.00 68.38 407 LEU A O 1
ATOM 3262 N N . VAL A 1 408 ? -6.149 -20.055 9.743 1.00 53.25 408 VAL A N 1
ATOM 3263 C CA . VAL A 1 408 ? -6.991 -20.573 10.838 1.00 53.25 408 VAL A CA 1
ATOM 3264 C C . VAL A 1 408 ? -6.202 -21.457 11.816 1.00 53.25 408 VAL A C 1
ATOM 3266 O O . VAL A 1 408 ? -6.619 -21.609 12.960 1.00 53.25 408 VAL A O 1
ATOM 3269 N N . LYS A 1 409 ? -5.042 -21.996 11.419 1.00 58.59 409 LYS A N 1
ATOM 3270 C CA . LYS A 1 409 ? -4.080 -22.681 12.300 1.00 58.59 409 LYS A CA 1
ATOM 3271 C C . LYS A 1 409 ? -2.832 -23.043 11.495 1.00 58.59 409 LYS A C 1
ATOM 3273 O O . LYS A 1 409 ? -2.983 -23.358 10.321 1.00 58.59 409 LYS A O 1
ATOM 3278 N N . VAL A 1 410 ? -1.656 -23.027 12.118 1.00 59.41 410 VAL A N 1
ATOM 3279 C CA . VAL A 1 410 ? -0.484 -23.817 11.709 1.00 59.41 410 VAL A CA 1
ATOM 3280 C C . VAL A 1 410 ? -0.090 -24.602 12.952 1.00 59.41 410 VAL A C 1
ATOM 3282 O O . VAL A 1 410 ? 0.461 -24.033 13.888 1.00 59.41 410 VAL A O 1
ATOM 3285 N N . ASN A 1 411 ? -0.481 -25.876 13.035 1.00 62.19 411 ASN A N 1
ATOM 3286 C CA . ASN A 1 411 ? 0.036 -26.736 14.104 1.00 62.19 411 ASN A CA 1
ATOM 3287 C C . ASN A 1 411 ? 1.374 -27.281 13.639 1.00 62.19 411 ASN A C 1
ATOM 3289 O O . ASN A 1 411 ? 1.396 -27.923 12.595 1.00 62.19 411 ASN A O 1
ATOM 3293 N N . LEU A 1 412 ? 2.428 -27.042 14.408 1.00 62.28 412 LEU A N 1
ATOM 3294 C CA . LEU A 1 412 ? 3.732 -27.654 14.213 1.00 62.28 412 LEU A CA 1
ATOM 3295 C C . LEU A 1 412 ? 3.806 -28.858 15.155 1.00 62.28 412 LEU A C 1
ATOM 3297 O O . LEU A 1 412 ? 3.771 -28.691 16.373 1.00 62.28 412 LEU A O 1
ATOM 3301 N N . LEU A 1 413 ? 3.817 -30.067 14.596 1.00 60.88 413 LEU A N 1
ATOM 3302 C CA . LEU A 1 413 ? 4.095 -31.287 15.356 1.00 60.88 413 LEU A CA 1
ATOM 3303 C C . LEU A 1 413 ? 5.530 -31.703 15.061 1.00 60.88 413 LEU A C 1
ATOM 3305 O O . LEU A 1 413 ? 5.816 -32.101 13.933 1.00 60.88 413 LEU A O 1
ATOM 3309 N N . THR A 1 414 ? 6.409 -31.613 16.054 1.00 57.62 414 THR A N 1
ATOM 3310 C CA . THR A 1 414 ? 7.688 -32.323 16.044 1.00 57.62 414 THR A CA 1
ATOM 3311 C C . THR A 1 414 ? 7.420 -33.778 16.415 1.00 57.62 414 THR A C 1
ATOM 3313 O O . THR A 1 414 ? 6.736 -34.055 17.405 1.00 57.62 414 THR A O 1
ATOM 3316 N N . ASN A 1 415 ? 7.888 -34.720 15.594 1.00 49.28 415 ASN A N 1
ATOM 3317 C CA . ASN A 1 415 ? 7.955 -36.108 16.046 1.00 49.28 415 ASN A CA 1
ATOM 3318 C C . ASN A 1 415 ? 8.985 -36.180 17.188 1.00 49.28 415 ASN A C 1
ATOM 3320 O O . ASN A 1 415 ? 10.043 -35.579 17.032 1.00 49.28 415 ASN A O 1
ATOM 3324 N N . PRO A 1 416 ? 8.658 -36.820 18.323 1.00 46.34 416 PRO A N 1
ATOM 3325 C CA . PRO A 1 416 ? 9.571 -36.960 19.454 1.00 46.34 416 PRO A CA 1
ATOM 3326 C C . PRO A 1 416 ? 10.728 -37.925 19.188 1.00 46.34 416 PRO A C 1
ATOM 3328 O O . PRO A 1 416 ? 10.570 -38.822 18.322 1.00 46.34 416 PRO A O 1
#

Foldseek 3Di:
DDPVVVVVVVVVVVVVVVVVVVVVVCVCPDPVNVLLVVLLVVLCCQAQPPDVVPVPPHLLYLQNLLCLLCQLVDVLHLLNLLVLLLVADLPDPARPDPVSRVSNCVVCDDPLVVQLVVQLVCLVVVCQDPDDDPSLSSSLSNSVSSVVSVLASLCLQLVFDPVPDPDDYDDDPHHHSLVSLLVSLQSSLCSSPPPDPDPVCQQVSLVVSVVCLVPDPSNVVSVVSSLVSLLVSLLSLLLCLVSVSSVSSCVSVVVSVVSSLRSSLSSLLSSALSLPDFSNPNVDPDPHDGDRDDADWDKDQLQDWAWDWADDPPDPWTWIWTKRKIFTDHPPPVLLVVVCVVCNVVLNVLVNVLVNPDHPVLCDDDPCNSSSVSSSFSNSQSVQSNVSCNVPRDPVVNGRHTRGIDIPDIDIDTDD

Radius of gyration: 27.9 Å; Cα contacts (8 Å, |Δi|>4): 517; chains: 1; bounding box: 92×63×75 Å

Sequence (416 aa):
MSRKTIPILMASIAVLLIVLVVIVVFMLNSPDFRVARQFRSTALKTLLSRSPDSPEDNPLNLNLIAKDLHKPCETGGSLDNLYHFLSKDPGRRDFAGAGDRRRSAGYSGGATGIRAEQYTADMMASGVPEKLPEWVPEYVGKVRALFDNVRNDLLVITGIPESLTDLPRGDSSERSITRDTEAAVEHFAMMWLPRGETKATYSPDRQEIRDFLIGNRRFGKRMEGIDDGWKELAASMYNLLRNPRWLIAVHYYPELESELDELTRIVLAADIFRRHEDLMKLVADTDGPGIMWLPEFSYYKNIPELTGQIRSADVEDVTIFFAKVNLGYSFRDGRTQSWLNRRKDWLTDYFNVFFSEKELSDFSSVDDAEWRLALLKGGGLHEINKKIVITLPFGTKKVYGVRDLALVKVNLLTNP

Secondary structure (DSSP, 8-state):
--TTHHHHHHHHHHHHHHHHHHHHHHHHTSHHHHHHHHHHHHHHHHHH-S--S-GGG-TT-HHHHHHHHHTTTSTTSHHHHHHHHHTS-TT-SS-SSHHHHHHHHHHHSHHHHHHHHHHHHHHHHTT--S---THHHHHHHHHHHHHHHHHHHHHHHH---GGG--SPPP---PPPHHHHHHHHHHHHHHHHS-BTB-GGGHHHHHHHHHHHHHH-HHHHHHHHHHHHHHHHHHHHHHHHTT-HHHHHHHHH-THHHHHHHHHHHHHHHHHHHHHHS-TTTTS-SS----------EEEE--SPPEEEEEPPTT-SSPEEEEEEEEEEEETT-HHHHHHHHTTHHHHHHHHHHHHHT--GGGG--STTHHHHHHHHHHHHHHHHHHHHHHHS-TTGGG---EEEEEEEEEEEEE--

Nearest PDB structures (foldseek):
  6ahq-assembly1_I  TM=7.709E-01  e=3.176E-02  Vibrio alginolyticus
  9e17-assembly1_A  TM=1.532E-01  e=7.953E+00  Oryctolagus cuniculus